Protein AF-A0AAD0LUG5-F1 (afdb_monomer)

Radius of gyration: 28.22 Å; Cα contacts (8 Å, |Δi|>4): 678; chains: 1; bounding box: 66×60×80 Å

Structure (mmCIF, N/CA/C/O backbone):
data_AF-A0AAD0LUG5-F1
#
_entry.id   AF-A0AAD0LUG5-F1
#
loop_
_atom_site.group_PDB
_atom_site.id
_atom_site.type_symbol
_atom_site.label_atom_id
_atom_site.label_alt_id
_atom_site.label_comp_id
_atom_site.label_asym_id
_atom_site.label_entity_id
_atom_site.label_seq_id
_atom_site.pdbx_PDB_ins_code
_atom_site.Cartn_x
_atom_site.Cartn_y
_atom_site.Cartn_z
_atom_site.occupancy
_atom_site.B_iso_or_equiv
_atom_site.auth_seq_id
_atom_site.auth_comp_id
_atom_site.auth_asym_id
_atom_site.auth_atom_id
_atom_site.pdbx_PDB_model_num
ATOM 1 N N . MET A 1 1 ? -5.200 24.318 -4.314 1.00 45.56 1 MET A N 1
ATOM 2 C CA . MET A 1 1 ? -6.207 23.246 -4.169 1.00 45.56 1 MET A CA 1
ATOM 3 C C . MET A 1 1 ? -6.590 23.170 -2.702 1.00 45.56 1 MET A C 1
ATOM 5 O O . MET A 1 1 ? -5.688 23.079 -1.881 1.00 45.56 1 MET A O 1
ATOM 9 N N . SER A 1 2 ? -7.872 23.327 -2.369 1.00 41.25 2 SER A N 1
ATOM 10 C CA . SER A 1 2 ? -8.366 23.174 -0.996 1.00 41.25 2 SER A CA 1
ATOM 11 C C . SER A 1 2 ? -8.398 21.690 -0.628 1.00 41.25 2 SER A C 1
ATOM 13 O O . SER A 1 2 ? -8.847 20.867 -1.426 1.00 41.25 2 SER A O 1
ATOM 15 N N . ASP A 1 3 ? -7.901 21.344 0.560 1.00 51.09 3 ASP A N 1
ATOM 16 C CA . ASP A 1 3 ? -7.975 19.987 1.106 1.00 51.09 3 ASP A CA 1
ATOM 17 C C . ASP A 1 3 ? -9.463 19.598 1.254 1.00 51.09 3 ASP A C 1
ATOM 19 O O . ASP A 1 3 ? -10.150 20.049 2.174 1.00 51.09 3 ASP A O 1
ATOM 23 N N . LYS A 1 4 ? -9.994 18.815 0.304 1.00 57.84 4 LYS A N 1
ATOM 24 C CA . LYS A 1 4 ? -11.397 18.378 0.312 1.00 57.84 4 LYS A CA 1
ATOM 25 C C . LYS A 1 4 ? -11.623 17.363 1.434 1.00 57.84 4 LYS A C 1
ATOM 27 O O . LYS A 1 4 ? -10.911 16.364 1.518 1.00 57.84 4 LYS A O 1
ATOM 32 N N . VAL A 1 5 ? -12.648 17.609 2.247 1.00 69.44 5 VAL A N 1
ATOM 33 C CA . VAL A 1 5 ? -13.162 16.660 3.246 1.00 69.44 5 VAL A CA 1
ATOM 34 C C . VAL A 1 5 ? -13.726 15.441 2.523 1.00 69.44 5 VAL A C 1
ATOM 36 O O . VAL A 1 5 ? -14.497 15.591 1.572 1.00 69.44 5 VAL A O 1
ATOM 39 N N . SER A 1 6 ? -13.346 14.239 2.952 1.00 76.00 6 SER A N 1
ATOM 40 C CA . SER A 1 6 ? -13.815 12.993 2.349 1.00 76.00 6 SER A CA 1
ATOM 41 C C . SER A 1 6 ? -14.788 12.263 3.277 1.00 76.00 6 SER A C 1
ATOM 43 O O . SER A 1 6 ? -14.545 12.159 4.473 1.00 76.00 6 SER A O 1
A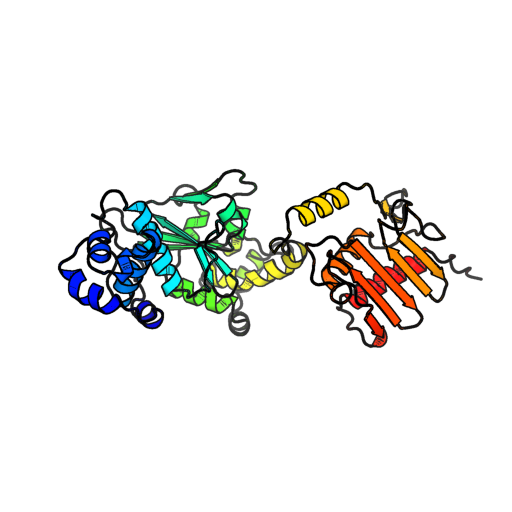TOM 45 N N . LYS A 1 7 ? -15.898 11.761 2.720 1.00 85.38 7 LYS A N 1
ATOM 46 C CA . LYS A 1 7 ? -16.889 10.963 3.457 1.00 85.38 7 LYS A CA 1
ATOM 47 C C . LYS A 1 7 ? -16.533 9.479 3.410 1.00 85.38 7 LYS A C 1
ATOM 49 O O . LYS A 1 7 ? -16.221 8.951 2.338 1.00 85.38 7 LYS A O 1
ATOM 54 N N . LEU A 1 8 ? -16.647 8.813 4.554 1.00 91.81 8 LEU A N 1
ATOM 55 C CA . LEU A 1 8 ? -16.416 7.379 4.673 1.00 91.81 8 LEU A CA 1
ATOM 56 C C . LEU A 1 8 ? -17.551 6.554 4.029 1.00 91.81 8 LEU A C 1
ATOM 58 O O . LEU A 1 8 ? -18.727 6.876 4.209 1.00 91.81 8 LEU A O 1
ATOM 62 N N . PRO A 1 9 ? -17.233 5.496 3.259 1.00 93.31 9 PRO A N 1
ATOM 63 C CA . PRO A 1 9 ? -18.224 4.633 2.625 1.00 93.31 9 PRO A CA 1
ATOM 64 C C . PRO A 1 9 ? -18.722 3.539 3.582 1.00 93.31 9 PRO A C 1
ATOM 66 O O . PRO A 1 9 ? -18.460 2.360 3.367 1.00 93.31 9 PRO A O 1
ATOM 69 N N . PHE A 1 10 ? -19.488 3.906 4.612 1.00 93.75 10 PHE A N 1
ATOM 70 C CA . PHE A 1 10 ? -19.972 2.953 5.628 1.00 93.75 10 PHE A CA 1
ATOM 71 C C . PHE A 1 10 ? -20.707 1.727 5.057 1.00 93.75 10 PHE A C 1
ATOM 73 O O . PHE A 1 10 ? -20.541 0.618 5.553 1.00 93.75 10 PHE A O 1
ATOM 80 N N . HIS A 1 11 ? -21.450 1.888 3.957 1.00 92.19 11 HIS A N 1
ATOM 81 C CA . HIS A 1 11 ? -22.111 0.771 3.271 1.00 92.19 11 HIS A CA 1
ATOM 82 C C . HIS A 1 11 ? -21.128 -0.297 2.752 1.00 92.19 11 HIS A C 1
ATOM 84 O O . HIS A 1 11 ? -21.468 -1.476 2.716 1.00 92.19 11 HIS A O 1
ATOM 90 N N . ILE A 1 12 ? -19.909 0.097 2.364 1.00 92.44 12 ILE A N 1
ATOM 91 C CA . ILE A 1 12 ? -18.851 -0.833 1.945 1.00 92.44 12 ILE A CA 1
ATOM 92 C C . ILE A 1 12 ? -18.266 -1.536 3.168 1.00 92.44 12 ILE A C 1
ATOM 94 O O . ILE A 1 12 ? -18.055 -2.742 3.130 1.00 92.44 12 ILE A O 1
ATOM 98 N N . PHE A 1 13 ? -18.065 -0.806 4.266 1.00 95.62 13 PHE A N 1
ATOM 99 C CA . PHE A 1 13 ? -17.555 -1.375 5.516 1.00 95.62 13 PHE A CA 1
ATOM 100 C C . PHE A 1 13 ? -18.476 -2.459 6.059 1.00 95.62 13 PHE A C 1
ATOM 102 O O . PHE A 1 13 ? -18.012 -3.547 6.379 1.00 95.62 13 PHE A O 1
ATOM 109 N N . LEU A 1 14 ? -19.783 -2.190 6.080 1.00 93.56 14 LEU A N 1
ATOM 110 C CA . LEU A 1 14 ? -20.785 -3.171 6.478 1.00 93.56 14 LEU A CA 1
ATOM 111 C C . LEU A 1 14 ? -20.740 -4.425 5.597 1.00 93.56 14 LEU A C 1
ATOM 113 O O . LEU A 1 14 ? -20.802 -5.535 6.111 1.00 93.56 14 LEU A O 1
ATOM 117 N N . LYS A 1 15 ? -20.604 -4.253 4.277 1.00 93.31 15 LYS A N 1
ATOM 118 C CA . LYS A 1 15 ? -20.522 -5.370 3.326 1.00 93.31 15 LYS A CA 1
ATOM 119 C C . LYS A 1 15 ? -19.259 -6.216 3.522 1.00 93.31 15 LYS A C 1
ATOM 121 O O . LYS A 1 15 ? -19.319 -7.433 3.379 1.00 93.31 15 LYS A O 1
ATOM 126 N N . ASN A 1 16 ? -18.126 -5.572 3.789 1.00 92.44 16 ASN A N 1
ATOM 127 C CA . ASN A 1 16 ? -16.818 -6.225 3.812 1.00 92.44 16 ASN A CA 1
ATOM 128 C C . ASN A 1 16 ? -16.427 -6.763 5.192 1.00 92.44 16 ASN A C 1
ATOM 130 O O . ASN A 1 16 ? -15.479 -7.540 5.281 1.00 92.44 16 ASN A O 1
ATOM 134 N N . LYS A 1 17 ? -17.124 -6.373 6.264 1.00 94.00 17 LYS A N 1
ATOM 135 C CA . LYS A 1 17 ? -16.855 -6.881 7.608 1.00 94.00 17 LYS A CA 1
ATOM 136 C C . LYS A 1 17 ? -17.496 -8.266 7.803 1.00 94.00 17 LYS A C 1
ATOM 138 O O . LYS A 1 17 ? -18.721 -8.369 7.771 1.00 94.00 17 LYS A O 1
ATOM 143 N N . PRO A 1 18 ? -16.718 -9.320 8.110 1.00 90.12 18 PRO A N 1
ATOM 144 C CA . PRO A 1 18 ? -17.285 -10.588 8.555 1.00 90.12 18 PRO A CA 1
ATOM 145 C C . PRO A 1 18 ? -17.950 -10.440 9.929 1.00 90.12 18 PRO A C 1
ATOM 147 O O . PRO A 1 18 ? -17.418 -9.751 10.807 1.00 90.12 18 PRO A O 1
ATOM 150 N N . THR A 1 19 ? -19.077 -11.123 10.136 1.00 91.25 19 THR A N 1
ATOM 151 C CA . THR A 1 19 ? -19.737 -11.193 11.447 1.00 91.25 19 THR A CA 1
ATOM 152 C C . THR A 1 19 ? -18.834 -11.885 12.465 1.00 91.25 19 THR A C 1
ATOM 15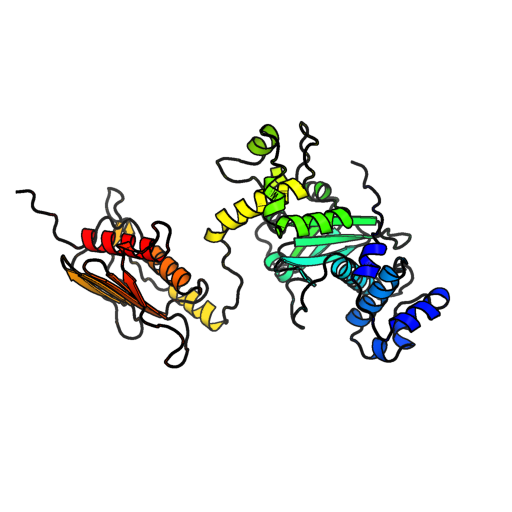4 O O . THR A 1 19 ? -18.216 -12.912 12.165 1.00 91.25 19 THR A O 1
ATOM 157 N N . LYS A 1 20 ? -18.747 -11.323 13.671 1.00 93.88 20 LYS A N 1
ATOM 158 C CA . LYS A 1 20 ? -17.925 -11.836 14.772 1.00 93.88 20 LYS A CA 1
ATOM 159 C C . LYS A 1 20 ? -18.716 -11.908 16.085 1.00 93.88 20 LYS A C 1
ATOM 161 O O . LYS A 1 20 ? -19.676 -11.160 16.251 1.00 93.88 20 LYS A O 1
ATOM 166 N N . PRO A 1 21 ? -18.297 -12.756 17.047 1.00 92.25 21 PRO A N 1
ATOM 167 C CA . PRO A 1 21 ? -19.018 -12.952 18.312 1.00 92.25 21 PRO A CA 1
ATOM 168 C C . PRO A 1 21 ? -19.158 -11.704 19.199 1.00 92.25 21 PRO A C 1
ATOM 170 O O . PRO A 1 21 ? -19.989 -11.686 20.099 1.00 92.25 21 PRO A O 1
ATOM 173 N N . TRP A 1 22 ? -18.336 -10.676 18.986 1.00 94.38 22 TRP A N 1
ATOM 174 C CA . TRP A 1 22 ? -18.351 -9.429 19.759 1.00 94.38 22 TRP A CA 1
ATOM 175 C C . TRP A 1 22 ? -19.166 -8.303 19.109 1.00 94.38 22 TRP A C 1
ATOM 177 O O . TRP A 1 22 ? -19.301 -7.236 19.706 1.00 94.38 22 TRP A O 1
ATOM 187 N N . ASP A 1 23 ? -19.702 -8.509 17.903 1.00 94.12 23 ASP A N 1
ATOM 188 C CA . ASP A 1 23 ? -20.358 -7.443 17.139 1.00 94.12 23 ASP A CA 1
ATOM 189 C C . ASP A 1 23 ? -21.612 -6.912 17.845 1.00 94.12 23 ASP A C 1
ATOM 191 O O . ASP A 1 23 ? -21.776 -5.697 17.982 1.00 94.12 23 ASP A O 1
ATOM 195 N N . ASP A 1 24 ? -22.460 -7.820 18.335 1.00 94.56 24 ASP A N 1
ATOM 196 C CA . ASP A 1 24 ? -23.695 -7.468 19.044 1.00 94.56 24 ASP A CA 1
ATOM 197 C C . ASP A 1 24 ? -23.391 -6.749 20.362 1.00 94.56 24 ASP A C 1
ATOM 199 O O . ASP A 1 24 ? -23.979 -5.708 20.650 1.00 94.56 24 ASP A O 1
ATOM 203 N N . TYR A 1 25 ? -22.381 -7.222 21.099 1.00 96.25 25 TYR A N 1
ATOM 204 C CA . TYR A 1 25 ? -21.930 -6.572 22.327 1.00 96.25 25 TYR A CA 1
ATOM 205 C C . TYR A 1 25 ? -21.506 -5.115 22.080 1.00 96.25 25 TYR A C 1
ATOM 207 O O . TYR A 1 25 ? -21.952 -4.212 22.788 1.00 96.25 25 TYR A O 1
ATOM 215 N N . ILE A 1 26 ? -20.674 -4.856 21.064 1.00 94.50 26 ILE A N 1
ATOM 216 C CA . ILE A 1 26 ? -20.242 -3.485 20.751 1.00 94.50 26 ILE A CA 1
ATOM 217 C C . ILE A 1 26 ? -21.449 -2.629 20.360 1.00 94.50 26 ILE A C 1
ATOM 219 O O . ILE A 1 26 ? -21.572 -1.499 20.827 1.00 94.50 26 ILE A O 1
ATOM 223 N N . LYS A 1 27 ? -22.354 -3.158 19.529 1.00 93.75 27 LYS A N 1
ATOM 224 C CA . LYS A 1 27 ? -23.557 -2.444 19.084 1.00 93.75 27 LYS A CA 1
ATOM 225 C C . LYS A 1 27 ? -24.445 -2.010 20.254 1.00 93.75 27 LYS A C 1
ATOM 227 O O . LYS A 1 27 ? -24.986 -0.908 20.215 1.00 93.75 27 LYS A O 1
ATOM 232 N N . GLU A 1 28 ? -24.592 -2.857 21.266 1.00 94.38 28 GLU A N 1
ATOM 233 C CA . GLU A 1 28 ? -25.414 -2.583 22.449 1.00 94.38 28 GLU A CA 1
ATOM 234 C C . GLU A 1 28 ? -24.766 -1.568 23.398 1.00 94.38 28 GLU A C 1
ATOM 236 O O . GLU A 1 28 ? -25.466 -0.745 23.982 1.00 94.38 28 GLU A O 1
ATOM 241 N N . ASN A 1 29 ? -23.436 -1.580 23.518 1.00 94.00 29 ASN A N 1
ATOM 242 C CA . ASN A 1 29 ? -22.728 -0.831 24.561 1.00 94.00 29 ASN A CA 1
ATOM 243 C C . ASN A 1 29 ? -22.074 0.475 24.072 1.00 94.00 29 ASN A C 1
ATOM 245 O O . ASN A 1 29 ? -21.673 1.301 24.890 1.00 94.00 29 ASN A O 1
ATOM 249 N N . ILE A 1 30 ? -21.977 0.714 22.759 1.00 90.38 30 ILE A N 1
ATOM 250 C CA . ILE A 1 30 ? -21.241 1.865 22.197 1.00 90.38 30 ILE A CA 1
ATOM 251 C C . ILE A 1 30 ? -21.805 3.244 22.576 1.00 90.38 30 ILE A C 1
ATOM 253 O O . ILE A 1 30 ? -21.091 4.243 22.529 1.00 90.38 30 ILE A O 1
ATOM 257 N N . VAL A 1 31 ? -23.090 3.336 22.923 1.00 85.75 31 VAL A N 1
ATOM 258 C CA . VAL A 1 31 ? -23.697 4.620 23.320 1.00 85.75 31 VAL A CA 1
ATOM 259 C C . VAL A 1 31 ? -23.248 5.029 24.725 1.00 85.75 31 VAL A C 1
ATOM 261 O O . VAL A 1 31 ? -23.064 6.217 24.997 1.00 85.75 31 VAL A O 1
ATOM 264 N N . GLU A 1 32 ? -23.065 4.049 25.607 1.00 85.94 32 GLU A N 1
ATOM 265 C CA . GLU A 1 32 ? -22.725 4.260 27.013 1.00 85.94 32 GLU A CA 1
ATOM 266 C C . GLU A 1 32 ? -21.208 4.271 27.227 1.00 85.94 32 GLU A C 1
ATOM 268 O O . GLU A 1 32 ? -20.682 5.144 27.924 1.00 85.94 32 GLU A O 1
ATOM 273 N N . ILE A 1 33 ? -20.502 3.345 26.573 1.00 82.75 33 ILE A N 1
ATOM 274 C CA . ILE A 1 33 ? -19.058 3.167 26.686 1.00 82.75 33 ILE A CA 1
ATOM 275 C C . ILE A 1 33 ? -18.331 4.071 25.689 1.00 82.75 33 ILE A C 1
ATOM 277 O O . ILE A 1 33 ? -18.539 3.994 24.479 1.00 82.75 33 ILE A O 1
ATOM 281 N N . LYS A 1 34 ? -17.441 4.929 26.199 1.00 79.81 34 LYS A N 1
ATOM 282 C CA . LYS A 1 34 ? -16.795 5.984 25.397 1.00 79.81 34 LYS A CA 1
ATOM 283 C C . LYS A 1 34 ? -15.378 5.639 24.955 1.00 79.81 34 LYS A C 1
ATOM 285 O O . LYS A 1 34 ? -14.847 6.302 24.058 1.00 79.81 34 LYS A O 1
ATOM 290 N N . THR A 1 35 ? -14.752 4.637 25.567 1.00 89.06 35 THR A N 1
ATOM 291 C CA . THR A 1 35 ? -13.369 4.258 25.264 1.00 89.06 35 THR A CA 1
ATOM 292 C C . THR A 1 35 ? -13.264 2.862 24.664 1.00 89.06 35 THR A C 1
ATOM 294 O O . THR A 1 35 ? -14.101 1.989 24.885 1.00 89.06 35 THR A O 1
ATOM 297 N N . PHE A 1 36 ? -12.212 2.657 23.874 1.00 92.94 36 PHE A N 1
ATOM 298 C CA . PHE A 1 36 ? -11.907 1.362 23.274 1.00 92.94 36 PHE A CA 1
ATOM 299 C C . PHE A 1 36 ? -11.579 0.313 24.337 1.00 92.94 36 PHE A C 1
ATOM 301 O O . PHE A 1 36 ? -12.035 -0.820 24.231 1.00 92.94 36 PHE A O 1
ATOM 308 N N . ASP A 1 37 ? -10.810 0.692 25.357 1.00 92.38 37 ASP A N 1
ATOM 309 C CA . ASP A 1 37 ? -10.368 -0.235 26.398 1.00 92.38 37 ASP A CA 1
ATOM 310 C C . ASP A 1 37 ? -11.551 -0.737 27.243 1.00 92.38 37 ASP A C 1
ATOM 312 O O . ASP A 1 37 ? -11.647 -1.935 27.483 1.00 92.38 37 ASP A O 1
ATOM 316 N N . GLU A 1 38 ? -12.521 0.120 27.580 1.00 92.75 38 GLU A N 1
ATOM 317 C CA . GLU A 1 38 ? -13.747 -0.305 28.278 1.00 92.75 38 GLU A CA 1
ATOM 318 C C . GLU A 1 38 ? -14.590 -1.287 27.434 1.00 92.75 38 GLU A C 1
ATOM 320 O O . GLU A 1 38 ? -15.120 -2.267 27.963 1.00 92.75 38 GLU A O 1
ATOM 325 N N . LEU A 1 39 ? -14.692 -1.074 26.111 1.00 92.69 39 LEU A N 1
ATOM 326 C CA . LEU A 1 39 ? -15.373 -2.021 25.212 1.00 92.69 39 LEU A CA 1
ATOM 327 C C . LEU A 1 39 ? -14.652 -3.373 25.173 1.00 92.69 39 LEU A C 1
ATOM 329 O O . LEU A 1 39 ? -15.301 -4.417 25.120 1.00 92.69 39 LEU A O 1
ATOM 333 N N . ILE A 1 40 ? -13.319 -3.360 25.194 1.00 94.56 40 ILE A N 1
ATOM 334 C CA . ILE A 1 40 ? -12.497 -4.572 25.168 1.00 94.56 40 ILE A CA 1
ATOM 335 C C . ILE A 1 40 ? -12.618 -5.336 26.487 1.00 94.56 40 ILE A C 1
ATOM 337 O O . ILE A 1 40 ? -12.823 -6.547 26.471 1.00 94.56 40 ILE A O 1
ATOM 341 N N . GLU A 1 41 ? -12.524 -4.652 27.626 1.00 94.50 41 GLU A N 1
ATOM 342 C CA . GLU A 1 41 ? -12.578 -5.277 28.952 1.00 94.50 41 GLU A CA 1
ATOM 343 C C . GLU A 1 41 ? -13.932 -5.933 29.243 1.00 94.50 41 GLU A C 1
ATOM 345 O O . GLU A 1 41 ? -13.980 -6.991 29.880 1.00 94.50 41 GLU A O 1
ATOM 350 N N . GLY A 1 42 ? -15.023 -5.341 28.749 1.00 92.81 42 GLY A N 1
ATOM 351 C CA . GLY A 1 42 ? -16.373 -5.861 28.953 1.00 92.81 42 GLY A CA 1
ATOM 352 C C . GLY A 1 42 ? -16.762 -7.048 28.059 1.00 92.81 42 GLY A C 1
ATOM 353 O O . GLY A 1 42 ? -17.828 -7.628 28.259 1.00 92.81 42 GLY A O 1
ATOM 354 N N . ASN A 1 43 ? -15.906 -7.476 27.120 1.00 96.19 43 ASN A N 1
ATOM 355 C CA . ASN A 1 43 ? -16.141 -8.660 26.289 1.00 96.19 43 ASN A CA 1
ATOM 356 C C . ASN A 1 43 ? -14.986 -9.668 26.378 1.00 96.19 43 ASN A C 1
ATOM 358 O O . ASN A 1 43 ? -13.845 -9.363 26.039 1.00 96.19 43 ASN A O 1
ATOM 362 N N . ILE A 1 44 ? -15.291 -10.913 26.761 1.00 94.94 44 ILE A N 1
ATOM 363 C CA . ILE A 1 44 ? -14.267 -11.949 26.975 1.00 94.94 44 ILE A CA 1
ATOM 364 C C . ILE A 1 44 ? -13.426 -12.237 25.724 1.00 94.94 44 ILE A C 1
ATOM 366 O O . ILE A 1 44 ? -12.212 -12.366 25.832 1.00 94.94 44 ILE A O 1
ATOM 370 N N . PHE A 1 45 ? -14.039 -12.265 24.536 1.00 95.00 45 PHE A N 1
ATOM 371 C CA . PHE A 1 45 ? -13.323 -12.569 23.298 1.00 95.00 45 PHE A CA 1
ATOM 372 C C . PHE A 1 45 ? -12.371 -11.445 22.897 1.00 95.00 45 PHE A C 1
ATOM 374 O O . PHE A 1 45 ? -11.259 -11.724 22.463 1.00 95.00 45 PHE A O 1
ATOM 381 N N . LEU A 1 46 ? -12.787 -10.183 23.050 1.00 94.50 46 LEU A N 1
ATOM 382 C CA . LEU A 1 46 ? -11.927 -9.034 22.749 1.00 94.50 46 LEU A CA 1
ATOM 383 C C . LEU A 1 46 ? -10.753 -8.941 23.723 1.00 94.50 46 LEU A C 1
ATOM 385 O O . LEU A 1 46 ? -9.639 -8.637 23.303 1.00 94.50 46 LEU A O 1
ATOM 389 N N . ARG A 1 47 ? -10.987 -9.231 25.006 1.00 95.06 47 ARG A N 1
ATOM 390 C CA . ARG A 1 47 ? -9.956 -9.213 26.049 1.00 95.06 47 ARG A CA 1
ATOM 391 C C . ARG A 1 47 ? -8.847 -10.241 25.819 1.00 95.06 47 ARG A C 1
ATOM 393 O O . ARG A 1 47 ? -7.702 -9.983 26.180 1.00 95.06 47 ARG A O 1
ATOM 400 N N . ASP A 1 48 ? -9.179 -11.382 25.222 1.00 94.44 48 ASP A N 1
ATOM 401 C CA . ASP A 1 48 ? -8.219 -12.455 24.946 1.00 94.44 48 ASP A CA 1
ATOM 402 C C . ASP A 1 48 ? -7.353 -12.175 23.697 1.00 94.44 48 ASP A C 1
ATOM 404 O O . ASP A 1 48 ? -6.344 -12.850 23.468 1.00 94.44 48 ASP A O 1
ATOM 408 N N . LEU A 1 49 ? -7.706 -11.166 22.890 1.00 92.81 49 LEU A N 1
ATOM 409 C CA . LEU A 1 49 ? -6.889 -10.706 21.766 1.00 92.81 49 LEU A CA 1
ATOM 410 C C . LEU A 1 49 ? -5.715 -9.843 22.245 1.00 92.81 49 LEU A C 1
ATOM 412 O O . LEU A 1 49 ? -5.743 -9.200 23.295 1.00 92.81 49 LEU A O 1
ATOM 416 N N . LYS A 1 50 ? -4.669 -9.748 21.418 1.00 92.25 50 LYS A N 1
ATOM 417 C CA . LYS A 1 50 ? -3.637 -8.727 21.634 1.00 92.25 50 LYS A CA 1
ATOM 418 C C . LYS A 1 50 ? -4.270 -7.346 21.485 1.00 92.25 50 LYS A C 1
ATOM 420 O O . LYS A 1 50 ? -5.057 -7.123 20.570 1.00 92.25 50 LYS A O 1
ATOM 425 N N . LYS A 1 51 ? -3.859 -6.398 22.331 1.00 92.25 51 LYS A N 1
ATOM 426 C CA . LYS A 1 51 ? -4.448 -5.048 22.393 1.00 92.25 51 LYS A CA 1
ATOM 427 C C . LYS A 1 51 ? -4.614 -4.365 21.014 1.00 92.25 51 LYS A C 1
ATOM 429 O O . LYS A 1 51 ? -5.718 -3.905 20.735 1.00 92.25 51 LYS A O 1
ATOM 434 N N . PRO A 1 52 ? -3.608 -4.360 20.108 1.00 92.00 52 PRO A N 1
ATOM 435 C CA . PRO A 1 52 ? -3.766 -3.767 18.773 1.00 92.00 52 PRO A CA 1
ATOM 436 C C . PRO A 1 52 ? -4.814 -4.457 17.893 1.00 92.00 52 PRO A C 1
ATOM 438 O O . PRO A 1 52 ? -5.528 -3.781 17.151 1.00 92.00 52 PRO A O 1
ATOM 441 N N . ASP A 1 53 ? -4.926 -5.781 18.000 1.00 92.50 53 ASP A N 1
ATOM 442 C CA . ASP A 1 53 ? -5.906 -6.573 17.256 1.00 92.50 53 ASP A CA 1
ATOM 443 C C . ASP A 1 53 ? -7.315 -6.323 17.810 1.00 92.50 53 ASP A C 1
ATOM 445 O O . ASP A 1 53 ? -8.250 -6.095 17.048 1.00 92.50 53 ASP A O 1
ATOM 449 N N . ALA A 1 54 ? -7.455 -6.257 19.138 1.00 94.88 54 ALA A N 1
ATOM 450 C CA . ALA A 1 54 ? -8.709 -5.908 19.799 1.00 94.88 54 ALA A CA 1
ATOM 451 C C . ALA A 1 54 ? -9.194 -4.505 19.394 1.00 94.88 54 ALA A C 1
ATOM 453 O O . ALA A 1 54 ? -10.347 -4.338 18.992 1.00 94.88 54 ALA A O 1
ATOM 454 N N . TRP A 1 55 ? -8.308 -3.498 19.415 1.00 96.06 55 TRP A N 1
ATOM 455 C CA . TRP A 1 55 ? -8.634 -2.147 18.947 1.00 96.06 55 TRP A CA 1
ATOM 456 C C . TRP A 1 55 ? -9.078 -2.143 17.484 1.00 96.06 55 TRP A C 1
ATOM 458 O O . TRP A 1 55 ? -10.047 -1.473 17.130 1.00 96.06 55 TRP A O 1
ATOM 468 N N . LYS A 1 56 ? -8.392 -2.904 16.630 1.00 94.88 56 LYS A N 1
ATOM 469 C CA . LYS A 1 56 ? -8.741 -3.037 15.216 1.00 94.88 56 LYS A CA 1
ATOM 470 C C . LYS A 1 56 ? -10.131 -3.652 15.029 1.00 94.88 56 LYS A C 1
ATOM 472 O O . LYS A 1 56 ? -10.924 -3.115 14.258 1.00 94.88 56 LYS A O 1
ATOM 477 N N . GLU A 1 57 ? -10.474 -4.705 15.765 1.00 96.12 57 GLU A N 1
ATOM 478 C CA . GLU A 1 57 ? -11.798 -5.336 15.690 1.00 96.12 57 GLU A CA 1
ATOM 479 C C . GLU A 1 57 ? -12.925 -4.446 16.236 1.00 96.12 57 GLU A C 1
ATOM 481 O O . GLU A 1 57 ? -14.005 -4.377 15.635 1.00 96.12 57 GLU A O 1
ATOM 486 N N . VAL A 1 58 ? -12.666 -3.678 17.302 1.00 96.25 58 VAL A N 1
ATOM 487 C CA . VAL A 1 58 ? -13.593 -2.634 17.765 1.00 96.25 58 VAL A CA 1
ATOM 488 C C . VAL A 1 58 ? -13.810 -1.598 16.663 1.00 96.25 58 VAL A C 1
ATOM 490 O O . VAL A 1 58 ? -14.948 -1.355 16.262 1.00 96.25 58 VAL A O 1
ATOM 493 N N . ALA A 1 59 ? -12.733 -1.047 16.094 1.00 96.56 59 ALA A N 1
ATOM 494 C CA . ALA A 1 59 ? -12.814 -0.054 15.026 1.00 96.56 59 ALA A CA 1
ATOM 495 C C . ALA A 1 59 ? -13.582 -0.566 13.800 1.00 96.56 59 ALA A C 1
ATOM 497 O O . ALA A 1 59 ? -14.439 0.149 13.280 1.00 96.56 59 ALA A O 1
ATOM 498 N N . LYS A 1 60 ? -13.331 -1.808 13.361 1.00 97.00 60 LYS A N 1
ATOM 499 C CA . LYS A 1 60 ? -14.069 -2.424 12.248 1.00 97.00 60 LYS A CA 1
ATOM 500 C C . LYS A 1 60 ? -15.566 -2.468 12.519 1.00 97.00 60 LYS A C 1
ATOM 502 O O . LYS A 1 60 ? -16.358 -2.163 11.631 1.00 97.00 60 LYS A O 1
ATOM 507 N N . THR A 1 61 ? -15.947 -2.840 13.737 1.00 96.69 61 THR A N 1
ATOM 508 C CA . THR A 1 61 ? -17.353 -2.941 14.138 1.00 96.69 61 THR A CA 1
ATOM 509 C C . THR A 1 61 ? -18.030 -1.577 14.132 1.00 96.69 61 THR A C 1
ATOM 511 O O . THR A 1 61 ? -19.085 -1.433 13.521 1.00 96.69 61 THR A O 1
ATOM 514 N N . LEU A 1 62 ? -17.390 -0.551 14.700 1.00 95.31 62 LEU A N 1
ATOM 515 C CA . LEU A 1 62 ? -17.903 0.823 14.658 1.00 95.31 62 LEU A CA 1
ATOM 516 C C . LEU A 1 62 ? -18.099 1.317 13.225 1.00 95.31 62 LEU A C 1
ATOM 518 O O . LEU A 1 62 ? -19.178 1.789 12.868 1.00 95.31 62 LEU A O 1
ATOM 522 N N . LEU A 1 63 ? -17.084 1.129 12.382 1.00 96.06 63 LEU A N 1
ATOM 523 C CA . LEU A 1 63 ? -17.127 1.526 10.980 1.00 96.06 63 LEU A CA 1
ATOM 524 C C . LEU A 1 63 ? -18.236 0.786 10.213 1.00 96.06 63 LEU A C 1
ATOM 526 O O . LEU A 1 63 ? -18.955 1.408 9.434 1.00 96.06 63 LEU A O 1
ATOM 530 N N . ALA A 1 64 ? -18.436 -0.511 10.452 1.00 95.69 64 ALA A N 1
ATOM 531 C CA . ALA A 1 64 ? -19.530 -1.271 9.843 1.00 95.69 64 ALA A CA 1
ATOM 532 C C . ALA A 1 64 ? -20.921 -0.810 10.317 1.00 95.69 64 ALA A C 1
ATOM 534 O O . ALA A 1 64 ? -21.869 -0.826 9.534 1.00 95.69 64 ALA A O 1
ATOM 535 N N . LEU A 1 65 ? -21.042 -0.339 11.561 1.00 94.19 65 LEU A N 1
ATOM 536 C CA . LEU A 1 65 ? -22.274 0.240 12.112 1.00 94.19 65 LEU A CA 1
ATOM 537 C C . LEU A 1 65 ? -22.538 1.684 11.650 1.00 94.19 65 LEU A C 1
ATOM 539 O O . LEU A 1 65 ? -23.557 2.267 12.013 1.00 94.19 65 LEU A O 1
ATOM 543 N N . GLY A 1 66 ? -21.649 2.274 10.845 1.00 93.56 66 GLY A N 1
ATOM 544 C CA . GLY A 1 66 ? -21.791 3.655 10.381 1.00 93.56 66 GLY A CA 1
ATOM 545 C C . GLY A 1 66 ? -21.290 4.710 11.367 1.00 93.56 66 GLY A C 1
ATOM 546 O O . GLY A 1 66 ? -21.659 5.878 11.250 1.00 93.56 66 GLY A O 1
ATOM 547 N N . ILE A 1 67 ? -20.470 4.307 12.338 1.00 92.06 67 ILE A N 1
ATOM 548 C CA . ILE A 1 67 ? -19.962 5.157 13.416 1.00 92.06 67 ILE A CA 1
ATOM 549 C C . ILE A 1 67 ? -18.470 5.421 13.180 1.00 92.06 67 ILE A C 1
ATOM 551 O O . ILE A 1 67 ? -17.681 4.494 12.997 1.00 92.06 67 ILE A O 1
ATOM 555 N N . GLU A 1 68 ? -18.060 6.693 13.197 1.00 91.31 68 GLU A N 1
ATOM 556 C CA . GLU A 1 68 ? -16.633 7.039 13.196 1.00 91.31 68 GLU A CA 1
ATOM 557 C C . GLU A 1 68 ? -16.022 6.760 14.577 1.00 91.31 68 GLU A C 1
ATOM 559 O O . GLU A 1 68 ? -16.549 7.252 15.578 1.00 91.31 68 GLU A O 1
ATOM 564 N N . PRO A 1 69 ? -14.903 6.017 14.661 1.00 89.94 69 PRO A N 1
ATOM 565 C CA . PRO A 1 69 ? -14.196 5.818 15.918 1.00 89.94 69 PRO A CA 1
ATOM 566 C C . PRO A 1 69 ? -13.807 7.138 16.593 1.00 89.94 69 PRO A C 1
ATOM 568 O O . PRO A 1 69 ? -13.128 7.980 16.003 1.00 89.94 69 PRO A O 1
ATOM 571 N N . ALA A 1 70 ? -14.192 7.304 17.858 1.00 83.94 70 ALA A N 1
ATOM 572 C CA . ALA A 1 70 ? -13.832 8.475 18.647 1.00 83.94 70 ALA A CA 1
ATOM 573 C C . ALA A 1 70 ? -12.346 8.425 19.038 1.00 83.94 70 ALA A C 1
ATOM 575 O O . ALA A 1 70 ? -11.986 7.832 20.048 1.00 83.94 70 ALA A O 1
ATOM 576 N N . LEU A 1 71 ? -11.464 9.044 18.251 1.00 87.25 71 LEU A N 1
ATOM 577 C CA . LEU A 1 71 ? -10.022 9.033 18.544 1.00 87.25 71 LEU A CA 1
ATOM 578 C C . LEU A 1 71 ? -9.635 9.974 19.695 1.00 87.25 71 LEU A C 1
ATOM 580 O O . LEU A 1 71 ? -8.696 9.698 20.437 1.00 87.25 71 LEU A O 1
ATOM 584 N N . ILE A 1 72 ? -10.339 11.097 19.856 1.00 83.50 72 ILE A N 1
ATOM 585 C CA . ILE A 1 72 ? -10.059 12.054 20.934 1.00 83.50 72 ILE A CA 1
ATOM 586 C C . ILE A 1 72 ? -10.662 11.539 22.240 1.00 83.50 72 ILE A C 1
ATOM 588 O O . ILE A 1 72 ? -11.822 11.144 22.274 1.00 83.50 72 ILE A O 1
ATOM 592 N N . GLY A 1 73 ? -9.880 11.582 23.319 1.00 78.00 73 GLY A N 1
ATOM 593 C CA . GLY A 1 73 ? -10.308 11.109 24.640 1.00 78.00 73 GLY A CA 1
ATOM 594 C C . GLY A 1 73 ? -9.891 9.674 24.970 1.00 78.00 73 GLY A C 1
ATOM 595 O O . GLY A 1 73 ? -10.096 9.253 26.098 1.00 78.00 73 GLY A O 1
ATOM 596 N N . GLN A 1 74 ? -9.218 8.964 24.055 1.00 83.06 74 GLN A N 1
ATOM 597 C CA . GLN A 1 74 ? -8.711 7.595 24.269 1.00 83.06 74 GLN A CA 1
ATOM 598 C C . GLN A 1 74 ? -7.450 7.507 25.167 1.00 83.06 74 GLN A C 1
ATOM 600 O O . GLN A 1 74 ? -6.751 6.499 25.182 1.00 83.06 74 GLN A O 1
ATOM 605 N N . GLY A 1 75 ? -7.112 8.571 25.903 1.00 79.19 75 GLY A N 1
ATOM 606 C CA . GLY A 1 75 ? -5.987 8.577 26.845 1.00 79.19 75 GLY A CA 1
ATOM 607 C C . GLY A 1 75 ? -4.593 8.476 26.202 1.00 79.19 75 GLY A C 1
ATOM 608 O O . GLY A 1 75 ? -4.339 9.025 25.127 1.00 79.19 75 GLY A O 1
ATOM 609 N N . PHE A 1 76 ? -3.663 7.819 26.905 1.00 77.94 76 PHE A N 1
ATOM 610 C CA . PHE A 1 76 ? -2.238 7.752 26.542 1.00 77.94 76 PHE A CA 1
ATOM 611 C C . PHE A 1 76 ? -1.958 6.927 25.272 1.00 77.94 76 PHE A C 1
ATOM 613 O O . PHE A 1 76 ? -0.970 7.187 24.585 1.00 77.94 76 PHE A O 1
ATOM 620 N N . ASP A 1 77 ? -2.851 6.000 24.919 1.00 84.81 77 ASP A N 1
ATOM 621 C CA . ASP A 1 77 ? -2.682 5.065 23.798 1.00 84.81 77 ASP A CA 1
ATOM 622 C C . ASP A 1 77 ? -3.227 5.592 22.459 1.00 84.81 77 ASP A C 1
ATOM 624 O O . ASP A 1 77 ? -3.226 4.877 21.455 1.00 84.81 77 ASP A O 1
ATOM 628 N N . ILE A 1 78 ? -3.645 6.863 22.397 1.00 87.69 78 ILE A N 1
ATOM 629 C CA . ILE A 1 78 ? -4.299 7.465 21.223 1.00 87.69 78 ILE A CA 1
ATOM 630 C C . ILE A 1 78 ? -3.550 7.240 19.901 1.00 87.69 78 ILE A C 1
ATOM 632 O O . ILE A 1 78 ? -4.178 6.999 18.874 1.00 87.69 78 ILE A O 1
ATOM 636 N N . ASN A 1 79 ? -2.214 7.294 19.901 1.00 90.62 79 ASN A N 1
ATOM 637 C CA . ASN A 1 79 ? -1.429 7.102 18.678 1.00 90.62 79 ASN A CA 1
ATOM 638 C C . ASN A 1 79 ? -1.501 5.657 18.173 1.00 90.62 79 ASN A C 1
ATOM 640 O O . ASN A 1 79 ? -1.592 5.439 16.966 1.00 90.62 79 ASN A O 1
ATOM 644 N N . SER A 1 80 ? -1.474 4.691 19.090 1.00 92.69 80 SER A N 1
ATOM 645 C CA . SER A 1 80 ? -1.561 3.268 18.771 1.00 92.69 80 SER A CA 1
ATOM 646 C C . SER A 1 80 ? -2.974 2.904 18.318 1.00 92.69 80 SER A C 1
ATOM 648 O O . SER A 1 80 ? -3.128 2.289 17.268 1.00 92.69 80 SER A O 1
ATOM 650 N N . ILE A 1 81 ? -4.001 3.393 19.025 1.00 94.06 81 ILE A N 1
ATOM 651 C CA . ILE A 1 81 ? -5.413 3.221 18.646 1.00 94.06 81 ILE A CA 1
ATOM 652 C C . ILE A 1 81 ? -5.680 3.834 17.268 1.00 94.06 81 ILE A C 1
ATOM 654 O O . ILE A 1 81 ? -6.290 3.202 16.412 1.00 94.06 81 ILE A O 1
ATOM 658 N N . MET A 1 82 ? -5.176 5.043 17.008 1.00 94.94 82 MET A N 1
ATOM 659 C CA . MET A 1 82 ? -5.299 5.694 15.702 1.00 94.94 82 MET A CA 1
ATOM 660 C C . MET A 1 82 ? -4.600 4.892 14.587 1.00 94.94 82 MET A C 1
ATOM 662 O O . MET A 1 82 ? -5.098 4.858 13.457 1.00 94.94 82 MET A O 1
ATOM 666 N N . GLY A 1 83 ? -3.468 4.246 14.886 1.00 94.81 83 GLY A N 1
ATOM 667 C CA . GLY A 1 83 ? -2.824 3.278 13.994 1.00 94.81 83 GLY A CA 1
ATOM 668 C C . GLY A 1 83 ? -3.766 2.123 13.651 1.00 94.81 83 GLY A C 1
ATOM 669 O O . GLY A 1 83 ? -4.136 1.974 12.486 1.00 94.81 83 GLY A O 1
ATOM 670 N N . SER A 1 84 ? -4.260 1.415 14.672 1.00 95.81 84 SER A N 1
ATOM 671 C CA . SER A 1 84 ? -5.201 0.294 14.526 1.00 95.81 84 SER A CA 1
ATOM 672 C C . SER A 1 84 ? -6.489 0.675 13.789 1.00 95.81 84 SER A C 1
ATOM 674 O O . SER A 1 84 ? -6.996 -0.104 12.989 1.00 95.81 84 SER A O 1
ATOM 676 N N . VAL A 1 85 ? -7.012 1.885 14.007 1.00 96.44 85 VAL A N 1
ATOM 677 C CA . VAL A 1 85 ? -8.199 2.403 13.306 1.00 96.44 85 VAL A CA 1
ATOM 678 C C . VAL A 1 85 ? -7.913 2.650 11.821 1.00 96.44 85 VAL A C 1
ATOM 680 O O . VAL A 1 85 ? -8.776 2.399 10.984 1.00 96.44 85 VAL A O 1
ATOM 683 N N . GLY A 1 86 ? -6.709 3.113 11.469 1.00 96.88 86 GLY A N 1
ATOM 684 C CA . GLY A 1 86 ? -6.302 3.261 10.068 1.00 96.88 86 GLY A CA 1
ATOM 685 C C . GLY A 1 86 ? -6.172 1.930 9.341 1.00 96.88 86 GLY A C 1
ATOM 686 O O . GLY A 1 86 ? -6.660 1.799 8.219 1.00 96.88 86 GLY A O 1
ATOM 687 N N . GLU A 1 87 ? -5.549 0.947 9.992 1.00 96.00 87 GLU A N 1
ATOM 688 C CA . GLU A 1 87 ? -5.469 -0.424 9.478 1.00 96.00 87 GLU A CA 1
ATOM 689 C C . GLU A 1 87 ? -6.868 -1.019 9.303 1.00 96.00 87 GLU A C 1
ATOM 691 O O . GLU A 1 87 ? -7.202 -1.454 8.207 1.00 96.00 87 GLU A O 1
ATOM 696 N N . ALA A 1 88 ? -7.724 -0.943 10.331 1.00 96.56 88 ALA A N 1
ATOM 697 C CA . ALA A 1 88 ? -9.116 -1.394 10.275 1.00 96.56 88 ALA A CA 1
ATOM 698 C C . ALA A 1 88 ? -9.871 -0.789 9.084 1.00 96.56 88 ALA A C 1
ATOM 700 O O . ALA A 1 88 ? -10.556 -1.492 8.342 1.00 96.56 88 ALA A O 1
ATOM 701 N N . LEU A 1 89 ? -9.732 0.524 8.895 1.00 97.06 89 LEU A N 1
ATOM 702 C CA . LEU A 1 89 ? -10.358 1.246 7.798 1.00 97.06 89 LEU A CA 1
ATOM 703 C C . LEU A 1 89 ? -9.845 0.759 6.441 1.00 97.06 89 LEU A C 1
ATOM 705 O O . LEU A 1 89 ? -10.649 0.566 5.531 1.00 97.06 89 LEU A O 1
ATOM 709 N N . THR A 1 90 ? -8.539 0.531 6.294 1.00 97.25 90 THR A N 1
ATOM 710 C CA . THR A 1 90 ? -7.984 0.030 5.031 1.00 97.25 90 THR A CA 1
ATOM 711 C C . THR A 1 90 ? -8.370 -1.424 4.780 1.00 97.25 90 THR A C 1
ATOM 713 O O . THR A 1 90 ? -8.763 -1.731 3.662 1.00 97.25 90 THR A O 1
ATOM 716 N N . GLU A 1 91 ? -8.352 -2.298 5.790 1.00 95.88 91 GLU A N 1
ATOM 717 C CA . GLU A 1 91 ? -8.780 -3.700 5.669 1.00 95.88 91 GLU A CA 1
ATOM 718 C C . GLU A 1 91 ? -10.256 -3.808 5.244 1.00 95.88 91 GLU A C 1
ATOM 720 O O . GLU A 1 91 ? -10.621 -4.687 4.468 1.00 95.88 91 GLU A O 1
ATOM 725 N N . LEU A 1 92 ? -11.113 -2.884 5.692 1.00 96.31 92 LEU A N 1
ATOM 726 C CA . LEU A 1 92 ? -12.512 -2.824 5.259 1.00 96.31 92 LEU A CA 1
ATOM 727 C C . LEU A 1 92 ? -12.691 -2.260 3.843 1.00 96.31 92 LEU A C 1
ATOM 729 O O . LEU A 1 92 ? -13.647 -2.630 3.162 1.00 96.31 92 LEU A O 1
ATOM 733 N N . LEU A 1 93 ? -11.817 -1.357 3.387 1.00 96.31 93 LEU A N 1
ATOM 734 C CA . LEU A 1 93 ? -11.834 -0.860 2.003 1.00 96.31 93 LEU A CA 1
ATOM 735 C C . LEU A 1 93 ? -11.272 -1.895 1.028 1.00 96.31 93 LEU A C 1
ATOM 737 O O . LEU A 1 93 ? -11.830 -2.089 -0.048 1.00 96.31 93 LEU A O 1
ATOM 741 N N . LEU A 1 94 ? -10.175 -2.538 1.414 1.00 94.38 94 LEU A N 1
ATOM 742 C CA . LEU A 1 94 ? -9.350 -3.421 0.602 1.00 94.38 94 LEU A CA 1
ATOM 743 C C . LEU A 1 94 ? -9.131 -4.742 1.358 1.00 94.38 94 LEU A C 1
ATOM 745 O O . LEU A 1 94 ? -8.036 -4.965 1.878 1.00 94.38 94 LEU A O 1
ATOM 749 N N . PRO A 1 95 ? -10.148 -5.625 1.437 1.00 88.94 95 PRO A N 1
ATOM 750 C CA . PRO A 1 95 ? -10.020 -6.900 2.139 1.00 88.94 95 PRO A CA 1
ATOM 751 C C . PRO A 1 95 ? -8.830 -7.690 1.597 1.00 88.94 95 PRO A C 1
ATOM 753 O O . PRO A 1 95 ? -8.744 -7.929 0.389 1.00 88.94 95 PRO A O 1
ATOM 756 N N . GLY A 1 96 ? -7.885 -8.012 2.473 1.00 82.81 96 GLY A N 1
ATOM 757 C CA . GLY A 1 96 ? -6.622 -8.653 2.125 1.00 82.81 96 GLY A CA 1
ATOM 758 C C . GLY A 1 96 ? -6.493 -10.061 2.691 1.00 82.81 96 GLY A C 1
ATOM 759 O O . GLY A 1 96 ? -7.341 -10.513 3.459 1.00 82.81 96 GLY A O 1
ATOM 760 N N . ASP A 1 97 ? -5.412 -10.731 2.306 1.00 80.69 97 ASP A N 1
ATOM 761 C CA . ASP A 1 97 ? -5.011 -12.012 2.884 1.00 80.69 97 ASP A CA 1
ATOM 762 C C . ASP A 1 97 ? -4.410 -11.810 4.285 1.00 80.69 97 ASP A C 1
ATOM 764 O O . ASP A 1 97 ? -3.878 -10.739 4.600 1.00 80.69 97 ASP A O 1
ATOM 768 N N . ASP A 1 98 ? -4.437 -12.861 5.108 1.00 76.62 98 ASP A N 1
ATOM 769 C CA . ASP A 1 98 ? -3.807 -12.851 6.429 1.00 76.62 98 ASP A CA 1
ATOM 770 C C . ASP A 1 98 ? -2.296 -12.594 6.331 1.00 76.62 98 ASP A C 1
ATOM 772 O O . ASP A 1 98 ? -1.579 -13.180 5.513 1.00 76.62 98 ASP A O 1
ATOM 776 N N . ILE A 1 99 ? -1.792 -11.737 7.219 1.00 77.88 99 ILE A N 1
ATOM 777 C CA . ILE A 1 99 ? -0.380 -11.354 7.246 1.00 77.88 99 ILE A CA 1
ATOM 778 C C . ILE A 1 99 ? 0.370 -12.155 8.312 1.00 77.88 99 ILE A C 1
ATOM 780 O O . ILE A 1 99 ? -0.121 -12.313 9.432 1.00 77.88 99 ILE A O 1
ATOM 784 N N . PRO A 1 100 ? 1.597 -12.631 8.023 1.00 75.00 100 PRO A N 1
ATOM 785 C CA . PRO A 1 100 ? 2.411 -13.323 9.014 1.00 75.00 100 PRO A CA 1
ATOM 786 C C . PRO A 1 100 ? 2.680 -12.476 10.269 1.00 75.00 100 PRO A C 1
ATOM 788 O O . PRO A 1 100 ? 3.049 -11.307 10.174 1.00 75.00 100 PRO A O 1
ATOM 791 N N . ILE A 1 101 ? 2.634 -13.113 11.445 1.00 61.22 101 ILE A N 1
ATOM 792 C CA . ILE A 1 101 ? 2.751 -12.501 12.792 1.00 61.22 101 ILE A CA 1
ATOM 793 C C . ILE A 1 101 ? 4.030 -11.652 13.003 1.00 61.22 101 ILE A C 1
ATOM 795 O O . ILE A 1 101 ? 4.090 -10.842 13.923 1.00 61.22 101 ILE A O 1
ATOM 799 N N . ASN A 1 102 ? 5.050 -11.796 12.151 1.00 70.62 102 ASN A N 1
ATOM 800 C CA . ASN A 1 102 ? 6.321 -11.066 12.236 1.00 70.62 102 ASN A CA 1
ATOM 801 C C . ASN A 1 102 ? 6.623 -10.206 10.999 1.00 70.62 102 ASN A C 1
ATOM 803 O O . ASN A 1 102 ? 7.788 -9.885 10.740 1.00 70.62 102 ASN A O 1
ATOM 807 N N . ASN A 1 103 ? 5.605 -9.843 10.218 1.00 81.19 103 ASN A N 1
ATOM 808 C CA . ASN A 1 103 ? 5.799 -8.946 9.091 1.00 81.19 103 ASN A CA 1
ATOM 809 C C . ASN A 1 103 ? 6.146 -7.531 9.578 1.00 81.19 103 ASN A C 1
ATOM 811 O O . ASN A 1 103 ? 5.418 -6.933 10.363 1.00 81.19 103 ASN A O 1
ATOM 815 N N . LYS A 1 104 ? 7.276 -6.994 9.112 1.00 83.88 104 LYS A N 1
ATOM 816 C CA . LYS A 1 104 ? 7.723 -5.622 9.421 1.00 83.88 104 LYS A CA 1
ATOM 817 C C . LYS A 1 104 ? 7.647 -4.691 8.210 1.00 83.88 104 LYS A C 1
ATOM 819 O O . LYS A 1 104 ? 8.058 -3.536 8.322 1.00 83.88 104 LYS A O 1
ATOM 824 N N . GLY A 1 105 ? 7.233 -5.215 7.057 1.00 87.56 105 GLY A N 1
ATOM 825 C CA . GLY A 1 105 ? 7.317 -4.532 5.770 1.00 87.56 105 GLY A CA 1
ATOM 826 C C . GLY A 1 105 ? 6.038 -3.850 5.307 1.00 87.56 105 GLY A C 1
ATOM 827 O O . GLY A 1 105 ? 6.123 -2.934 4.501 1.00 87.56 105 GLY A O 1
ATOM 828 N N . TYR A 1 106 ? 4.874 -4.301 5.761 1.00 92.06 106 TYR A N 1
ATOM 829 C CA . TYR A 1 106 ? 3.581 -3.767 5.339 1.00 92.06 106 TYR A CA 1
ATOM 830 C C . TYR A 1 106 ? 2.487 -4.219 6.311 1.00 92.06 106 TYR A C 1
ATOM 832 O O . TYR A 1 106 ? 2.671 -5.194 7.042 1.00 92.06 106 TYR A O 1
ATOM 840 N N . ASP A 1 107 ? 1.340 -3.550 6.277 1.00 92.62 107 ASP A N 1
ATOM 841 C CA . ASP A 1 107 ? 0.225 -3.818 7.187 1.00 92.62 107 ASP A CA 1
ATOM 842 C C . ASP A 1 107 ? -0.926 -4.562 6.507 1.00 92.62 107 ASP A C 1
ATOM 844 O O . ASP A 1 107 ? -1.743 -5.149 7.205 1.00 92.62 107 ASP A O 1
ATOM 848 N N . ILE A 1 108 ? -1.013 -4.543 5.165 1.00 92.44 108 ILE A N 1
ATOM 849 C CA . ILE A 1 108 ? -2.073 -5.204 4.375 1.00 92.44 108 ILE A CA 1
ATOM 850 C C . ILE A 1 108 ? -1.494 -5.839 3.101 1.00 92.44 108 ILE A C 1
ATOM 852 O O . ILE A 1 108 ? -0.697 -5.215 2.404 1.00 92.44 108 ILE A O 1
ATOM 856 N N . ASN A 1 109 ? -1.914 -7.066 2.771 1.00 90.75 109 ASN A N 1
ATOM 857 C CA . ASN A 1 109 ? -1.689 -7.693 1.463 1.00 90.75 109 ASN A CA 1
ATOM 858 C C . ASN A 1 109 ? -3.025 -7.802 0.716 1.00 90.75 109 ASN A C 1
ATOM 860 O O . ASN A 1 109 ? -3.826 -8.688 1.004 1.00 90.75 109 ASN A O 1
ATOM 864 N N . HIS A 1 110 ? -3.268 -6.913 -0.247 1.00 89.31 110 HIS A N 1
ATOM 865 C CA . HIS A 1 110 ? -4.487 -6.939 -1.053 1.00 89.31 110 HIS A CA 1
ATOM 866 C C . HIS A 1 110 ? -4.188 -7.466 -2.457 1.00 89.31 110 HIS A C 1
ATOM 868 O O . HIS A 1 110 ? -3.664 -6.739 -3.308 1.00 89.31 110 HIS A O 1
ATOM 874 N N . LYS A 1 111 ? -4.541 -8.736 -2.707 1.00 84.69 111 LYS A N 1
ATOM 875 C CA . LYS A 1 111 ? -4.381 -9.403 -4.013 1.00 84.69 111 LYS A CA 1
ATOM 876 C C . LYS A 1 111 ? -2.953 -9.259 -4.572 1.00 84.69 111 LYS A C 1
ATOM 878 O O . LYS A 1 111 ? -2.764 -8.910 -5.736 1.00 84.69 111 LYS A O 1
ATOM 883 N N . GLY A 1 112 ? -1.950 -9.486 -3.722 1.00 82.38 112 GLY A N 1
ATOM 884 C CA . GLY A 1 112 ? -0.533 -9.414 -4.087 1.00 82.38 112 GLY A CA 1
ATOM 885 C C . GLY A 1 112 ? 0.078 -8.011 -4.075 1.00 82.38 112 GLY A C 1
ATOM 886 O O . GLY A 1 112 ? 1.246 -7.882 -4.421 1.00 82.38 112 GLY A O 1
ATOM 887 N N . ASN A 1 113 ? -0.677 -6.981 -3.679 1.00 86.19 113 ASN A N 1
ATOM 888 C CA . ASN A 1 113 ? -0.151 -5.636 -3.453 1.00 86.19 113 ASN A CA 1
ATOM 889 C C . ASN A 1 113 ? 0.117 -5.427 -1.961 1.00 86.19 113 ASN A C 1
ATOM 891 O O . ASN A 1 113 ? -0.807 -5.520 -1.145 1.00 86.19 113 ASN A O 1
ATOM 895 N N . TYR A 1 114 ? 1.359 -5.099 -1.614 1.00 93.25 114 TYR A N 1
ATOM 896 C CA . TYR A 1 114 ? 1.775 -4.858 -0.237 1.00 93.25 114 TYR A CA 1
ATOM 897 C C . TYR A 1 114 ? 1.554 -3.394 0.148 1.00 93.25 114 TYR A C 1
ATOM 899 O O . TYR A 1 114 ? 2.087 -2.473 -0.473 1.00 93.25 114 TYR A O 1
ATOM 907 N N . ILE A 1 115 ? 0.762 -3.159 1.187 1.00 95.88 115 ILE A N 1
ATOM 908 C CA . ILE A 1 115 ? 0.295 -1.829 1.571 1.00 95.88 115 ILE A CA 1
ATOM 909 C C . ILE A 1 115 ? 0.717 -1.540 3.007 1.00 95.88 115 ILE A C 1
ATOM 911 O O . ILE A 1 115 ? 0.338 -2.238 3.943 1.00 95.88 115 ILE A O 1
ATOM 915 N N . GLU A 1 116 ? 1.477 -0.470 3.178 1.00 97.44 116 GLU A N 1
ATOM 916 C CA . GLU A 1 116 ? 1.780 0.125 4.473 1.00 97.44 116 GLU A CA 1
ATOM 917 C C . GLU A 1 116 ? 0.724 1.181 4.819 1.00 97.44 116 GLU A C 1
ATOM 919 O O . GLU A 1 116 ? 0.386 2.022 3.982 1.00 97.44 116 GLU A O 1
ATOM 924 N N . VAL A 1 117 ? 0.238 1.193 6.058 1.00 97.69 117 VAL A N 1
ATOM 925 C CA . VAL A 1 117 ? -0.799 2.110 6.529 1.00 97.69 117 VAL A CA 1
ATOM 926 C C . VAL A 1 117 ? -0.244 3.009 7.630 1.00 97.69 117 VAL A C 1
ATOM 928 O O . VAL A 1 117 ? 0.312 2.574 8.633 1.00 97.69 117 VAL A O 1
ATOM 931 N N . LYS A 1 118 ? -0.416 4.324 7.476 1.00 97.56 118 LYS A N 1
ATOM 932 C CA . LYS A 1 118 ? -0.068 5.306 8.510 1.00 97.56 118 LYS A CA 1
ATOM 933 C C . LYS A 1 118 ? -1.232 6.237 8.793 1.00 97.56 118 LYS A C 1
ATOM 935 O O . LYS A 1 118 ? -1.724 6.924 7.905 1.00 97.56 118 LYS A O 1
ATOM 940 N N . SER A 1 119 ? -1.600 6.350 10.061 1.00 96.38 119 SER A N 1
ATOM 941 C CA . SER A 1 119 ? -2.603 7.310 10.521 1.00 96.38 119 SER A CA 1
ATOM 942 C C . SER A 1 119 ? -1.960 8.501 11.220 1.00 96.38 119 SER A C 1
ATOM 944 O O . SER A 1 119 ? -0.986 8.350 11.959 1.00 96.38 119 SER A O 1
ATOM 946 N N . THR A 1 120 ? -2.488 9.706 11.006 1.00 95.25 120 THR A N 1
ATOM 947 C CA . THR A 1 120 ? -1.952 10.919 11.638 1.00 95.25 120 THR A CA 1
ATOM 948 C C . THR A 1 120 ? -3.002 12.019 11.788 1.00 95.25 120 THR A C 1
ATOM 950 O O . THR A 1 120 ? -3.857 12.212 10.930 1.00 95.25 120 THR A O 1
ATOM 953 N N . VAL A 1 121 ? -2.900 12.818 12.850 1.00 93.00 121 VAL A N 1
ATOM 954 C CA . VAL A 1 121 ? -3.615 14.109 12.968 1.00 93.00 121 VAL A CA 1
ATOM 955 C C . VAL A 1 121 ? -2.800 15.282 12.415 1.00 93.00 121 VAL A C 1
ATOM 957 O O . VAL A 1 121 ? -3.272 16.419 12.349 1.00 93.00 121 VAL A O 1
ATOM 960 N N . THR A 1 122 ? -1.540 15.028 12.055 1.00 92.44 122 THR A N 1
ATOM 961 C CA . THR A 1 122 ? -0.620 16.037 11.528 1.00 92.44 122 THR A CA 1
ATOM 962 C C . THR A 1 122 ? -0.541 15.940 10.001 1.00 92.44 122 THR A C 1
ATOM 964 O O . THR A 1 122 ? -1.397 15.351 9.337 1.00 92.44 122 THR A O 1
ATOM 967 N N . LYS A 1 123 ? 0.470 16.577 9.415 1.00 92.94 123 LYS A N 1
ATOM 968 C CA . LYS A 1 123 ? 0.781 16.505 7.984 1.00 92.94 123 LYS A CA 1
ATOM 969 C C . LYS A 1 123 ? 1.969 15.590 7.688 1.00 92.94 123 LYS A C 1
ATOM 971 O O . LYS A 1 123 ? 2.424 15.554 6.552 1.00 92.94 123 LYS A O 1
ATOM 976 N N . LYS A 1 124 ? 2.471 14.868 8.694 1.00 95.69 124 LYS A N 1
ATOM 977 C CA . LYS A 1 124 ? 3.681 14.059 8.588 1.00 95.69 124 LYS A CA 1
ATOM 978 C C . LYS A 1 124 ? 3.443 12.634 9.063 1.00 95.69 124 LYS A C 1
ATOM 980 O O . LYS A 1 124 ? 2.812 12.412 10.098 1.00 95.69 124 LYS A O 1
ATOM 985 N N . VAL A 1 125 ? 4.018 11.691 8.326 1.00 96.38 125 VAL A N 1
ATOM 986 C CA . VAL A 1 125 ? 4.143 10.281 8.709 1.00 96.38 125 VAL A CA 1
ATOM 987 C C . VAL A 1 125 ? 5.574 9.809 8.495 1.00 96.38 125 VAL A C 1
ATOM 989 O O . VAL A 1 125 ? 6.318 10.364 7.682 1.00 96.38 125 VAL A O 1
ATOM 992 N N . LYS A 1 126 ? 5.978 8.791 9.252 1.00 95.69 126 LYS A N 1
ATOM 993 C CA . LYS A 1 126 ? 7.308 8.187 9.188 1.00 95.69 126 LYS A CA 1
ATOM 994 C C . LYS A 1 126 ? 7.160 6.679 9.051 1.00 95.69 126 LYS A C 1
ATOM 996 O O . LYS A 1 126 ? 6.344 6.090 9.747 1.00 95.69 126 LYS A O 1
ATOM 1001 N N . MET A 1 127 ? 7.973 6.085 8.192 1.00 93.94 127 MET A N 1
ATOM 1002 C CA . MET A 1 127 ? 8.073 4.648 7.968 1.00 93.94 127 MET A CA 1
ATOM 1003 C C . MET A 1 127 ? 9.470 4.155 8.337 1.00 93.94 127 MET A C 1
ATOM 1005 O O . MET A 1 127 ? 10.464 4.888 8.216 1.00 93.94 127 MET A O 1
ATOM 1009 N N . SER A 1 128 ? 9.541 2.903 8.781 1.00 91.38 128 SER A N 1
ATOM 1010 C CA . SER A 1 128 ? 10.809 2.197 8.948 1.00 91.38 128 SER A CA 1
ATOM 1011 C C . SER A 1 128 ? 11.452 1.907 7.585 1.00 91.38 128 SER A C 1
ATOM 1013 O O . SER A 1 128 ? 10.811 2.004 6.537 1.00 91.38 128 SER A O 1
ATOM 1015 N N . ASN A 1 129 ? 12.736 1.545 7.584 1.00 89.00 129 ASN A N 1
ATOM 1016 C CA . ASN A 1 129 ? 13.408 1.128 6.355 1.00 89.00 129 ASN A CA 1
ATOM 1017 C C . ASN A 1 129 ? 12.750 -0.113 5.724 1.00 89.00 129 ASN A C 1
ATOM 1019 O O . ASN A 1 129 ? 12.566 -0.151 4.511 1.00 89.00 129 ASN A O 1
ATOM 1023 N N . ALA A 1 130 ? 12.370 -1.093 6.553 1.00 88.94 130 ALA A N 1
ATOM 1024 C CA . ALA A 1 130 ? 11.715 -2.312 6.087 1.00 88.94 130 ALA A CA 1
ATOM 1025 C C . ALA A 1 130 ? 10.418 -1.980 5.343 1.00 88.94 130 ALA A C 1
ATOM 1027 O O . ALA A 1 130 ? 10.245 -2.418 4.210 1.00 88.94 130 ALA A O 1
ATOM 1028 N N . GLN A 1 131 ? 9.589 -1.113 5.930 1.00 92.56 131 GLN A N 1
ATOM 1029 C CA . GLN A 1 131 ? 8.335 -0.659 5.327 1.00 92.56 131 GLN A CA 1
ATOM 1030 C C . GLN A 1 131 ? 8.564 0.041 3.987 1.00 92.56 131 GLN A C 1
ATOM 1032 O O . GLN A 1 131 ? 7.963 -0.288 2.972 1.00 92.56 131 GLN A O 1
ATOM 1037 N N . TYR A 1 132 ? 9.534 0.953 3.960 1.00 91.75 132 TYR A N 1
ATOM 1038 C CA . TYR A 1 132 ? 9.887 1.710 2.764 1.00 91.75 132 TYR A CA 1
ATOM 1039 C C . TYR A 1 132 ? 10.406 0.856 1.590 1.00 91.75 132 TYR A C 1
ATOM 1041 O O . TYR A 1 132 ? 10.316 1.271 0.431 1.00 91.75 132 TYR A O 1
ATOM 1049 N N . ARG A 1 133 ? 11.002 -0.304 1.883 1.00 86.56 133 ARG A N 1
ATOM 1050 C CA . ARG A 1 133 ? 11.569 -1.203 0.869 1.00 86.56 133 ARG A CA 1
ATOM 1051 C C . ARG A 1 133 ? 10.618 -2.309 0.428 1.00 86.56 133 ARG A C 1
ATOM 1053 O O . ARG A 1 133 ? 10.787 -2.794 -0.682 1.00 86.56 133 ARG A O 1
ATOM 1060 N N . GLN A 1 134 ? 9.719 -2.751 1.304 1.00 88.81 134 GLN A N 1
ATOM 1061 C CA . GLN A 1 134 ? 8.920 -3.961 1.090 1.00 88.81 134 GLN A CA 1
ATOM 1062 C C . GLN A 1 134 ? 7.476 -3.672 0.686 1.00 88.81 134 GLN A C 1
ATOM 1064 O O . GLN A 1 134 ? 6.874 -4.516 0.034 1.00 88.81 134 GLN A O 1
ATOM 1069 N N . ALA A 1 135 ? 6.922 -2.514 1.052 1.00 92.00 135 ALA A N 1
ATOM 1070 C CA . ALA A 1 135 ? 5.600 -2.124 0.586 1.00 92.00 135 ALA A CA 1
ATOM 1071 C C . ALA A 1 135 ? 5.640 -1.678 -0.887 1.00 92.00 135 ALA A C 1
ATOM 1073 O O . ALA A 1 135 ? 6.618 -1.086 -1.350 1.00 92.00 135 ALA A O 1
ATOM 1074 N N . ASP A 1 136 ? 4.541 -1.893 -1.602 1.00 92.38 136 ASP A N 1
ATOM 1075 C CA . ASP A 1 136 ? 4.282 -1.322 -2.925 1.00 92.38 136 ASP A CA 1
ATOM 1076 C C . ASP A 1 136 ? 3.622 0.059 -2.801 1.00 92.38 136 ASP A C 1
ATOM 1078 O O . ASP A 1 136 ? 3.896 0.969 -3.591 1.00 92.38 136 ASP A O 1
ATOM 1082 N N . TYR A 1 137 ? 2.802 0.254 -1.762 1.00 96.31 137 TYR A N 1
ATOM 1083 C CA . TYR A 1 137 ? 2.062 1.491 -1.514 1.00 96.31 137 TYR A CA 1
ATOM 1084 C C . TYR A 1 137 ? 2.104 1.905 -0.043 1.00 96.31 137 TYR A C 1
ATOM 1086 O O . TYR A 1 137 ? 2.145 1.075 0.858 1.00 96.31 137 TYR A O 1
ATOM 1094 N N . LEU A 1 138 ? 2.023 3.213 0.192 1.00 97.88 138 LEU A N 1
ATOM 1095 C CA . LEU A 1 138 ? 1.721 3.812 1.488 1.00 97.88 138 LEU A CA 1
ATOM 1096 C C . LEU A 1 138 ? 0.346 4.452 1.396 1.00 97.88 138 LEU A C 1
ATOM 1098 O O . LEU A 1 138 ? 0.121 5.336 0.565 1.00 97.88 138 LEU A O 1
ATOM 1102 N N . ILE A 1 139 ? -0.538 4.068 2.302 1.00 98.31 139 ILE A N 1
ATOM 1103 C CA . ILE A 1 139 ? -1.788 4.765 2.548 1.00 98.31 139 ILE A CA 1
ATOM 1104 C C . ILE A 1 139 ? -1.626 5.591 3.815 1.00 98.31 139 ILE A C 1
ATOM 1106 O O . ILE A 1 139 ? -1.335 5.078 4.893 1.00 98.31 139 ILE A O 1
ATOM 1110 N N . MET A 1 140 ? -1.811 6.900 3.681 1.00 97.69 140 MET A N 1
ATOM 1111 C CA . MET A 1 140 ? -1.782 7.824 4.806 1.00 97.69 140 MET A CA 1
ATOM 1112 C C . MET A 1 140 ? -3.190 8.340 5.097 1.00 97.69 140 MET A C 1
ATOM 1114 O O . MET A 1 140 ? -3.707 9.160 4.337 1.00 97.69 140 MET A O 1
ATOM 1118 N N . HIS A 1 141 ? -3.781 7.915 6.213 1.00 97.50 141 HIS A N 1
ATOM 1119 C CA . HIS A 1 141 ? -5.054 8.431 6.713 1.00 97.50 141 HIS A CA 1
ATOM 1120 C C . HIS A 1 141 ? -4.838 9.640 7.611 1.00 97.50 141 HIS A C 1
ATOM 1122 O O . HIS A 1 141 ? -4.026 9.615 8.541 1.00 97.50 141 HIS A O 1
ATOM 1128 N N . ARG A 1 142 ? -5.588 10.711 7.354 1.00 95.31 142 ARG A N 1
ATOM 1129 C CA . ARG A 1 142 ? -5.573 11.910 8.185 1.00 95.31 142 ARG A CA 1
ATOM 1130 C C . ARG A 1 142 ? -6.867 12.060 8.955 1.00 95.31 142 ARG A C 1
ATOM 1132 O O . ARG A 1 142 ? -7.949 11.860 8.409 1.00 95.31 142 ARG A O 1
ATOM 1139 N N . TYR A 1 143 ? -6.723 12.521 10.188 1.00 94.12 143 TYR A N 1
ATOM 1140 C CA . TYR A 1 143 ? -7.820 12.827 11.096 1.00 94.12 143 TYR A CA 1
ATOM 1141 C C . TYR A 1 143 ? -7.731 14.279 11.566 1.00 94.12 143 TYR A C 1
ATOM 1143 O O . TYR A 1 143 ? -6.653 14.880 11.623 1.00 94.12 143 TYR A O 1
ATOM 1151 N N . TYR A 1 144 ? -8.867 14.874 11.912 1.00 91.44 144 TYR A N 1
ATOM 1152 C CA . TYR A 1 144 ? -8.895 16.217 12.475 1.00 91.44 144 TYR A CA 1
ATOM 1153 C C . TYR A 1 144 ? -8.322 16.223 13.891 1.00 91.44 144 TYR A C 1
ATOM 1155 O O . TYR A 1 144 ? -8.856 15.577 14.783 1.00 91.44 144 TYR A O 1
ATOM 1163 N N . LYS A 1 145 ? -7.297 17.045 14.146 1.00 89.12 145 LYS A N 1
ATOM 1164 C CA . LYS A 1 145 ? -6.668 17.153 15.477 1.00 89.12 145 LYS A CA 1
ATOM 1165 C C . LYS A 1 145 ? -7.652 17.478 16.613 1.00 89.12 145 LYS A C 1
ATOM 1167 O O . LYS A 1 145 ? -7.411 17.080 17.743 1.00 89.12 145 LYS A O 1
ATOM 1172 N N . LYS A 1 146 ? -8.715 18.243 16.330 1.00 87.06 146 LYS A N 1
ATOM 1173 C CA . LYS A 1 146 ? -9.675 18.697 17.352 1.00 87.06 146 LYS A CA 1
ATOM 1174 C C . LYS A 1 146 ? -10.783 17.685 17.644 1.00 87.06 146 LYS A C 1
ATOM 1176 O O . LYS A 1 146 ? -11.161 17.560 18.799 1.00 87.06 146 LYS A O 1
ATOM 1181 N N . SER A 1 147 ? -11.318 17.020 16.621 1.00 86.94 147 SER A N 1
ATOM 1182 C CA . SER A 1 147 ? -12.467 16.115 16.765 1.00 86.94 147 SER A CA 1
ATOM 1183 C C . SER A 1 147 ? -12.101 14.636 16.679 1.00 86.94 147 SER A C 1
ATOM 1185 O O . SER A 1 147 ? -12.855 13.807 17.161 1.00 86.94 147 SER A O 1
ATOM 1187 N N . GLY A 1 148 ? -10.962 14.286 16.080 1.00 87.94 148 GLY A N 1
ATOM 1188 C CA . GLY A 1 148 ? -10.589 12.897 15.803 1.00 87.94 148 GLY A CA 1
ATOM 1189 C C . GLY A 1 148 ? -11.301 12.298 14.594 1.00 87.94 148 GLY A C 1
ATOM 1190 O O . GLY A 1 148 ? -10.927 11.213 14.173 1.00 87.94 148 GLY A O 1
ATOM 1191 N N . ASN A 1 149 ? -12.265 13.010 14.006 1.00 90.50 149 ASN A N 1
ATOM 1192 C CA . ASN A 1 149 ? -13.000 12.548 12.831 1.00 90.50 149 ASN A CA 1
ATOM 1193 C C . ASN A 1 149 ? -12.075 12.397 11.626 1.00 90.50 149 ASN A C 1
ATOM 1195 O O . ASN A 1 149 ? -11.080 13.124 11.484 1.00 90.50 149 ASN A O 1
ATOM 1199 N N . TYR A 1 150 ? -12.443 11.492 10.730 1.00 93.56 150 TYR A N 1
ATOM 1200 C CA . TYR A 1 150 ? -11.718 11.266 9.492 1.00 93.56 150 TYR A CA 1
ATOM 1201 C C . TYR A 1 150 ? -11.712 12.528 8.617 1.00 93.56 150 TYR A C 1
ATOM 1203 O O . TYR A 1 150 ? -12.704 13.249 8.503 1.00 93.56 150 TYR A O 1
ATOM 1211 N N . TYR A 1 151 ? -10.564 12.816 8.001 1.00 93.12 151 TYR A N 1
ATOM 1212 C CA . TYR A 1 151 ? -10.378 13.995 7.161 1.00 93.12 151 TYR A CA 1
ATOM 1213 C C . TYR A 1 151 ? -10.219 13.627 5.686 1.00 93.12 151 TYR A C 1
ATOM 1215 O O . TYR A 1 151 ? -11.057 13.988 4.855 1.00 93.12 151 TYR A O 1
ATOM 1223 N N . ASN A 1 152 ? -9.133 12.930 5.348 1.00 94.56 152 ASN A N 1
ATOM 1224 C CA . ASN A 1 152 ? -8.825 12.481 3.993 1.00 94.56 152 ASN A CA 1
ATOM 1225 C C . ASN A 1 152 ? -7.738 11.395 3.998 1.00 94.56 152 ASN A C 1
ATOM 1227 O O . ASN A 1 152 ? -7.191 11.051 5.046 1.00 94.56 152 ASN A O 1
ATOM 1231 N N . SER A 1 153 ? -7.432 10.867 2.812 1.00 96.62 153 SER A N 1
ATOM 1232 C CA . SER A 1 153 ? -6.355 9.902 2.602 1.00 96.62 153 SER A CA 1
ATOM 1233 C C . SER A 1 153 ? -5.412 10.344 1.497 1.00 96.62 153 SER A C 1
ATOM 1235 O O . SER A 1 153 ? -5.793 11.094 0.596 1.00 96.62 153 SER A O 1
ATOM 1237 N N . TYR A 1 154 ? -4.193 9.823 1.542 1.00 96.81 154 TYR A N 1
ATOM 1238 C CA . TYR A 1 154 ? -3.232 9.885 0.448 1.00 96.81 154 TYR A CA 1
ATOM 1239 C C . TYR A 1 154 ? -2.837 8.463 0.079 1.00 96.81 154 TYR A C 1
ATOM 1241 O O . TYR A 1 154 ? -2.554 7.665 0.970 1.00 96.81 154 TYR A O 1
ATOM 1249 N N . LEU A 1 155 ? -2.810 8.166 -1.217 1.00 96.62 155 LEU A N 1
ATOM 1250 C CA . LEU A 1 155 ? -2.247 6.928 -1.747 1.00 96.62 155 LEU A CA 1
ATOM 1251 C C . LEU A 1 155 ? -0.915 7.276 -2.393 1.00 96.62 155 LEU A C 1
ATOM 1253 O O . LEU A 1 155 ? -0.866 8.040 -3.350 1.00 96.62 155 LEU A O 1
ATOM 1257 N N . ILE A 1 156 ? 0.169 6.730 -1.863 1.00 96.25 156 ILE A N 1
ATOM 1258 C CA . ILE A 1 156 ? 1.519 7.058 -2.298 1.00 96.25 156 ILE A CA 1
ATOM 1259 C C . ILE A 1 156 ? 2.181 5.776 -2.792 1.00 96.25 156 ILE A C 1
ATOM 1261 O O . ILE A 1 156 ? 2.613 4.970 -1.968 1.00 96.25 156 ILE A O 1
ATOM 1265 N N . PRO A 1 157 ? 2.305 5.578 -4.115 1.00 94.25 157 PRO A N 1
ATOM 1266 C CA . PRO A 1 157 ? 3.085 4.467 -4.642 1.00 94.25 157 PRO A CA 1
ATOM 1267 C C . PRO A 1 157 ? 4.544 4.571 -4.187 1.00 94.25 157 PRO A C 1
ATOM 1269 O O . PRO A 1 157 ? 5.169 5.632 -4.320 1.00 94.25 157 PRO A O 1
ATOM 1272 N N . MET A 1 158 ? 5.114 3.480 -3.672 1.00 92.00 158 MET A N 1
ATOM 1273 C CA . MET A 1 158 ? 6.487 3.473 -3.158 1.00 92.00 158 MET A CA 1
ATOM 1274 C C . MET A 1 158 ? 7.499 3.827 -4.236 1.00 92.00 158 MET A C 1
ATOM 1276 O O . MET A 1 158 ? 8.434 4.565 -3.945 1.00 92.00 158 MET A O 1
ATOM 1280 N N . ARG A 1 159 ? 7.269 3.445 -5.497 1.00 88.44 159 ARG A N 1
ATOM 1281 C CA . ARG A 1 159 ? 8.118 3.867 -6.627 1.00 88.44 159 ARG A CA 1
ATOM 1282 C C . ARG A 1 159 ? 8.196 5.388 -6.772 1.00 88.44 159 ARG A C 1
ATOM 1284 O O . ARG A 1 159 ? 9.272 5.936 -7.000 1.00 88.44 159 ARG A O 1
ATOM 1291 N N . VAL A 1 160 ? 7.073 6.089 -6.599 1.00 90.62 160 VAL A N 1
ATOM 1292 C CA . VAL A 1 160 ? 7.049 7.560 -6.636 1.00 90.62 160 VAL A CA 1
ATOM 1293 C C . VAL A 1 160 ? 7.835 8.115 -5.453 1.00 90.62 160 VAL A C 1
ATOM 1295 O O . VAL A 1 160 ? 8.705 8.967 -5.639 1.00 90.62 160 VAL A O 1
ATOM 1298 N N . LEU A 1 161 ? 7.581 7.609 -4.243 1.00 92.06 161 LEU A N 1
ATOM 1299 C CA . LEU A 1 161 ? 8.312 8.046 -3.054 1.00 92.06 161 LEU A CA 1
ATOM 1300 C C . LEU A 1 161 ? 9.824 7.804 -3.196 1.00 92.06 161 LEU A C 1
ATOM 1302 O O . LEU A 1 161 ? 10.611 8.686 -2.857 1.00 92.06 161 LEU A O 1
ATOM 1306 N N . GLN A 1 162 ? 10.225 6.656 -3.740 1.00 90.56 162 GLN A N 1
ATOM 1307 C CA . GLN A 1 162 ? 11.616 6.265 -3.964 1.00 90.56 162 GLN A CA 1
ATOM 1308 C C . GLN A 1 162 ? 12.325 7.135 -4.994 1.00 90.56 162 GLN A C 1
ATOM 1310 O O . GLN A 1 162 ? 13.491 7.479 -4.799 1.00 90.56 162 GLN A O 1
ATOM 1315 N N . ASN A 1 163 ? 11.606 7.587 -6.020 1.00 88.81 163 ASN A N 1
ATOM 1316 C CA . ASN A 1 163 ? 12.117 8.563 -6.974 1.00 88.81 163 ASN A CA 1
ATOM 1317 C C . ASN A 1 163 ? 12.389 9.934 -6.324 1.00 88.81 163 ASN A C 1
ATOM 1319 O O . ASN A 1 163 ? 13.397 10.573 -6.617 1.00 88.81 163 ASN A O 1
ATOM 1323 N N . TYR A 1 164 ? 11.521 10.392 -5.415 1.00 88.75 164 TYR A N 1
ATOM 1324 C CA . TYR A 1 164 ? 11.711 11.676 -4.724 1.00 88.75 164 TYR A CA 1
ATOM 1325 C C . TYR A 1 164 ? 12.656 11.599 -3.516 1.00 88.75 164 TYR A C 1
ATOM 1327 O O . TYR A 1 164 ? 13.249 12.612 -3.139 1.00 88.75 164 TYR A O 1
ATOM 1335 N N . LYS A 1 165 ? 12.796 10.431 -2.879 1.00 90.12 165 LYS A N 1
ATOM 1336 C CA . LYS A 1 165 ? 13.602 10.234 -1.661 1.00 90.12 165 LYS A CA 1
ATOM 1337 C C . LYS A 1 165 ? 14.530 9.009 -1.754 1.00 90.12 165 LYS A C 1
ATOM 1339 O O . LYS A 1 165 ? 14.454 8.136 -0.886 1.00 90.12 165 LYS A O 1
ATOM 1344 N N . PRO A 1 166 ? 15.448 8.944 -2.734 1.00 86.62 166 PRO A N 1
ATOM 1345 C CA . PRO A 1 166 ? 16.297 7.771 -2.947 1.00 86.62 166 PRO A CA 1
ATOM 1346 C C . PRO A 1 166 ? 17.250 7.494 -1.769 1.00 86.62 166 PRO A C 1
ATOM 1348 O O . PRO A 1 166 ? 17.586 8.394 -0.998 1.00 86.62 166 PRO A O 1
ATOM 1351 N N . ASN A 1 167 ? 17.711 6.240 -1.660 1.00 73.69 167 ASN A N 1
ATOM 1352 C CA . ASN A 1 167 ? 18.834 5.807 -0.809 1.00 73.69 167 ASN A CA 1
ATOM 1353 C C . ASN A 1 167 ? 18.730 6.189 0.679 1.00 73.69 167 ASN A C 1
ATOM 1355 O O . ASN A 1 167 ? 19.652 6.746 1.270 1.00 73.69 167 ASN A O 1
ATOM 1359 N N . ARG A 1 168 ? 17.594 5.887 1.313 1.00 75.12 168 ARG A N 1
ATOM 1360 C CA . ARG A 1 168 ? 17.401 6.129 2.749 1.00 75.12 168 ARG A CA 1
ATOM 1361 C C . ARG A 1 168 ? 17.794 4.896 3.559 1.00 75.12 168 ARG A C 1
ATOM 1363 O O . ARG A 1 168 ? 17.239 3.822 3.350 1.00 75.12 168 ARG A O 1
ATOM 1370 N N . GLU A 1 169 ? 18.738 5.061 4.485 1.00 69.88 169 GLU A N 1
ATOM 1371 C CA . GLU A 1 169 ? 19.284 3.960 5.297 1.00 69.88 169 GLU A CA 1
ATOM 1372 C C . GLU A 1 169 ? 18.468 3.674 6.561 1.00 69.88 169 GLU A C 1
ATOM 1374 O O . GLU A 1 169 ? 18.224 2.517 6.879 1.00 69.88 169 GLU A O 1
ATOM 1379 N N . ASN A 1 170 ? 17.952 4.700 7.242 1.00 76.69 170 ASN A N 1
ATOM 1380 C CA . ASN A 1 170 ? 17.332 4.507 8.561 1.00 76.69 170 ASN A CA 1
ATOM 1381 C C . ASN A 1 170 ? 15.801 4.560 8.532 1.00 76.69 170 ASN A C 1
ATOM 1383 O O . ASN A 1 170 ? 15.116 3.654 8.997 1.00 76.69 170 ASN A O 1
ATOM 1387 N N . SER A 1 171 ? 15.239 5.648 8.011 1.00 86.75 171 SER A N 1
ATOM 1388 C CA . SER A 1 171 ? 13.789 5.848 7.959 1.00 86.75 171 SER A CA 1
ATOM 1389 C C . SER A 1 171 ? 13.424 6.880 6.908 1.00 86.75 171 SER A C 1
ATOM 1391 O O . SER A 1 171 ? 14.246 7.729 6.544 1.00 86.75 171 SER A O 1
ATOM 1393 N N . VAL A 1 172 ? 12.180 6.820 6.445 1.00 92.75 172 VAL A N 1
ATOM 1394 C CA . VAL A 1 172 ? 11.640 7.753 5.457 1.00 92.75 172 VAL A CA 1
ATOM 1395 C C . VAL A 1 172 ? 10.426 8.431 6.049 1.00 92.75 172 VAL A C 1
ATOM 1397 O O . VAL A 1 172 ? 9.632 7.806 6.742 1.00 92.75 172 VAL A O 1
ATOM 1400 N N . SER A 1 173 ? 10.296 9.732 5.815 1.00 95.00 173 SER A N 1
ATOM 1401 C CA . SER A 1 173 ? 9.087 10.462 6.180 1.00 95.00 173 SER A CA 1
ATOM 1402 C C . SER A 1 173 ? 8.492 11.129 4.960 1.00 95.00 173 SER A C 1
ATOM 1404 O O . SER A 1 173 ? 9.230 11.582 4.079 1.00 95.00 173 SER A O 1
ATOM 1406 N N . VAL A 1 174 ? 7.168 11.181 4.942 1.00 96.06 174 VAL A N 1
ATOM 1407 C CA . VAL A 1 174 ? 6.389 12.012 4.032 1.00 96.06 174 VAL A CA 1
ATOM 1408 C C . VAL A 1 174 ? 5.825 13.140 4.873 1.00 96.06 174 VAL A C 1
ATOM 1410 O O . VAL A 1 174 ? 5.130 12.893 5.857 1.00 96.06 174 VAL A O 1
ATOM 1413 N N . ASP A 1 175 ? 6.177 14.366 4.518 1.00 95.94 175 ASP A N 1
ATOM 1414 C CA . ASP A 1 175 ? 5.752 15.580 5.198 1.00 95.94 175 ASP A CA 1
ATOM 1415 C C . ASP A 1 175 ? 5.036 16.469 4.189 1.00 95.94 175 ASP A C 1
ATOM 1417 O O . ASP A 1 175 ? 5.676 17.092 3.350 1.00 95.94 175 ASP A O 1
ATOM 1421 N N . LEU A 1 176 ? 3.708 16.543 4.252 1.00 93.19 176 LEU A N 1
ATOM 1422 C CA . LEU A 1 176 ? 2.918 17.300 3.284 1.00 93.19 176 LEU A CA 1
ATOM 1423 C C . LEU A 1 176 ? 3.230 18.804 3.310 1.00 93.19 176 LEU A C 1
ATOM 1425 O O . LEU A 1 176 ? 2.857 19.504 2.373 1.00 93.19 176 LEU A O 1
ATOM 1429 N N . GLU A 1 177 ? 3.903 19.349 4.328 1.00 91.62 177 GLU A N 1
ATOM 1430 C CA . GLU A 1 177 ? 4.343 20.750 4.303 1.00 91.62 177 GLU A CA 1
ATOM 1431 C C . GLU A 1 177 ? 5.579 20.941 3.424 1.00 91.62 177 GLU A C 1
ATOM 1433 O O . GLU A 1 177 ? 5.635 21.905 2.656 1.00 91.62 177 GLU A O 1
ATOM 1438 N N . VAL A 1 178 ? 6.510 19.992 3.454 1.00 92.12 178 VAL A N 1
ATOM 1439 C CA . VAL A 1 178 ? 7.782 20.064 2.721 1.00 92.12 178 VAL A CA 1
ATOM 1440 C C . VAL A 1 178 ? 7.691 19.375 1.352 1.00 92.12 178 VAL A C 1
ATOM 1442 O O . VAL A 1 178 ? 8.104 19.925 0.331 1.00 92.12 178 VAL A O 1
ATOM 1445 N N . ASP A 1 179 ? 7.082 18.195 1.304 1.00 91.44 179 ASP A N 1
ATOM 1446 C CA . ASP A 1 179 ? 6.922 17.337 0.133 1.00 91.44 179 ASP A CA 1
ATOM 1447 C C . ASP A 1 179 ? 5.722 17.777 -0.713 1.00 91.44 179 ASP A C 1
ATOM 1449 O O . ASP A 1 179 ? 4.666 17.144 -0.734 1.00 91.44 179 ASP A O 1
ATOM 1453 N N . LYS A 1 180 ? 5.876 18.888 -1.442 1.00 88.06 180 LYS A N 1
ATOM 1454 C CA . LYS A 1 180 ? 4.801 19.455 -2.280 1.00 88.06 180 LYS A CA 1
ATOM 1455 C C . LYS A 1 180 ? 4.201 18.447 -3.270 1.00 88.06 180 LYS A C 1
ATOM 1457 O O . LYS A 1 180 ? 2.999 18.494 -3.505 1.00 88.06 180 LYS A O 1
ATOM 1462 N N . TRP A 1 181 ? 5.013 17.532 -3.803 1.00 88.00 181 TRP A N 1
ATOM 1463 C CA . TRP A 1 181 ? 4.579 16.477 -4.727 1.00 88.00 181 TRP A CA 1
ATOM 1464 C C . TRP A 1 181 ? 3.547 15.531 -4.090 1.00 88.00 181 TRP A C 1
ATOM 1466 O O . TRP A 1 181 ? 2.579 15.148 -4.742 1.00 88.00 181 TRP A O 1
ATOM 1476 N N . ALA A 1 182 ? 3.691 15.218 -2.798 1.00 91.38 182 ALA A N 1
ATOM 1477 C CA . ALA A 1 182 ? 2.805 14.296 -2.092 1.00 91.38 182 ALA A CA 1
ATOM 1478 C C . ALA A 1 182 ? 1.396 14.878 -1.897 1.00 91.38 182 ALA A C 1
ATOM 1480 O O . ALA A 1 182 ? 0.432 14.134 -1.751 1.00 91.38 182 ALA A O 1
ATOM 1481 N N . ARG A 1 183 ? 1.238 16.208 -1.960 1.00 88.75 183 ARG A N 1
ATOM 1482 C CA . ARG A 1 183 ? -0.075 16.868 -1.856 1.00 88.75 183 ARG A CA 1
ATOM 1483 C C . ARG A 1 183 ? -1.011 16.508 -3.007 1.00 88.75 183 ARG A C 1
ATOM 1485 O O . ARG A 1 183 ? -2.223 16.494 -2.813 1.00 88.75 183 ARG A O 1
ATOM 1492 N N . ASN A 1 184 ? -0.456 16.216 -4.181 1.00 86.81 184 ASN A N 1
ATOM 1493 C CA . ASN A 1 184 ? -1.240 15.849 -5.359 1.00 86.81 184 ASN A CA 1
ATOM 1494 C C . ASN A 1 184 ? -1.826 14.436 -5.245 1.00 86.81 184 ASN A C 1
ATOM 1496 O O . ASN A 1 184 ? -2.782 14.122 -5.942 1.00 86.81 184 ASN A O 1
ATOM 1500 N N . LEU A 1 185 ? -1.296 13.620 -4.329 1.00 91.94 185 LEU A N 1
ATOM 1501 C CA . LEU A 1 185 ? -1.642 12.211 -4.142 1.00 91.94 185 LEU A CA 1
ATOM 1502 C C . LEU A 1 185 ? -2.848 11.982 -3.222 1.00 91.94 185 LEU A C 1
ATOM 1504 O O . LEU A 1 185 ? -3.069 10.881 -2.716 1.00 91.94 185 LEU A O 1
ATOM 1508 N N . ILE A 1 186 ? -3.634 13.032 -2.980 1.00 92.56 186 ILE A N 1
ATOM 1509 C CA . ILE A 1 186 ? -4.870 12.935 -2.211 1.00 92.56 186 ILE A CA 1
ATOM 1510 C C . ILE A 1 186 ? -5.873 12.026 -2.936 1.00 92.56 186 ILE A C 1
ATOM 1512 O O . ILE A 1 186 ? -6.089 12.133 -4.150 1.00 92.56 186 ILE A O 1
ATOM 1516 N N . ILE A 1 187 ? -6.514 11.143 -2.176 1.00 92.81 187 ILE A N 1
ATOM 1517 C CA . ILE A 1 187 ? -7.464 10.153 -2.677 1.00 92.81 187 ILE A CA 1
ATOM 1518 C C . ILE A 1 187 ? -8.647 10.014 -1.712 1.00 92.81 187 ILE A C 1
ATOM 1520 O O . ILE A 1 187 ? -8.510 10.166 -0.497 1.00 92.81 187 ILE A O 1
ATOM 1524 N N . THR A 1 188 ? -9.839 9.756 -2.252 1.00 93.56 188 THR A N 1
ATOM 1525 C CA . THR A 1 188 ? -11.006 9.402 -1.428 1.00 93.56 188 THR A CA 1
ATOM 1526 C 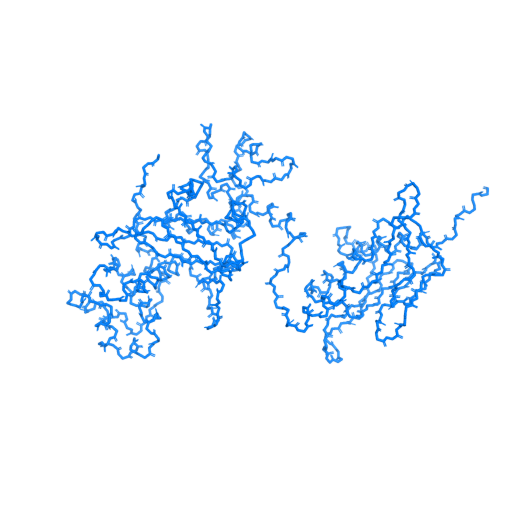C . THR A 1 188 ? -11.054 7.886 -1.221 1.00 93.56 188 THR A C 1
ATOM 1528 O O . THR A 1 188 ? -10.561 7.159 -2.082 1.00 93.56 188 THR A O 1
ATOM 1531 N N . PRO A 1 189 ? -11.692 7.374 -0.154 1.00 94.06 189 PRO A N 1
ATOM 1532 C CA . PRO A 1 189 ? -11.837 5.934 0.057 1.00 94.06 189 PRO A CA 1
ATOM 1533 C C . PRO A 1 189 ? -12.445 5.184 -1.140 1.00 94.06 189 PRO A C 1
ATOM 1535 O O . PRO A 1 189 ? -11.981 4.113 -1.501 1.00 94.06 189 PRO A O 1
ATOM 1538 N N . GLN A 1 190 ? -13.437 5.764 -1.821 1.00 91.44 190 GLN A N 1
ATOM 1539 C CA . GLN A 1 190 ? -14.050 5.144 -3.004 1.00 91.44 190 GLN A CA 1
ATOM 1540 C C . GLN A 1 190 ? -13.083 5.102 -4.197 1.00 91.44 190 GLN A C 1
ATOM 1542 O O . GLN A 1 190 ? -13.050 4.123 -4.935 1.00 91.44 190 GLN A O 1
ATOM 1547 N N . ARG A 1 191 ? -12.275 6.157 -4.380 1.00 91.81 191 ARG A N 1
ATOM 1548 C CA . ARG A 1 191 ? -11.242 6.199 -5.427 1.00 91.81 191 ARG A CA 1
ATOM 1549 C C . ARG A 1 191 ? -10.093 5.243 -5.122 1.00 91.81 191 ARG A C 1
ATOM 1551 O O . ARG A 1 191 ? -9.510 4.715 -6.056 1.00 91.81 191 ARG A O 1
ATOM 1558 N N . LEU A 1 192 ? -9.798 5.002 -3.843 1.00 94.50 192 LEU A N 1
ATOM 1559 C CA . LEU A 1 192 ? -8.822 4.007 -3.409 1.00 94.50 192 LEU A CA 1
ATOM 1560 C C . LEU A 1 192 ? -9.248 2.597 -3.841 1.00 94.50 192 LEU A C 1
ATOM 1562 O O . LEU A 1 192 ? -8.463 1.908 -4.478 1.00 94.50 192 LEU A O 1
ATOM 1566 N N . ILE A 1 193 ? -10.501 2.211 -3.576 1.00 92.56 193 ILE A N 1
ATOM 1567 C CA . ILE A 1 193 ? -11.060 0.925 -4.031 1.00 92.56 193 ILE A CA 1
ATOM 1568 C C . ILE A 1 193 ? -10.961 0.813 -5.556 1.00 92.56 193 ILE A C 1
ATOM 1570 O O . ILE A 1 193 ? -10.363 -0.123 -6.076 1.00 92.56 193 ILE A O 1
ATOM 1574 N N . ALA A 1 194 ? -11.463 1.826 -6.271 1.00 89.44 194 ALA A N 1
ATOM 1575 C CA . ALA A 1 194 ? -11.451 1.839 -7.731 1.00 89.44 194 ALA A CA 1
ATOM 1576 C C . ALA A 1 194 ? -10.033 1.797 -8.332 1.00 89.44 194 ALA A C 1
ATOM 1578 O O . ALA A 1 194 ? -9.848 1.266 -9.425 1.00 89.44 194 ALA A O 1
ATOM 1579 N N . PHE A 1 195 ? -9.039 2.372 -7.647 1.00 91.06 195 PHE A N 1
ATOM 1580 C CA . PHE A 1 195 ? -7.639 2.281 -8.051 1.00 91.06 195 PHE A CA 1
ATOM 1581 C C . PHE A 1 195 ? -7.149 0.834 -7.991 1.00 91.06 195 PHE A C 1
ATOM 1583 O O . PHE A 1 195 ? -6.668 0.329 -9.003 1.00 91.06 195 PHE A O 1
ATOM 1590 N N . PHE A 1 196 ? -7.318 0.162 -6.846 1.00 90.00 196 PHE A N 1
ATOM 1591 C CA . PHE A 1 196 ? -6.862 -1.219 -6.685 1.00 90.00 196 PHE A CA 1
ATOM 1592 C C . PHE A 1 196 ? -7.600 -2.169 -7.637 1.00 90.00 196 PHE A C 1
ATOM 1594 O O . PHE A 1 196 ? -6.960 -2.948 -8.338 1.00 90.00 196 PHE A O 1
ATOM 1601 N N . ASP A 1 197 ? -8.919 -2.033 -7.784 1.00 85.94 197 ASP A N 1
ATOM 1602 C CA . ASP A 1 197 ? -9.680 -2.836 -8.749 1.00 85.94 197 ASP A CA 1
ATOM 1603 C C . ASP A 1 197 ? -9.156 -2.677 -10.187 1.00 85.94 197 ASP A C 1
ATOM 1605 O O . ASP A 1 197 ? -9.028 -3.663 -10.912 1.00 85.94 197 ASP A O 1
ATOM 1609 N N . ARG A 1 198 ? -8.776 -1.456 -10.588 1.00 84.12 198 ARG A N 1
ATOM 1610 C CA . ARG A 1 198 ? -8.268 -1.166 -11.936 1.00 84.12 198 ARG A CA 1
ATOM 1611 C C . ARG A 1 198 ? -6.892 -1.770 -12.210 1.00 84.12 198 ARG A C 1
ATOM 1613 O O . ARG A 1 198 ? -6.642 -2.232 -13.319 1.00 84.12 198 ARG A O 1
ATOM 1620 N N . ILE A 1 199 ? -5.977 -1.738 -11.244 1.00 81.31 199 ILE A N 1
ATOM 1621 C CA . ILE A 1 199 ? -4.622 -2.277 -11.456 1.00 81.31 199 ILE A CA 1
ATOM 1622 C C . ILE A 1 199 ? -4.638 -3.813 -11.524 1.00 81.31 199 ILE A C 1
ATOM 1624 O O . ILE A 1 199 ? -3.809 -4.413 -12.215 1.00 81.31 199 ILE A O 1
ATOM 1628 N N . ILE A 1 200 ? -5.640 -4.433 -10.890 1.00 76.62 200 ILE A N 1
ATOM 1629 C CA . ILE A 1 200 ? -5.885 -5.878 -10.898 1.00 76.62 200 ILE A CA 1
ATOM 1630 C C . ILE A 1 200 ? -6.612 -6.324 -12.178 1.00 76.62 200 ILE A C 1
ATOM 1632 O O . ILE A 1 200 ? -6.175 -7.279 -12.819 1.00 76.62 200 ILE A O 1
ATOM 1636 N N . ASP A 1 201 ? -7.694 -5.650 -12.581 1.00 69.06 201 ASP A N 1
ATOM 1637 C CA . ASP A 1 201 ? -8.488 -6.036 -13.755 1.00 69.06 201 ASP A CA 1
ATOM 1638 C C . ASP A 1 201 ? -7.939 -5.427 -15.057 1.00 69.06 201 ASP A C 1
ATOM 1640 O O . ASP A 1 201 ? -8.188 -4.268 -15.406 1.00 69.06 201 ASP A O 1
ATOM 1644 N N . LEU A 1 202 ? -7.205 -6.254 -15.813 1.00 56.56 202 LEU A N 1
ATOM 1645 C CA . LEU A 1 202 ? -6.581 -5.909 -17.095 1.00 56.56 202 LEU A CA 1
ATOM 1646 C C . LEU A 1 202 ? -7.553 -5.354 -18.139 1.00 56.56 202 LEU A C 1
ATOM 1648 O O . LEU A 1 202 ? -7.132 -4.500 -18.918 1.00 56.56 202 LEU A O 1
ATOM 1652 N N . SER A 1 203 ? -8.817 -5.779 -18.128 1.00 53.06 203 SER A N 1
ATOM 1653 C CA . SER A 1 203 ? -9.801 -5.389 -19.143 1.00 53.06 203 SER A CA 1
ATOM 1654 C C . SER A 1 203 ? -10.243 -3.925 -19.020 1.00 53.06 203 SER A C 1
ATOM 1656 O O . SER A 1 203 ? -10.593 -3.284 -20.010 1.00 53.06 203 SER A O 1
ATOM 1658 N N . THR A 1 204 ? -10.164 -3.354 -17.815 1.00 52.38 204 THR A N 1
ATOM 1659 C CA . THR A 1 204 ? -10.633 -1.986 -17.525 1.00 52.38 204 THR A CA 1
ATOM 1660 C C . THR A 1 204 ? -9.639 -0.883 -17.905 1.00 52.38 204 THR A C 1
ATOM 1662 O O . THR A 1 204 ? -10.007 0.291 -17.979 1.00 52.38 204 THR A O 1
ATOM 1665 N N . LEU A 1 205 ? -8.376 -1.237 -18.154 1.00 55.09 205 LEU A N 1
ATOM 1666 C CA . LEU A 1 205 ? -7.302 -0.291 -18.481 1.00 55.09 205 LEU A CA 1
ATOM 1667 C C . LEU A 1 205 ? -7.257 0.078 -19.969 1.00 55.09 205 LEU A C 1
ATOM 1669 O O . LEU A 1 205 ? -6.767 1.146 -20.335 1.00 55.09 205 LEU A O 1
ATOM 1673 N N . GLU A 1 206 ? -7.795 -0.771 -20.840 1.00 54.03 206 GLU A N 1
ATOM 1674 C CA . GLU A 1 206 ? -7.802 -0.533 -22.288 1.00 54.03 206 GLU A CA 1
ATOM 1675 C C . GLU A 1 206 ? -8.917 0.432 -22.721 1.00 54.03 206 GLU A C 1
ATOM 1677 O O . GLU A 1 206 ? -8.854 1.010 -23.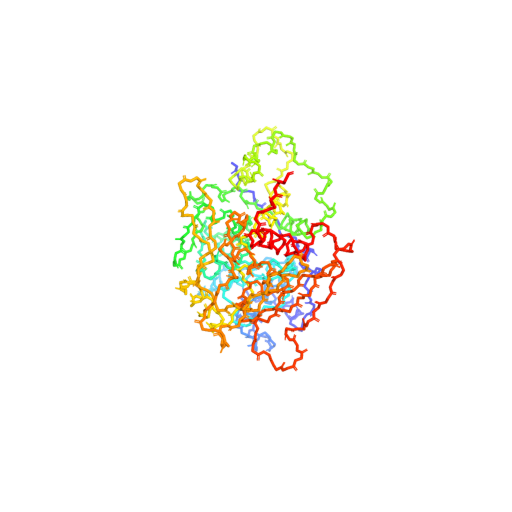804 1.00 54.03 206 GLU A O 1
ATOM 1682 N N . SER A 1 207 ? -9.915 0.674 -21.864 1.00 52.81 207 SER A N 1
ATOM 1683 C CA . SER A 1 207 ? -11.122 1.409 -22.247 1.00 52.81 207 SER A CA 1
ATOM 1684 C C . SER A 1 207 ? -11.012 2.937 -22.142 1.00 52.81 207 SER A C 1
ATOM 1686 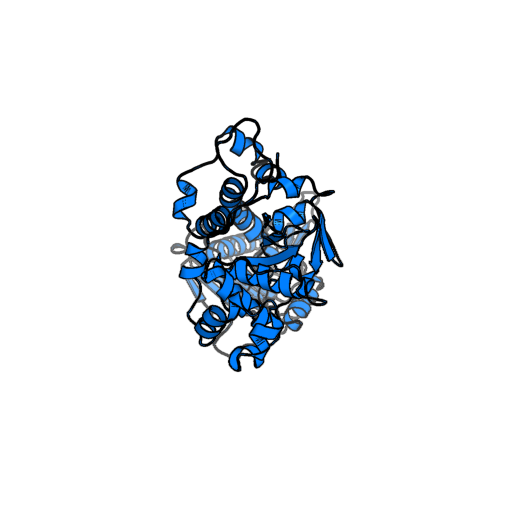O O . SER A 1 207 ? -11.906 3.625 -22.621 1.00 52.81 207 SER A O 1
ATOM 1688 N N . ASN A 1 208 ? -9.970 3.490 -21.504 1.00 60.06 208 ASN A N 1
ATOM 1689 C CA . ASN A 1 208 ? -9.820 4.940 -21.290 1.00 60.06 208 ASN A CA 1
ATOM 1690 C C . ASN A 1 208 ? -8.349 5.400 -21.371 1.00 60.06 208 ASN A C 1
ATOM 1692 O O . ASN A 1 208 ? -7.742 5.712 -20.340 1.00 60.06 208 ASN A O 1
ATOM 1696 N N . PRO A 1 209 ? -7.752 5.456 -22.574 1.00 63.44 209 PRO A N 1
ATOM 1697 C CA . PRO A 1 209 ? -6.370 5.888 -22.727 1.00 63.44 209 PRO A CA 1
ATOM 1698 C C . PRO A 1 209 ? -6.193 7.373 -22.350 1.00 63.44 209 PRO A C 1
ATOM 1700 O O . PRO A 1 209 ? -7.087 8.193 -22.581 1.00 63.44 209 PRO A O 1
ATOM 1703 N N . PRO A 1 210 ? -5.030 7.763 -21.794 1.00 65.81 210 PRO A N 1
ATOM 1704 C CA . PRO A 1 210 ? -4.707 9.168 -21.572 1.00 65.81 210 PRO A CA 1
ATOM 1705 C C . PRO A 1 210 ? -4.683 9.917 -22.907 1.00 65.81 210 PRO A C 1
ATOM 1707 O O . PRO A 1 210 ? -4.255 9.371 -23.924 1.00 65.81 210 PRO A O 1
ATOM 1710 N N . CYS A 1 211 ? -5.100 11.187 -22.912 1.00 69.69 211 CYS A N 1
ATOM 1711 C CA . CYS A 1 211 ? -5.028 11.980 -24.137 1.00 69.69 211 CYS A CA 1
ATOM 1712 C C . CYS A 1 211 ? -3.572 12.119 -24.613 1.00 69.69 211 CYS A C 1
ATOM 1714 O O . CYS A 1 211 ? -2.638 12.083 -23.805 1.00 69.69 211 CYS A O 1
ATOM 1716 N N . LEU A 1 212 ? -3.377 12.322 -25.918 1.00 70.88 212 LEU A N 1
ATOM 1717 C CA . LEU A 1 212 ? -2.052 12.318 -26.545 1.00 70.88 212 LEU A CA 1
ATOM 1718 C C . LEU A 1 212 ? -1.071 13.302 -25.886 1.00 70.88 212 LEU A C 1
ATOM 1720 O O . LEU A 1 212 ? 0.064 12.937 -25.610 1.00 70.88 212 LEU A O 1
ATOM 1724 N N . ALA A 1 213 ? -1.511 14.519 -25.554 1.00 70.38 213 ALA A N 1
ATOM 1725 C CA . ALA A 1 213 ? -0.665 15.503 -24.874 1.00 70.38 213 ALA A CA 1
ATOM 1726 C C . ALA A 1 213 ? -0.203 15.019 -23.487 1.00 70.38 213 ALA A C 1
ATOM 1728 O O . ALA A 1 213 ? 0.951 15.206 -23.100 1.00 70.38 213 ALA A O 1
ATOM 1729 N N . CYS A 1 214 ? -1.102 14.369 -22.749 1.00 69.31 214 CYS A N 1
ATOM 1730 C CA . CYS A 1 214 ? -0.841 13.839 -21.417 1.00 69.31 214 CYS A CA 1
ATOM 1731 C C . CYS A 1 214 ? 0.042 12.572 -21.501 1.00 69.31 214 CYS A C 1
ATOM 1733 O O . CYS A 1 214 ? 0.937 12.406 -20.675 1.00 69.31 214 CYS A O 1
ATOM 1735 N N . HIS A 1 215 ? -0.106 11.754 -22.549 1.00 76.19 215 HIS A N 1
ATOM 1736 C CA . HIS A 1 215 ? 0.795 10.642 -22.866 1.00 76.19 215 HIS A CA 1
ATOM 1737 C C . HIS A 1 215 ? 2.213 11.111 -23.219 1.00 76.19 215 HIS A C 1
ATOM 1739 O O . HIS A 1 215 ? 3.164 10.679 -22.578 1.00 76.19 215 HIS A O 1
ATOM 1745 N N . THR A 1 216 ? 2.367 12.049 -24.158 1.00 73.44 216 THR A N 1
ATOM 1746 C CA . THR A 1 216 ? 3.679 12.579 -24.570 1.00 73.44 216 THR A CA 1
ATOM 1747 C C . THR A 1 216 ? 4.418 13.262 -23.421 1.00 73.44 216 THR A C 1
ATOM 1749 O O . THR A 1 216 ? 5.637 13.173 -23.332 1.00 73.44 216 THR A O 1
ATOM 1752 N N . LYS A 1 217 ? 3.695 13.931 -22.512 1.00 72.38 217 LYS A N 1
ATOM 1753 C CA . LYS A 1 217 ? 4.298 14.547 -21.322 1.00 72.38 217 LYS A CA 1
ATOM 1754 C C . LYS A 1 217 ? 4.809 13.503 -20.323 1.00 72.38 217 LYS A C 1
ATOM 1756 O O . LYS A 1 217 ? 5.828 13.727 -19.680 1.00 72.38 217 LYS A O 1
ATOM 1761 N N . VAL A 1 218 ? 4.084 12.396 -20.167 1.00 75.88 218 VAL A N 1
ATOM 1762 C CA . VAL A 1 218 ? 4.461 11.303 -19.263 1.00 75.88 218 VAL A CA 1
ATOM 1763 C C . VAL A 1 218 ? 5.589 10.465 -19.855 1.00 75.88 218 VAL A C 1
ATOM 1765 O O . VAL A 1 218 ? 6.498 10.090 -19.128 1.00 75.88 218 VAL A O 1
ATOM 1768 N N . MET A 1 219 ? 5.557 10.176 -21.152 1.00 75.06 219 MET A N 1
ATOM 1769 C CA . MET A 1 219 ? 6.536 9.318 -21.813 1.00 75.06 219 MET A CA 1
ATOM 1770 C C . MET A 1 219 ? 7.757 10.125 -22.257 1.00 75.06 219 MET A C 1
ATOM 1772 O O . MET A 1 219 ? 7.758 10.770 -23.304 1.00 75.06 219 MET A O 1
ATOM 1776 N N . LEU A 1 220 ? 8.835 10.050 -21.482 1.00 68.00 220 LEU A N 1
ATOM 1777 C CA . LEU A 1 220 ? 10.114 10.683 -21.786 1.00 68.00 220 LEU A CA 1
ATOM 1778 C C . LEU A 1 220 ? 11.104 9.618 -22.265 1.00 68.00 220 LEU A C 1
ATOM 1780 O O . LEU A 1 220 ? 11.494 8.728 -21.518 1.00 68.00 220 LEU A O 1
ATOM 1784 N N . ARG A 1 221 ? 11.536 9.719 -23.532 1.00 65.19 221 ARG A N 1
ATOM 1785 C CA . ARG A 1 221 ? 12.473 8.766 -24.172 1.00 65.19 221 ARG A CA 1
ATOM 1786 C C . ARG A 1 221 ? 11.986 7.306 -24.154 1.00 65.19 221 ARG A C 1
ATOM 1788 O O . ARG A 1 221 ? 12.794 6.390 -24.061 1.00 65.19 221 ARG A O 1
ATOM 1795 N N . GLY A 1 222 ? 10.674 7.099 -24.255 1.00 64.56 222 GLY A N 1
ATOM 1796 C CA . GLY A 1 222 ? 10.068 5.763 -24.268 1.00 64.56 222 GLY A CA 1
ATOM 1797 C C . GLY A 1 222 ? 9.822 5.152 -22.886 1.00 64.56 222 GLY A C 1
ATOM 1798 O O . GLY A 1 222 ? 9.240 4.077 -22.818 1.00 64.56 222 GLY A O 1
ATOM 1799 N N . GLU A 1 223 ? 10.176 5.844 -21.800 1.00 68.75 223 GLU A N 1
ATOM 1800 C CA . GLU A 1 223 ? 9.910 5.416 -20.422 1.00 68.75 223 GLU A CA 1
ATOM 1801 C C . GLU A 1 223 ? 8.973 6.415 -19.717 1.00 68.75 223 GLU A C 1
ATOM 1803 O O . GLU A 1 223 ? 9.048 7.620 -19.990 1.00 68.75 223 GLU A O 1
ATOM 1808 N N . PRO A 1 224 ? 8.085 5.973 -18.807 1.00 74.44 224 PRO A N 1
ATOM 1809 C CA . PRO A 1 224 ? 7.219 6.900 -18.092 1.00 74.44 224 PRO A CA 1
ATOM 1810 C C . PRO A 1 224 ? 7.987 7.678 -17.003 1.00 74.44 224 PRO A C 1
ATOM 1812 O O . PRO A 1 224 ? 8.648 7.099 -16.142 1.00 74.44 224 PRO A O 1
ATOM 1815 N N . ASP A 1 225 ? 7.858 9.004 -16.984 1.00 81.31 225 ASP A N 1
ATOM 1816 C CA . ASP A 1 225 ? 8.375 9.870 -15.923 1.00 81.31 225 ASP A CA 1
ATOM 1817 C C . ASP A 1 225 ? 7.422 9.864 -14.719 1.00 81.31 225 ASP A C 1
ATOM 1819 O O . ASP A 1 225 ? 6.315 10.415 -14.749 1.00 81.31 225 ASP A O 1
ATOM 1823 N N . LEU A 1 226 ? 7.890 9.261 -13.621 1.00 81.38 226 LEU A N 1
ATOM 1824 C CA . LEU A 1 226 ? 7.169 9.157 -12.351 1.00 81.38 226 LEU A CA 1
ATOM 1825 C C . LEU A 1 226 ? 6.711 10.513 -11.798 1.00 81.38 226 LEU A C 1
ATOM 1827 O O . LEU A 1 226 ? 5.677 10.567 -11.131 1.00 81.38 226 LEU A O 1
ATOM 1831 N N . LYS A 1 227 ? 7.439 11.606 -12.067 1.00 79.50 227 LYS A N 1
ATOM 1832 C CA . LYS A 1 227 ? 7.039 12.952 -11.626 1.00 79.50 227 LYS A CA 1
ATOM 1833 C C . LYS A 1 227 ? 5.787 13.413 -12.366 1.00 79.50 227 LYS A C 1
ATOM 1835 O O . LYS A 1 227 ? 4.845 13.907 -11.753 1.00 79.50 227 LYS A O 1
ATOM 1840 N N . MET A 1 228 ? 5.746 13.180 -13.674 1.00 78.00 228 MET A N 1
ATOM 1841 C CA . MET A 1 228 ? 4.656 13.634 -14.540 1.00 78.00 228 MET A CA 1
ATOM 1842 C C . MET A 1 228 ? 3.362 12.840 -14.331 1.00 78.00 228 MET A C 1
ATOM 1844 O O . MET A 1 228 ? 2.277 13.359 -14.587 1.00 78.00 228 MET A O 1
ATOM 1848 N N . LEU A 1 229 ? 3.446 11.611 -13.812 1.00 78.00 229 LEU A N 1
ATOM 1849 C CA . LEU A 1 229 ? 2.266 10.805 -13.482 1.00 78.00 229 LEU A CA 1
ATOM 1850 C C . LEU A 1 229 ? 1.429 11.401 -12.347 1.00 78.00 229 LEU A C 1
ATOM 1852 O O . LEU A 1 229 ? 0.193 11.370 -12.397 1.00 78.00 229 LEU A O 1
ATOM 1856 N N . VAL A 1 230 ? 2.104 11.973 -11.352 1.00 78.88 230 VAL A N 1
ATOM 1857 C CA . VAL A 1 230 ? 1.493 12.448 -10.104 1.00 78.88 230 VAL A CA 1
ATOM 1858 C C . VAL A 1 230 ? 1.198 13.948 -10.105 1.00 78.88 230 VAL A C 1
ATOM 1860 O O . VAL A 1 230 ? 0.577 14.464 -9.179 1.00 78.88 230 VAL A O 1
ATOM 1863 N N . GLU A 1 231 ? 1.605 14.665 -11.151 1.00 75.00 231 GLU A N 1
ATOM 1864 C CA . GLU A 1 231 ? 1.261 16.071 -11.359 1.00 75.00 231 GLU A CA 1
ATOM 1865 C C . GLU A 1 231 ? -0.073 16.223 -12.091 1.00 75.00 231 GLU A C 1
ATOM 1867 O O . GLU A 1 231 ? -0.326 15.577 -13.105 1.00 75.00 231 GLU A O 1
ATOM 1872 N N . SER A 1 232 ? -0.944 17.112 -11.618 1.00 64.00 232 SER A N 1
ATOM 1873 C CA . SER A 1 232 ? -2.169 17.495 -12.330 1.00 64.00 232 SER A CA 1
ATOM 1874 C C . SER A 1 232 ? -1.827 17.969 -13.749 1.00 64.00 232 SER A C 1
ATOM 1876 O O . SER A 1 232 ? -0.925 18.792 -13.923 1.00 64.00 232 SER A O 1
ATOM 1878 N N . CYS A 1 233 ? -2.533 17.486 -14.775 1.00 61.75 233 CYS A N 1
ATOM 1879 C CA . CYS A 1 233 ? -2.364 18.074 -16.098 1.00 61.75 233 CYS A CA 1
ATOM 1880 C C . CYS A 1 233 ? -3.090 19.420 -16.152 1.00 61.75 233 CYS A C 1
ATOM 1882 O O . CYS A 1 233 ? -4.251 19.517 -15.777 1.00 61.75 233 CYS A O 1
ATOM 1884 N N . VAL A 1 234 ? -2.403 20.451 -16.641 1.00 57.84 234 VAL A N 1
ATOM 1885 C CA . VAL A 1 234 ? -2.952 21.809 -16.782 1.00 57.84 234 VAL A CA 1
ATOM 1886 C C . VAL A 1 234 ? -3.858 21.935 -18.017 1.00 57.84 234 VAL A C 1
ATOM 1888 O O . VAL A 1 2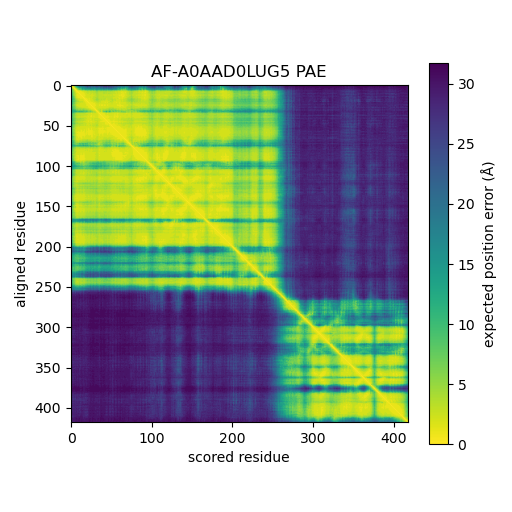34 ? -4.699 22.822 -18.078 1.00 57.84 234 VAL A O 1
ATOM 1891 N N . PHE A 1 235 ? -3.700 21.040 -18.998 1.00 54.72 235 PHE A N 1
ATOM 1892 C CA . PHE A 1 235 ? -4.378 21.107 -20.300 1.00 54.72 235 PHE A CA 1
ATOM 1893 C C . PHE A 1 235 ? -5.548 20.130 -20.440 1.00 54.72 235 PHE A C 1
ATOM 1895 O O . PHE A 1 235 ? -6.377 20.289 -21.330 1.00 54.72 235 PHE A O 1
ATOM 1902 N N . CYS A 1 236 ? -5.585 19.088 -19.607 1.00 59.50 236 CYS A N 1
ATOM 1903 C CA . CYS A 1 236 ? -6.549 18.004 -19.709 1.00 59.50 236 CYS A CA 1
ATOM 1904 C C . CYS A 1 236 ? -7.038 17.635 -18.296 1.00 59.50 236 CYS A C 1
ATOM 1906 O O . CYS A 1 236 ? -6.273 17.100 -17.500 1.00 59.50 236 CYS A O 1
ATOM 1908 N N . ASP A 1 237 ? -8.319 17.858 -17.991 1.00 57.53 237 ASP A N 1
ATOM 1909 C CA . ASP A 1 237 ? -8.981 17.277 -16.803 1.00 57.53 237 ASP A CA 1
ATOM 1910 C C . ASP A 1 237 ? -9.286 15.776 -17.007 1.00 57.53 237 ASP A C 1
ATOM 1912 O O . ASP A 1 237 ? -10.008 15.149 -16.237 1.00 57.53 237 ASP A O 1
ATOM 1916 N N . CYS A 1 238 ? -8.763 15.179 -18.085 1.00 57.94 238 CYS A N 1
ATOM 1917 C CA . CYS A 1 238 ? -9.304 13.947 -18.638 1.00 57.94 238 CYS A CA 1
ATOM 1918 C C . CYS A 1 238 ? -9.022 12.701 -17.793 1.00 57.94 238 CYS A C 1
ATOM 1920 O O . CYS A 1 238 ? -9.719 11.715 -17.992 1.00 57.94 238 CYS A O 1
ATOM 1922 N N . LEU A 1 239 ? -8.054 12.725 -16.863 1.00 64.19 239 LEU A N 1
ATOM 1923 C CA . LEU A 1 239 ? -7.811 11.631 -15.911 1.00 64.19 239 LEU A CA 1
ATOM 1924 C C . LEU A 1 239 ? -7.201 12.142 -14.597 1.00 64.19 239 LEU A C 1
ATOM 1926 O O . LEU A 1 239 ? -6.223 12.900 -14.596 1.00 64.19 239 LEU A O 1
ATOM 1930 N N . LEU A 1 240 ? -7.739 11.649 -13.480 1.00 79.25 240 LEU A N 1
ATOM 1931 C CA .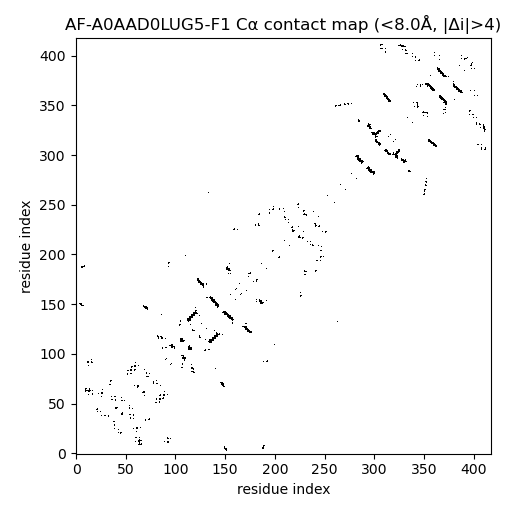 LEU A 1 240 ? -7.169 11.818 -12.139 1.00 79.25 240 LEU A CA 1
ATOM 1932 C C . LEU A 1 240 ? -5.781 11.150 -12.055 1.00 79.25 240 LEU A C 1
ATOM 1934 O O . LEU A 1 240 ? -5.472 10.247 -12.836 1.00 79.25 240 LEU A O 1
ATOM 1938 N N . TRP A 1 241 ? -4.923 11.587 -11.126 1.00 84.19 241 TRP A N 1
ATOM 1939 C CA . TRP A 1 241 ? -3.532 11.114 -11.067 1.00 84.19 241 TRP A CA 1
ATOM 1940 C C . TRP A 1 241 ? -3.437 9.593 -10.890 1.00 84.19 241 TRP A C 1
ATOM 1942 O O . TRP A 1 241 ? -2.621 8.958 -11.549 1.00 84.19 241 TRP A O 1
ATOM 1952 N N . GLU A 1 242 ? -4.300 8.999 -10.064 1.00 86.44 242 GLU A N 1
ATOM 1953 C CA . GLU A 1 242 ? -4.288 7.570 -9.750 1.00 86.44 242 GLU A CA 1
ATOM 1954 C C . GLU A 1 242 ? -4.726 6.727 -10.948 1.00 86.44 242 GLU A C 1
ATOM 1956 O O . GLU A 1 242 ? -4.204 5.641 -11.175 1.00 86.44 242 GLU A O 1
ATOM 1961 N N . GLN A 1 243 ? -5.619 7.267 -11.780 1.00 82.56 243 GLN A N 1
ATOM 1962 C CA . GLN A 1 243 ? -6.044 6.626 -13.020 1.00 82.56 243 GLN A CA 1
ATOM 1963 C C . GLN A 1 243 ? -4.906 6.600 -14.037 1.00 82.56 243 GLN A C 1
ATOM 1965 O O . GLN A 1 243 ? -4.687 5.583 -14.689 1.00 82.56 243 GLN A O 1
ATOM 1970 N N . ARG A 1 244 ? -4.162 7.709 -14.149 1.00 80.56 244 ARG A N 1
ATOM 1971 C CA . ARG A 1 244 ? -2.961 7.754 -14.988 1.00 80.56 244 ARG A CA 1
ATOM 1972 C C . ARG A 1 244 ? -1.889 6.825 -14.442 1.00 80.56 244 ARG A C 1
ATOM 1974 O O . ARG A 1 244 ? -1.309 6.084 -15.220 1.00 80.56 244 ARG A O 1
ATOM 1981 N N . TYR A 1 245 ? -1.636 6.838 -13.135 1.00 85.19 245 TYR A N 1
ATOM 1982 C CA . TYR A 1 245 ? -0.636 5.965 -12.525 1.00 85.19 245 TYR A CA 1
ATOM 1983 C C . TYR A 1 245 ? -0.935 4.490 -12.819 1.00 85.19 245 TYR A C 1
ATOM 1985 O O . TYR A 1 245 ? -0.070 3.807 -13.358 1.00 85.19 245 TYR A O 1
ATOM 1993 N N . ALA A 1 246 ? -2.177 4.050 -12.590 1.00 83.38 246 ALA A N 1
ATOM 1994 C CA . ALA A 1 246 ? -2.632 2.693 -12.898 1.00 83.38 246 ALA A CA 1
ATOM 1995 C C . ALA A 1 246 ? -2.391 2.298 -14.370 1.00 83.38 246 ALA A C 1
ATOM 1997 O O . ALA A 1 246 ? -1.995 1.169 -14.649 1.00 83.38 246 ALA A O 1
ATOM 1998 N N . GLN A 1 247 ? -2.559 3.235 -15.316 1.00 79.25 247 GLN A N 1
ATOM 1999 C CA . GLN A 1 247 ? -2.304 2.997 -16.744 1.00 79.25 247 GLN A CA 1
ATOM 2000 C C . GLN A 1 247 ? -0.847 2.626 -17.046 1.00 79.25 247 GLN A C 1
ATOM 2002 O O . GLN A 1 247 ? -0.588 1.735 -17.852 1.00 79.25 247 GLN A O 1
ATOM 2007 N N . TYR A 1 248 ? 0.106 3.324 -16.425 1.00 79.00 248 TYR A N 1
ATOM 2008 C CA . TYR A 1 248 ? 1.538 3.154 -16.702 1.00 79.00 248 TYR A CA 1
ATOM 2009 C C . TYR A 1 248 ? 2.235 2.213 -15.724 1.00 79.00 248 TYR A C 1
ATOM 2011 O O . TYR A 1 248 ? 3.389 1.846 -15.942 1.00 79.00 248 TYR A O 1
ATOM 2019 N N . GLU A 1 249 ? 1.541 1.786 -14.672 1.00 78.50 249 GLU A N 1
ATOM 2020 C CA . GLU A 1 249 ? 2.060 0.856 -13.680 1.00 78.50 249 GLU A CA 1
ATOM 2021 C C . GLU A 1 249 ? 2.618 -0.419 -14.314 1.00 78.50 249 GLU A C 1
ATOM 2023 O O . GLU A 1 249 ? 3.721 -0.856 -13.978 1.00 78.50 249 GLU A O 1
ATOM 2028 N N . ARG A 1 250 ? 1.924 -0.955 -15.322 1.00 66.81 250 ARG A N 1
ATOM 2029 C CA . ARG A 1 250 ? 2.402 -2.112 -16.088 1.00 66.81 250 ARG A CA 1
ATOM 2030 C C . ARG A 1 250 ? 3.646 -1.829 -16.898 1.00 66.81 250 ARG A C 1
ATOM 2032 O O . ARG A 1 250 ? 4.519 -2.684 -16.925 1.00 66.81 250 ARG A O 1
ATOM 2039 N N . SER A 1 251 ? 3.763 -0.659 -17.521 1.00 63.94 251 SER A N 1
ATOM 2040 C CA . SER A 1 251 ? 4.988 -0.281 -18.230 1.00 63.94 251 SER A CA 1
ATOM 2041 C C . SER A 1 251 ? 6.177 -0.269 -17.276 1.00 63.94 251 SER A C 1
ATOM 2043 O O . SER A 1 251 ? 7.246 -0.740 -17.647 1.00 63.94 251 SER A O 1
ATOM 2045 N N . PHE A 1 252 ? 5.973 0.147 -16.019 1.00 63.62 252 PHE A N 1
ATOM 2046 C CA . PHE A 1 252 ? 6.998 0.014 -14.987 1.00 63.62 252 PHE A CA 1
ATOM 2047 C C . PHE A 1 252 ? 7.275 -1.435 -14.615 1.00 63.62 252 PHE A C 1
ATOM 2049 O O . PHE A 1 252 ? 8.436 -1.789 -14.508 1.00 63.62 252 PHE A O 1
ATOM 2056 N N . TYR A 1 253 ? 6.267 -2.293 -14.430 1.00 56.69 253 TYR A N 1
ATOM 2057 C CA . TYR A 1 253 ? 6.513 -3.718 -14.167 1.00 56.69 253 TYR A CA 1
ATOM 2058 C C . TYR A 1 253 ? 7.130 -4.449 -15.364 1.00 56.69 253 TYR A C 1
ATOM 2060 O O . TYR A 1 253 ? 7.900 -5.374 -15.161 1.00 56.69 253 TYR A O 1
ATOM 2068 N N . ALA A 1 254 ? 6.873 -4.025 -16.598 1.00 50.31 254 ALA A N 1
ATOM 2069 C CA . ALA A 1 254 ? 7.505 -4.567 -17.793 1.00 50.31 254 ALA A CA 1
ATOM 2070 C C . ALA A 1 254 ? 8.961 -4.087 -17.911 1.00 50.31 254 ALA A C 1
ATOM 2072 O O . ALA A 1 254 ? 9.852 -4.911 -18.113 1.00 50.31 254 ALA A O 1
ATOM 2073 N N . SER A 1 255 ? 9.241 -2.798 -17.681 1.00 44.31 255 SER A N 1
ATOM 2074 C CA . SER A 1 255 ? 10.615 -2.271 -17.660 1.00 44.31 255 SER A CA 1
ATOM 2075 C C . SER A 1 255 ? 11.412 -2.749 -16.438 1.00 44.31 255 SER A C 1
ATOM 2077 O O . SER A 1 255 ? 12.616 -2.973 -16.535 1.00 44.31 255 SER A O 1
ATOM 2079 N N . HIS A 1 256 ? 10.736 -3.027 -15.319 1.00 39.75 256 HIS A N 1
ATOM 2080 C CA . HIS A 1 256 ? 11.305 -3.570 -14.084 1.00 39.75 256 HIS A CA 1
ATOM 2081 C C . HIS A 1 256 ? 11.156 -5.086 -13.933 1.00 39.75 256 HIS A C 1
ATOM 2083 O O . HIS A 1 256 ? 11.722 -5.644 -13.007 1.00 39.75 256 HIS A O 1
ATOM 2089 N N . SER A 1 257 ? 10.529 -5.819 -14.848 1.00 34.78 257 SER A N 1
ATOM 2090 C CA . SER A 1 257 ? 10.741 -7.275 -14.941 1.00 34.78 257 SER A CA 1
ATOM 2091 C C . SER A 1 257 ? 12.201 -7.583 -15.317 1.00 34.78 257 SER A C 1
ATOM 2093 O O . SER A 1 257 ? 12.692 -8.683 -15.097 1.00 34.78 257 SER A O 1
ATOM 2095 N N . LYS A 1 258 ? 12.947 -6.557 -15.760 1.00 35.00 258 LYS A N 1
ATOM 2096 C CA . LYS A 1 258 ? 14.414 -6.533 -15.851 1.00 35.00 258 LYS A CA 1
ATOM 2097 C C . LYS A 1 258 ? 15.137 -6.073 -14.563 1.00 35.00 258 LYS A C 1
ATOM 2099 O O . LYS A 1 258 ? 16.364 -6.127 -14.534 1.00 35.00 258 LYS A O 1
ATOM 2104 N N . ALA A 1 259 ? 14.431 -5.618 -13.517 1.00 33.94 259 ALA A N 1
ATOM 2105 C CA . ALA A 1 259 ? 15.008 -4.983 -12.316 1.00 33.94 259 ALA A CA 1
ATOM 2106 C C . ALA A 1 259 ? 14.396 -5.375 -10.941 1.00 33.94 259 ALA A C 1
ATOM 2108 O O . ALA A 1 259 ? 14.966 -5.019 -9.912 1.00 33.94 259 ALA A O 1
ATOM 2109 N N . SER A 1 260 ? 13.264 -6.084 -10.871 1.00 28.53 260 SER A N 1
ATOM 2110 C CA . SER A 1 260 ? 12.440 -6.232 -9.655 1.00 28.53 260 SER A CA 1
ATOM 2111 C C . SER A 1 260 ? 11.930 -7.650 -9.383 1.00 28.53 260 SER A C 1
ATOM 2113 O O . SER A 1 260 ? 11.027 -7.819 -8.573 1.00 28.53 260 SER A O 1
ATOM 2115 N N . SER A 1 261 ? 12.561 -8.691 -9.927 1.00 31.12 261 SER A N 1
ATOM 2116 C CA . SER A 1 261 ? 12.408 -10.059 -9.398 1.00 31.12 261 SER A CA 1
ATOM 2117 C C . SER A 1 261 ? 13.046 -10.250 -8.005 1.00 31.12 261 SER A C 1
ATOM 2119 O O . SER A 1 261 ? 13.029 -11.340 -7.437 1.00 31.12 261 SER A O 1
ATOM 2121 N N . HIS A 1 262 ? 13.571 -9.181 -7.398 1.00 38.22 262 HIS A N 1
ATOM 2122 C CA . HIS A 1 262 ? 14.239 -9.150 -6.099 1.00 38.22 262 HIS A CA 1
ATOM 2123 C C . HIS A 1 262 ? 13.298 -8.849 -4.921 1.00 38.22 262 HIS A C 1
ATOM 2125 O O . HIS A 1 262 ? 13.396 -7.772 -4.348 1.00 38.22 262 HIS A O 1
ATOM 2131 N N . ALA A 1 263 ? 12.432 -9.784 -4.519 1.00 37.19 263 ALA A N 1
ATOM 2132 C CA . ALA A 1 263 ? 11.942 -9.882 -3.129 1.00 37.19 263 ALA A CA 1
ATOM 2133 C C . ALA A 1 263 ? 11.042 -11.113 -2.921 1.00 37.19 263 ALA A C 1
ATOM 2135 O O . ALA A 1 263 ? 9.900 -10.998 -2.493 1.00 37.19 263 ALA A O 1
ATOM 2136 N N . ALA A 1 264 ? 11.543 -12.317 -3.195 1.00 34.28 264 ALA A N 1
ATOM 2137 C CA . ALA A 1 264 ? 10.892 -13.526 -2.695 1.00 34.28 264 ALA A CA 1
ATOM 2138 C C . ALA A 1 264 ? 11.940 -14.565 -2.284 1.00 34.28 264 ALA A C 1
ATOM 2140 O O . ALA A 1 264 ? 12.721 -15.049 -3.104 1.00 34.28 264 ALA A O 1
ATOM 2141 N N . THR A 1 265 ? 11.951 -14.834 -0.974 1.00 40.28 265 THR A N 1
ATOM 2142 C CA . THR A 1 265 ? 12.471 -16.034 -0.299 1.00 40.28 265 THR A CA 1
ATOM 2143 C C . THR A 1 265 ? 13.871 -16.502 -0.704 1.00 40.28 265 THR A C 1
ATOM 2145 O O . THR A 1 265 ? 14.043 -17.571 -1.282 1.00 40.28 265 THR A O 1
ATOM 2148 N N . SER A 1 266 ? 14.898 -15.744 -0.333 1.00 41.22 266 SER A N 1
ATOM 2149 C CA . SER A 1 266 ? 16.271 -16.259 -0.274 1.00 41.22 266 SER A CA 1
ATOM 2150 C C . SER A 1 266 ? 16.653 -16.465 1.188 1.00 41.22 266 SER A C 1
ATOM 2152 O O . SER A 1 266 ? 16.589 -15.511 1.966 1.00 41.22 266 SER A O 1
ATOM 2154 N N . THR A 1 267 ? 17.065 -17.672 1.575 1.00 50.28 267 THR A N 1
ATOM 2155 C CA . THR A 1 267 ? 17.659 -17.872 2.905 1.00 50.28 267 THR A CA 1
ATOM 2156 C C . THR A 1 267 ? 18.968 -17.069 3.001 1.00 50.28 267 THR A C 1
ATOM 2158 O O . THR A 1 267 ? 19.613 -16.824 1.979 1.00 50.28 267 THR A O 1
ATOM 2161 N N . GLU A 1 268 ? 19.407 -16.654 4.198 1.00 45.75 268 GLU A N 1
ATOM 2162 C CA . GLU A 1 268 ? 20.704 -15.957 4.382 1.00 45.75 268 GLU A CA 1
ATOM 2163 C C . GLU A 1 268 ? 21.875 -16.712 3.724 1.00 45.75 268 GLU A C 1
ATOM 2165 O O . GLU A 1 268 ? 22.823 -16.111 3.217 1.00 45.75 268 GLU A O 1
ATOM 2170 N N . ARG A 1 269 ? 21.783 -18.047 3.670 1.00 44.94 269 ARG A N 1
ATOM 2171 C CA . ARG A 1 269 ? 22.751 -18.921 3.003 1.00 44.94 269 ARG A CA 1
ATOM 2172 C C . ARG A 1 269 ? 22.756 -18.740 1.484 1.00 44.94 269 ARG A C 1
ATOM 2174 O O . ARG A 1 269 ? 23.833 -18.684 0.897 1.00 44.94 269 ARG A O 1
ATOM 2181 N N . ASP A 1 270 ? 21.587 -18.612 0.859 1.00 48.00 270 ASP A N 1
ATOM 2182 C CA . ASP A 1 270 ? 21.461 -18.386 -0.587 1.00 48.00 270 ASP A CA 1
ATOM 2183 C C . ASP A 1 270 ? 21.950 -16.987 -0.977 1.00 48.00 270 ASP A C 1
ATOM 2185 O O . ASP A 1 270 ? 22.636 -16.837 -1.988 1.00 48.00 270 ASP A O 1
ATOM 2189 N N . GLN A 1 271 ? 21.692 -15.976 -0.139 1.00 52.44 271 GLN A N 1
ATOM 2190 C CA . GLN A 1 271 ? 22.238 -14.627 -0.333 1.00 52.44 271 GLN A CA 1
ATOM 2191 C C . GLN A 1 271 ? 23.761 -14.600 -0.190 1.00 52.44 271 GLN A C 1
ATOM 2193 O O . GLN A 1 271 ? 24.440 -13.938 -0.979 1.00 52.44 271 GLN A O 1
ATOM 2198 N N . LYS A 1 272 ? 24.313 -15.344 0.775 1.00 53.34 272 LYS A N 1
ATOM 2199 C CA . LYS A 1 272 ? 25.760 -15.486 0.951 1.00 53.34 272 LYS A CA 1
ATOM 2200 C C . LYS A 1 272 ? 26.404 -16.178 -0.249 1.00 53.34 272 LYS A C 1
ATOM 2202 O O . LYS A 1 272 ? 27.346 -15.626 -0.802 1.00 53.34 272 LYS A O 1
ATOM 2207 N N . THR A 1 273 ? 25.860 -17.302 -0.722 1.00 53.78 273 THR A N 1
ATOM 2208 C CA . THR A 1 273 ? 26.366 -17.993 -1.922 1.00 53.78 273 THR A CA 1
ATOM 2209 C C . THR A 1 273 ? 26.231 -17.128 -3.180 1.00 53.78 273 THR A C 1
ATOM 2211 O O . THR A 1 273 ? 27.155 -17.076 -3.984 1.00 53.78 273 THR A O 1
ATOM 2214 N N . LEU A 1 274 ? 25.135 -16.382 -3.345 1.00 53.53 274 LEU A N 1
ATOM 2215 C CA . LEU A 1 274 ? 24.980 -15.439 -4.457 1.00 53.53 274 LEU A CA 1
ATOM 2216 C C . LEU A 1 274 ? 26.003 -14.294 -4.382 1.00 53.53 274 LEU A C 1
ATOM 2218 O O . LEU A 1 274 ? 26.543 -13.877 -5.405 1.00 53.53 274 LEU A O 1
ATOM 2222 N N . THR A 1 275 ? 26.291 -13.793 -3.181 1.00 54.72 275 THR A N 1
ATOM 2223 C CA . THR A 1 275 ? 27.311 -12.760 -2.949 1.00 54.72 275 THR A CA 1
ATOM 2224 C C . THR A 1 275 ? 28.714 -13.310 -3.201 1.00 54.72 275 THR A C 1
ATOM 2226 O O . THR A 1 275 ? 29.501 -12.665 -3.882 1.00 54.72 275 THR A O 1
ATOM 2229 N N . GLU A 1 276 ? 29.013 -14.529 -2.754 1.00 56.62 276 GLU A N 1
ATOM 2230 C CA . GLU A 1 276 ? 30.263 -15.240 -3.044 1.00 56.62 276 GLU A CA 1
ATOM 2231 C C . GLU A 1 276 ? 30.434 -15.490 -4.549 1.00 56.62 276 GLU A C 1
ATOM 2233 O O . GLU A 1 276 ? 31.518 -15.260 -5.070 1.00 56.62 276 GLU A O 1
ATOM 2238 N N . HIS A 1 277 ? 29.373 -15.854 -5.278 1.00 55.19 277 HIS A N 1
ATOM 2239 C CA . HIS A 1 277 ? 29.394 -15.969 -6.741 1.00 55.19 277 HIS A CA 1
ATOM 2240 C C . HIS A 1 277 ? 29.628 -14.612 -7.423 1.00 55.19 277 HIS A C 1
ATOM 2242 O O . HIS A 1 277 ? 30.435 -14.525 -8.345 1.00 55.19 277 HIS A O 1
ATOM 2248 N N . LYS A 1 278 ? 28.982 -13.535 -6.955 1.00 53.41 278 LYS A N 1
ATOM 2249 C CA . LYS A 1 278 ? 29.214 -12.167 -7.462 1.00 53.41 278 LYS A CA 1
ATOM 2250 C C . LYS A 1 278 ? 30.640 -11.670 -7.194 1.00 53.41 278 LYS A C 1
ATOM 2252 O O . LYS A 1 278 ? 31.162 -10.883 -7.975 1.00 53.41 278 LYS A O 1
ATOM 2257 N N . LEU A 1 279 ? 31.251 -12.108 -6.092 1.00 49.19 279 LEU A N 1
ATOM 2258 C CA . LEU A 1 279 ? 32.627 -11.780 -5.706 1.00 49.19 279 LEU A CA 1
ATOM 2259 C C . LEU A 1 279 ? 33.664 -12.728 -6.330 1.00 49.19 279 LEU A C 1
ATOM 2261 O O . LEU A 1 279 ? 34.842 -12.375 -6.424 1.00 49.19 279 LEU A O 1
ATOM 2265 N N . SER A 1 280 ? 33.252 -13.926 -6.754 1.00 51.47 280 SER A N 1
ATOM 2266 C CA . SER A 1 280 ? 34.119 -14.880 -7.436 1.00 51.47 280 SER A CA 1
ATOM 2267 C C . SER A 1 280 ? 34.553 -14.288 -8.777 1.00 51.47 280 SER A C 1
ATOM 2269 O O . SER A 1 280 ? 33.740 -13.810 -9.563 1.00 51.47 280 SER A O 1
ATOM 2271 N N . LYS A 1 281 ? 35.864 -14.277 -9.046 1.00 51.97 281 LYS A N 1
ATOM 2272 C CA . LYS A 1 281 ? 36.468 -13.700 -10.264 1.00 51.97 281 LYS A CA 1
ATOM 2273 C C . LYS A 1 281 ? 36.200 -14.548 -11.524 1.00 51.97 281 LYS A C 1
ATOM 2275 O O . LYS A 1 281 ? 37.058 -14.637 -12.402 1.00 51.97 281 LYS A O 1
ATOM 2280 N N . TRP A 1 282 ? 35.048 -15.208 -11.599 1.00 54.09 282 TRP A N 1
ATOM 2281 C CA . TRP A 1 282 ? 34.626 -16.006 -12.741 1.00 54.09 282 TRP A CA 1
ATOM 2282 C C . TRP A 1 282 ? 34.226 -15.066 -13.872 1.00 54.09 282 TRP A C 1
ATOM 2284 O O . TRP A 1 282 ? 33.174 -14.432 -13.839 1.00 54.09 282 TRP A O 1
ATOM 2294 N N . GLN A 1 283 ? 35.111 -14.915 -14.853 1.00 50.94 283 GLN A N 1
ATOM 2295 C CA . GLN A 1 283 ? 34.932 -13.974 -15.950 1.00 50.94 283 GLN A CA 1
ATOM 2296 C C . GLN A 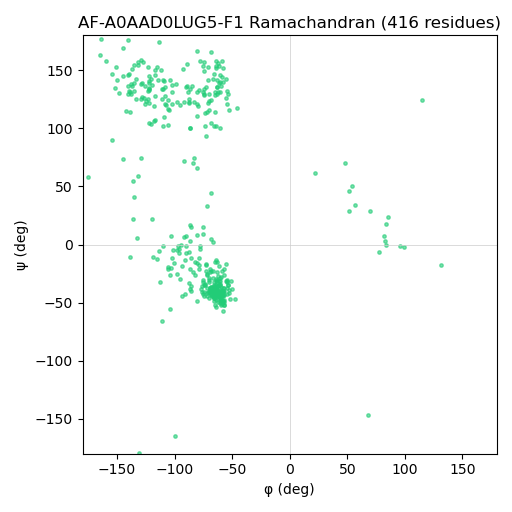1 283 ? 34.856 -14.748 -17.247 1.00 50.94 283 GLN A C 1
ATOM 2298 O O . GLN A 1 283 ? 35.859 -15.239 -17.755 1.00 50.94 283 GLN A O 1
ATOM 2303 N N . PHE A 1 284 ? 33.649 -14.817 -17.796 1.00 50.75 284 PHE A N 1
ATOM 2304 C CA . PHE A 1 284 ? 33.482 -15.391 -19.112 1.00 50.75 284 PHE A CA 1
ATOM 2305 C C . PHE A 1 284 ? 33.921 -14.453 -20.201 1.00 50.75 284 PHE A C 1
ATOM 2307 O O . PHE A 1 284 ? 34.479 -14.967 -21.132 1.00 50.75 284 PHE A O 1
ATOM 2314 N N . SER A 1 285 ? 33.753 -13.136 -20.119 1.00 51.34 285 SER A N 1
ATOM 2315 C CA . SER A 1 285 ? 34.158 -12.243 -21.210 1.00 51.34 285 SER A CA 1
ATOM 2316 C C . SER A 1 285 ? 34.897 -11.016 -20.705 1.00 51.34 285 SER A C 1
ATOM 2318 O O . SER A 1 285 ? 34.460 -10.395 -19.735 1.00 51.34 285 SER A O 1
ATOM 2320 N N . ARG A 1 286 ? 35.954 -10.605 -21.408 1.00 48.34 286 ARG A N 1
ATOM 2321 C CA . ARG A 1 286 ? 36.539 -9.264 -21.272 1.00 48.34 286 ARG A CA 1
ATOM 2322 C C . ARG A 1 286 ? 36.484 -8.566 -22.624 1.00 48.34 286 ARG A C 1
ATOM 2324 O O . ARG A 1 286 ? 36.713 -9.193 -23.655 1.00 48.34 286 ARG A O 1
ATOM 2331 N N . THR A 1 287 ? 36.224 -7.265 -22.614 1.00 50.97 287 THR A N 1
ATOM 2332 C CA . THR A 1 287 ? 36.556 -6.387 -23.739 1.00 50.97 287 THR A CA 1
ATOM 2333 C C . THR A 1 287 ? 38.079 -6.314 -23.796 1.00 50.97 287 THR A C 1
ATOM 2335 O O . THR A 1 287 ? 38.698 -5.736 -22.900 1.00 50.97 287 THR A O 1
ATOM 2338 N N . SER A 1 288 ? 38.710 -6.996 -24.750 1.00 51.69 288 SER A N 1
ATOM 2339 C CA . SER A 1 288 ? 40.180 -7.072 -24.781 1.00 51.69 288 SER A CA 1
ATOM 2340 C C . SER A 1 288 ? 40.809 -6.796 -26.137 1.00 51.69 288 SER A C 1
ATOM 2342 O O . SER A 1 288 ? 42.022 -6.929 -26.259 1.00 51.69 288 SER A O 1
ATOM 2344 N N . THR A 1 289 ? 40.030 -6.397 -27.139 1.00 53.41 289 THR A N 1
ATOM 2345 C CA . THR A 1 289 ? 40.579 -5.958 -28.429 1.00 53.41 289 THR A CA 1
ATOM 2346 C C . THR A 1 289 ? 40.332 -4.467 -28.616 1.00 53.41 289 THR A C 1
ATOM 2348 O O . THR A 1 289 ? 39.354 -3.929 -28.092 1.00 53.41 289 THR A O 1
ATOM 2351 N N . ALA A 1 290 ? 41.230 -3.801 -29.345 1.00 50.88 290 ALA A N 1
ATOM 2352 C CA . ALA A 1 290 ? 41.108 -2.382 -29.682 1.00 50.88 290 ALA A CA 1
ATOM 2353 C C . ALA A 1 290 ? 39.793 -2.060 -30.423 1.00 50.88 290 ALA A C 1
ATOM 2355 O O . ALA A 1 290 ? 39.311 -0.935 -30.346 1.00 50.88 290 ALA A O 1
ATOM 2356 N N . ASP A 1 291 ? 39.180 -3.073 -31.040 1.00 54.69 291 ASP A N 1
ATOM 2357 C CA . ASP A 1 291 ? 37.966 -2.964 -31.852 1.00 54.69 291 ASP A CA 1
ATOM 2358 C C . ASP A 1 291 ? 36.668 -3.190 -31.050 1.00 54.69 291 ASP A C 1
ATOM 2360 O O . ASP A 1 291 ? 35.585 -3.262 -31.621 1.00 54.69 291 ASP A O 1
ATOM 2364 N N . GLY A 1 292 ? 36.750 -3.323 -29.719 1.00 55.28 292 GLY A N 1
ATOM 2365 C CA . GLY A 1 292 ? 35.572 -3.465 -28.853 1.00 55.28 292 GLY A CA 1
ATOM 2366 C C . GLY A 1 292 ? 34.989 -4.880 -28.771 1.00 55.28 292 GLY A C 1
ATOM 2367 O O . GLY A 1 292 ? 33.961 -5.076 -28.125 1.00 55.28 292 GLY A O 1
ATOM 2368 N N . ASN A 1 293 ? 35.653 -5.881 -29.353 1.00 51.94 293 ASN A N 1
ATOM 2369 C CA . ASN A 1 293 ? 35.174 -7.262 -29.331 1.00 51.94 293 ASN A CA 1
ATOM 2370 C C . ASN A 1 293 ? 35.284 -7.901 -27.936 1.00 51.94 293 ASN A C 1
ATOM 2372 O O . ASN A 1 293 ? 36.279 -7.724 -27.216 1.00 51.94 293 ASN A O 1
ATOM 2376 N N . HIS A 1 294 ? 34.276 -8.705 -27.590 1.00 54.00 294 HIS A N 1
ATOM 2377 C CA . HIS A 1 294 ? 34.236 -9.517 -26.376 1.00 54.00 294 HIS A CA 1
ATOM 2378 C C . HIS A 1 294 ? 34.906 -10.875 -26.626 1.00 54.00 294 HIS A C 1
ATOM 2380 O O . HIS A 1 294 ? 34.528 -11.597 -27.549 1.00 54.00 294 HIS A O 1
ATOM 2386 N N . ILE A 1 295 ? 35.902 -11.224 -25.805 1.00 54.31 295 ILE A N 1
ATOM 2387 C CA . ILE A 1 295 ? 36.601 -12.519 -25.870 1.00 54.31 295 ILE A CA 1
ATOM 2388 C C . ILE A 1 295 ? 36.252 -13.344 -24.645 1.00 54.31 295 ILE A C 1
ATOM 2390 O O . ILE A 1 295 ? 36.328 -12.825 -23.526 1.00 54.31 295 ILE A O 1
ATOM 2394 N N . LEU A 1 296 ? 35.935 -14.626 -24.854 1.00 57.72 296 LEU A N 1
ATOM 2395 C CA . LEU A 1 296 ? 35.652 -15.534 -23.757 1.00 57.72 296 LEU A CA 1
ATOM 2396 C C . LEU A 1 296 ? 36.944 -15.897 -22.980 1.00 57.72 296 LEU A C 1
ATOM 2398 O O . LEU A 1 296 ? 37.828 -16.542 -23.543 1.00 57.72 296 LEU A O 1
ATOM 2402 N N . ILE A 1 297 ? 37.097 -15.501 -21.708 1.00 51.75 297 ILE A N 1
ATOM 2403 C CA . ILE A 1 297 ? 38.293 -15.763 -20.881 1.00 51.75 297 ILE A CA 1
ATOM 2404 C C . ILE A 1 297 ? 38.169 -17.060 -20.050 1.00 51.75 297 ILE A C 1
ATOM 2406 O O . ILE A 1 297 ? 37.096 -17.510 -19.660 1.00 51.75 297 ILE A O 1
ATOM 2410 N N . LYS A 1 298 ? 39.337 -17.664 -19.785 1.00 50.47 298 LYS A N 1
ATOM 2411 C CA . LYS A 1 298 ? 39.628 -18.958 -19.141 1.00 50.47 298 LYS A CA 1
ATOM 2412 C C . LYS A 1 298 ? 39.304 -19.092 -17.632 1.00 50.47 298 LYS A C 1
ATOM 2414 O O . LYS A 1 298 ? 40.159 -19.594 -16.904 1.00 50.47 298 LYS A O 1
ATOM 2419 N N . SER A 1 299 ? 38.165 -18.650 -17.099 1.00 57.31 299 SER A N 1
ATOM 2420 C CA . SER A 1 299 ? 38.005 -18.641 -15.625 1.00 57.31 299 SER A CA 1
ATOM 2421 C C . SER A 1 299 ? 36.688 -19.157 -15.062 1.00 57.31 299 SER A C 1
ATOM 2423 O O . SER A 1 299 ? 36.208 -18.608 -14.075 1.00 57.31 299 SER A O 1
ATOM 2425 N N . VAL A 1 300 ? 36.138 -20.248 -15.608 1.00 66.75 300 VAL A N 1
ATOM 2426 C CA . VAL A 1 300 ? 34.894 -20.852 -15.092 1.00 66.75 300 VAL A CA 1
ATOM 2427 C C . VAL A 1 300 ? 34.926 -22.368 -14.912 1.00 66.75 300 VAL A C 1
ATOM 2429 O O . VAL A 1 300 ? 35.508 -23.074 -15.735 1.00 66.75 300 VAL A O 1
ATOM 2432 N N . PRO A 1 301 ? 34.298 -22.902 -13.848 1.00 73.44 301 PRO A N 1
ATOM 2433 C CA . PRO A 1 301 ? 34.287 -24.332 -13.559 1.00 73.44 301 PRO A CA 1
ATOM 2434 C C . PRO A 1 301 ? 33.229 -25.071 -14.398 1.00 73.44 301 PRO A C 1
ATOM 2436 O O . PRO A 1 301 ? 32.230 -25.578 -13.881 1.00 73.44 301 PRO A O 1
ATOM 2439 N N . ALA A 1 302 ? 33.438 -25.100 -15.716 1.00 80.38 302 ALA A N 1
ATOM 2440 C CA . ALA A 1 302 ? 32.540 -25.753 -16.662 1.00 80.38 302 ALA A CA 1
ATOM 2441 C C . ALA A 1 302 ? 33.286 -26.553 -17.729 1.00 80.38 302 ALA A C 1
ATOM 2443 O O . ALA A 1 302 ? 34.249 -26.061 -18.316 1.00 80.38 302 ALA A O 1
ATOM 2444 N N . HIS A 1 303 ? 32.816 -27.759 -18.025 1.00 84.12 303 HIS A N 1
ATOM 2445 C CA . HIS A 1 303 ? 33.292 -28.558 -19.148 1.00 84.12 303 HIS A CA 1
ATOM 2446 C C . HIS A 1 303 ? 32.552 -28.177 -20.437 1.00 84.12 303 HIS A C 1
ATOM 2448 O O . HIS A 1 303 ? 31.331 -28.020 -20.426 1.00 84.12 303 HIS A O 1
ATOM 2454 N N . PHE A 1 304 ? 33.289 -28.052 -21.542 1.00 85.00 304 PHE A N 1
ATOM 2455 C CA . PHE A 1 304 ? 32.756 -27.675 -22.850 1.00 85.00 304 PHE A CA 1
ATOM 2456 C C . PHE A 1 304 ? 33.027 -28.780 -23.864 1.00 85.00 304 PHE A C 1
ATOM 2458 O O . PHE A 1 304 ? 34.143 -29.289 -23.950 1.00 85.00 304 PHE A O 1
ATOM 2465 N N . THR A 1 305 ? 32.035 -29.082 -24.692 1.00 87.31 305 THR A N 1
ATOM 2466 C CA . THR A 1 305 ? 32.200 -29.904 -25.894 1.00 87.31 305 THR A CA 1
ATOM 2467 C C . THR A 1 305 ? 31.654 -29.105 -27.060 1.00 87.31 305 THR A C 1
ATOM 2469 O O . THR A 1 305 ? 30.493 -28.713 -27.030 1.00 87.31 305 THR A O 1
ATOM 2472 N N . VAL A 1 306 ? 32.482 -28.820 -28.064 1.00 85.50 306 VAL A N 1
ATOM 2473 C CA . VAL A 1 306 ? 32.063 -28.064 -29.249 1.00 85.50 306 VAL A CA 1
ATOM 2474 C C . VAL A 1 306 ? 32.561 -28.769 -30.501 1.00 85.50 306 VAL A C 1
ATOM 2476 O O . VAL A 1 306 ? 33.751 -29.043 -30.636 1.00 85.50 306 VAL A O 1
ATOM 2479 N N . THR A 1 307 ? 31.633 -29.063 -31.400 1.00 85.25 307 THR A N 1
ATOM 2480 C CA . THR A 1 307 ? 31.841 -29.650 -32.728 1.00 85.25 307 THR A CA 1
ATOM 2481 C C . THR A 1 307 ? 30.886 -28.970 -33.712 1.00 85.25 307 THR A C 1
ATOM 2483 O O . THR A 1 307 ? 30.029 -28.189 -33.296 1.00 85.25 307 THR A O 1
ATOM 2486 N N . ASP A 1 308 ? 30.971 -29.296 -35.000 1.00 82.75 308 ASP A N 1
ATOM 2487 C CA . ASP A 1 308 ? 30.082 -28.723 -36.024 1.00 82.75 308 ASP A CA 1
ATOM 2488 C C . ASP A 1 308 ? 28.595 -29.032 -35.770 1.00 82.75 308 ASP A C 1
ATOM 2490 O O . ASP A 1 308 ? 27.721 -28.246 -36.117 1.00 82.75 308 ASP A O 1
ATOM 2494 N N . ASN A 1 309 ? 28.298 -30.158 -35.112 1.00 85.81 309 ASN A N 1
ATOM 2495 C CA . ASN A 1 309 ? 26.931 -30.663 -34.937 1.00 85.81 309 ASN A CA 1
ATOM 2496 C C . ASN A 1 309 ? 26.433 -30.654 -33.486 1.00 85.81 309 ASN A C 1
ATOM 2498 O O . ASN A 1 309 ? 25.275 -30.991 -33.232 1.00 85.81 309 ASN A O 1
ATOM 2502 N N . LEU A 1 310 ? 27.304 -30.316 -32.536 1.00 89.62 310 LEU A N 1
ATOM 2503 C CA . LEU A 1 310 ? 27.019 -30.386 -31.108 1.00 89.62 310 LEU A CA 1
ATOM 2504 C C . LEU A 1 310 ? 27.782 -29.295 -30.366 1.00 89.62 310 LEU A C 1
ATOM 2506 O O . LEU A 1 310 ? 29.008 -29.222 -30.469 1.00 89.62 310 LEU A O 1
ATOM 2510 N N . ILE A 1 311 ? 27.067 -28.550 -29.528 1.00 90.81 311 ILE A N 1
ATOM 2511 C CA . ILE A 1 311 ? 27.660 -27.779 -28.439 1.00 90.81 311 ILE A CA 1
ATOM 2512 C C . ILE A 1 311 ? 27.051 -28.208 -27.105 1.00 90.81 311 ILE A C 1
ATOM 2514 O O . ILE A 1 311 ? 25.835 -28.331 -26.979 1.00 90.81 311 ILE A O 1
ATOM 2518 N N . SER A 1 312 ? 27.882 -28.430 -26.089 1.00 90.62 312 SER A N 1
ATOM 2519 C CA . SER A 1 312 ? 27.421 -28.651 -24.723 1.00 90.62 312 SER A CA 1
ATOM 2520 C C . SER A 1 312 ? 28.289 -27.965 -23.681 1.00 90.62 312 SER A C 1
ATOM 2522 O O . SER A 1 312 ? 29.509 -27.872 -23.828 1.00 90.62 312 SER A O 1
ATOM 2524 N N . ILE A 1 313 ? 27.641 -27.532 -22.602 1.00 89.75 313 ILE A N 1
ATOM 2525 C CA . ILE A 1 313 ? 28.255 -26.906 -21.434 1.00 89.75 313 ILE A CA 1
ATOM 2526 C C . ILE A 1 313 ? 27.748 -27.634 -20.196 1.00 89.75 313 ILE A C 1
ATOM 2528 O O . ILE A 1 313 ? 26.540 -27.710 -19.977 1.00 89.75 313 ILE A O 1
ATOM 2532 N N . HIS A 1 314 ? 28.667 -28.126 -19.370 1.00 89.31 314 HIS A N 1
ATOM 2533 C CA . HIS A 1 314 ? 28.358 -28.649 -18.046 1.00 89.31 314 HIS A CA 1
ATOM 2534 C C . HIS A 1 314 ? 29.066 -27.808 -16.989 1.00 89.31 314 HIS A C 1
ATOM 2536 O O . HIS A 1 314 ? 30.280 -27.900 -16.833 1.00 89.31 314 HIS A O 1
ATOM 2542 N N . PHE A 1 315 ? 28.319 -26.974 -16.276 1.00 86.38 315 PHE A N 1
ATOM 2543 C CA . PHE A 1 315 ? 28.828 -26.148 -15.186 1.00 86.38 315 PHE A CA 1
ATOM 2544 C C . PHE A 1 315 ? 28.599 -26.857 -13.853 1.00 86.38 315 PHE A C 1
ATOM 2546 O O . PHE A 1 315 ? 27.455 -27.124 -13.493 1.00 86.38 315 PHE A O 1
ATOM 2553 N N . CYS A 1 316 ? 29.679 -27.138 -13.120 1.00 83.31 316 CYS A N 1
ATOM 2554 C CA . CYS A 1 316 ? 29.626 -27.793 -11.813 1.00 83.31 316 CYS A CA 1
ATOM 2555 C C . CYS A 1 316 ? 30.866 -27.398 -10.979 1.00 83.31 316 CYS A C 1
ATOM 2557 O O . CYS A 1 316 ? 31.897 -28.074 -11.044 1.00 83.31 316 CYS A O 1
ATOM 2559 N N . PRO A 1 317 ? 30.799 -26.303 -10.193 1.00 72.44 317 PRO A N 1
ATOM 2560 C CA . PRO A 1 317 ? 31.907 -25.789 -9.377 1.00 72.44 317 PRO A CA 1
ATOM 2561 C C . PRO A 1 317 ? 32.490 -26.778 -8.369 1.00 72.44 317 PRO A C 1
ATOM 2563 O O . PRO A 1 317 ? 33.650 -26.655 -7.993 1.00 72.44 317 PRO A O 1
ATOM 2566 N N . SER A 1 318 ? 31.699 -27.755 -7.922 1.00 71.75 318 SER A N 1
ATOM 2567 C CA . SER A 1 318 ? 32.157 -28.827 -7.032 1.00 71.75 318 SER A CA 1
ATOM 2568 C C . SER A 1 318 ? 32.933 -29.932 -7.749 1.00 71.75 318 SER A C 1
ATOM 2570 O O . SER A 1 318 ? 33.597 -30.720 -7.084 1.00 71.75 318 SER A O 1
ATOM 2572 N N . HIS A 1 319 ? 32.825 -30.026 -9.077 1.00 74.75 319 HIS A N 1
ATOM 2573 C CA . HIS A 1 319 ? 33.419 -31.101 -9.872 1.00 74.75 319 HIS A CA 1
ATOM 2574 C C . HIS A 1 319 ? 34.553 -30.614 -10.788 1.00 74.75 319 HIS A C 1
ATOM 2576 O O . HIS A 1 319 ? 35.520 -31.341 -11.001 1.00 74.75 319 HIS A O 1
ATOM 2582 N N . TYR A 1 320 ? 34.477 -29.379 -11.296 1.00 76.44 320 TYR A N 1
ATOM 2583 C CA . TYR A 1 320 ? 35.475 -28.809 -12.202 1.00 76.44 320 TYR A CA 1
ATOM 2584 C C . TYR A 1 320 ? 36.287 -27.699 -11.532 1.00 76.44 320 TYR A C 1
ATOM 2586 O O . TYR A 1 320 ? 35.737 -26.787 -10.924 1.00 76.44 320 TYR A O 1
ATOM 2594 N N . SER A 1 321 ? 37.608 -27.732 -11.703 1.00 57.41 321 SER A N 1
ATOM 2595 C CA . SER A 1 321 ? 38.554 -26.800 -11.076 1.00 57.41 321 SER A CA 1
ATOM 2596 C C . SER A 1 321 ? 38.800 -25.496 -11.852 1.00 57.41 321 SER A C 1
ATOM 2598 O O . SER A 1 321 ? 39.577 -24.682 -11.367 1.00 57.41 321 SER A O 1
ATOM 2600 N N . ILE A 1 322 ? 38.106 -25.287 -12.987 1.00 64.56 322 ILE A N 1
ATOM 2601 C CA . ILE A 1 322 ? 38.209 -24.219 -14.017 1.00 64.56 322 ILE A CA 1
ATOM 2602 C C . ILE A 1 322 ? 38.664 -24.805 -15.365 1.00 64.56 322 ILE A C 1
ATOM 2604 O O . ILE A 1 322 ? 39.719 -25.425 -15.467 1.00 64.56 322 ILE A O 1
ATOM 2608 N N . SER A 1 323 ? 37.884 -24.567 -16.421 1.00 56.88 323 SER A N 1
ATOM 2609 C CA . SER A 1 323 ? 38.177 -25.007 -17.794 1.00 56.88 323 SER A CA 1
ATOM 2610 C C . SER A 1 323 ? 37.705 -23.988 -18.839 1.00 56.88 323 SER A C 1
ATOM 2612 O O . SER A 1 323 ? 37.034 -23.007 -18.520 1.00 56.88 323 SER A O 1
ATOM 2614 N N . LYS A 1 324 ? 38.125 -24.182 -20.097 1.00 58.75 324 LYS A N 1
ATOM 2615 C CA . LYS A 1 324 ? 37.803 -23.316 -21.241 1.00 58.75 324 LYS A CA 1
ATOM 2616 C C . LYS A 1 324 ? 37.265 -24.135 -22.425 1.00 58.75 324 LYS A C 1
ATOM 2618 O O . LYS A 1 324 ? 37.575 -25.328 -22.489 1.00 58.75 324 LYS A O 1
ATOM 2623 N N . PRO A 1 325 ? 36.528 -23.526 -23.373 1.00 57.50 325 PRO A N 1
ATOM 2624 C CA . PRO A 1 325 ? 36.243 -24.155 -24.659 1.00 57.50 325 PRO A CA 1
ATOM 2625 C C . PRO A 1 325 ? 37.536 -24.489 -25.415 1.00 57.50 325 PRO A C 1
ATOM 2627 O O . PRO A 1 325 ? 38.591 -23.892 -25.180 1.00 57.50 325 PRO A O 1
ATOM 2630 N N . THR A 1 326 ? 37.464 -25.439 -26.347 1.00 58.81 326 THR A N 1
ATOM 2631 C CA . THR A 1 326 ? 38.622 -25.949 -27.104 1.00 58.81 326 THR A CA 1
ATOM 2632 C C . THR A 1 326 ? 39.346 -24.854 -27.905 1.00 58.81 326 THR A C 1
ATOM 2634 O O . THR A 1 326 ? 40.535 -24.988 -28.195 1.00 58.81 326 THR A O 1
ATOM 2637 N N . ARG A 1 327 ? 38.656 -23.750 -28.229 1.00 63.22 327 ARG A N 1
ATOM 2638 C CA . ARG A 1 327 ? 39.185 -22.548 -28.892 1.00 63.22 327 ARG A CA 1
ATOM 2639 C C . ARG A 1 327 ? 38.682 -21.285 -28.199 1.00 63.22 327 ARG A C 1
ATOM 2641 O O . ARG A 1 327 ? 37.642 -21.307 -27.546 1.00 63.22 327 ARG A O 1
ATOM 2648 N N . ASP A 1 328 ? 39.437 -20.201 -28.327 1.00 62.56 328 ASP A N 1
ATOM 2649 C CA . ASP A 1 328 ? 39.062 -18.915 -27.747 1.00 62.56 328 ASP A CA 1
ATOM 2650 C C . ASP A 1 328 ? 37.908 -18.321 -28.580 1.00 62.56 328 ASP A C 1
ATOM 2652 O O . ASP A 1 328 ? 38.082 -18.019 -29.759 1.00 62.56 328 ASP A O 1
ATOM 2656 N N . ALA A 1 329 ? 36.719 -18.209 -27.981 1.00 62.81 329 ALA A N 1
ATOM 2657 C CA . ALA A 1 329 ? 35.527 -17.678 -28.638 1.00 62.81 329 ALA A CA 1
ATOM 2658 C C . ALA A 1 329 ? 35.565 -16.144 -28.661 1.00 62.81 329 ALA A C 1
ATOM 2660 O O . ALA A 1 329 ? 35.601 -15.501 -27.607 1.00 62.81 329 ALA A O 1
ATOM 2661 N N . VAL A 1 330 ? 35.559 -15.561 -29.858 1.00 59.88 330 VAL A N 1
ATOM 2662 C CA . VAL A 1 330 ? 35.581 -14.108 -30.099 1.00 59.88 330 VAL A CA 1
ATOM 2663 C C . VAL A 1 330 ? 34.208 -13.685 -30.631 1.00 59.88 330 VAL A C 1
ATOM 2665 O O . VAL A 1 330 ? 33.630 -14.410 -31.434 1.00 59.88 330 VAL A O 1
ATOM 2668 N N . ASN A 1 331 ? 33.691 -12.523 -30.214 1.00 59.97 331 ASN A N 1
ATOM 2669 C CA . ASN A 1 331 ? 32.412 -11.942 -30.674 1.00 59.97 331 ASN A CA 1
ATOM 2670 C C . ASN A 1 331 ? 31.137 -12.662 -30.216 1.00 59.97 331 ASN A C 1
ATOM 2672 O O . ASN A 1 331 ? 30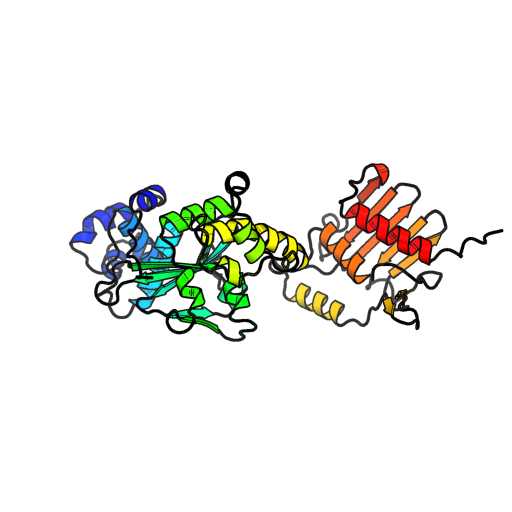.107 -12.574 -30.879 1.00 59.97 331 ASN A O 1
ATOM 2676 N N . VAL A 1 332 ? 31.161 -13.327 -29.060 1.00 61.72 332 VAL A N 1
ATOM 2677 C CA . VAL A 1 332 ? 29.915 -13.827 -28.458 1.00 61.72 332 VAL A CA 1
ATOM 2678 C C . VAL A 1 332 ? 29.107 -12.621 -27.966 1.00 61.72 332 VAL A C 1
ATOM 2680 O O . VAL A 1 332 ? 29.559 -11.895 -27.080 1.00 61.72 332 VAL A O 1
ATOM 2683 N N . GLY A 1 333 ? 27.925 -12.395 -28.549 1.00 51.69 333 GLY A N 1
ATOM 2684 C CA . GLY A 1 333 ? 27.062 -11.230 -28.292 1.00 51.69 333 GLY A CA 1
ATOM 2685 C C . GLY A 1 333 ? 26.464 -11.142 -26.881 1.00 51.69 333 GLY A C 1
ATOM 2686 O O . GLY A 1 333 ? 25.718 -10.210 -26.592 1.00 51.69 333 GLY A O 1
ATOM 2687 N N . GLY A 1 334 ? 26.791 -12.085 -25.993 1.00 55.78 334 GLY A N 1
ATOM 2688 C CA . GLY A 1 334 ? 26.359 -12.109 -24.601 1.00 55.78 334 GLY A CA 1
ATOM 2689 C C . GLY A 1 334 ? 27.441 -12.678 -23.692 1.00 55.78 334 GLY A C 1
ATOM 2690 O O . GLY A 1 334 ? 28.173 -13.600 -24.055 1.00 55.78 334 GLY A O 1
ATOM 2691 N N . ASN A 1 335 ? 27.541 -12.143 -22.480 1.00 61.78 335 ASN A N 1
ATOM 2692 C CA . ASN A 1 335 ? 28.420 -12.709 -21.465 1.00 61.78 335 ASN A CA 1
ATOM 2693 C C . ASN A 1 335 ? 27.726 -13.923 -20.807 1.00 61.78 335 ASN A C 1
ATOM 2695 O O . ASN A 1 335 ? 26.525 -14.149 -20.953 1.00 61.78 335 ASN A O 1
ATOM 2699 N N . PHE A 1 336 ? 28.460 -14.737 -20.052 1.00 66.19 336 PHE A N 1
ATOM 2700 C CA . PHE A 1 336 ? 27.834 -15.864 -19.348 1.00 66.19 336 PHE A CA 1
ATOM 2701 C C . PHE A 1 336 ? 26.909 -15.455 -18.225 1.00 66.19 336 PHE A C 1
ATOM 2703 O O . PHE A 1 336 ? 26.063 -16.243 -17.839 1.00 66.19 336 PHE A O 1
ATOM 2710 N N . TYR A 1 337 ? 27.070 -14.265 -17.661 1.00 65.00 337 TYR A N 1
ATOM 2711 C CA . TYR A 1 337 ? 26.118 -13.785 -16.678 1.00 65.00 337 TYR A CA 1
ATOM 2712 C C . TYR A 1 337 ? 24.724 -13.611 -17.311 1.00 65.00 337 TYR A C 1
ATOM 2714 O O . TYR A 1 337 ? 23.728 -13.895 -16.649 1.00 65.00 337 TYR A O 1
ATOM 2722 N N . ASP A 1 338 ? 24.647 -13.297 -18.607 1.00 68.12 338 ASP A N 1
ATOM 2723 C CA . ASP A 1 338 ? 23.402 -13.297 -19.378 1.00 68.12 338 ASP A CA 1
ATOM 2724 C C . ASP A 1 338 ? 22.836 -14.721 -19.513 1.00 68.12 338 ASP A C 1
ATOM 2726 O O . ASP A 1 338 ? 21.665 -14.942 -19.204 1.00 68.12 338 ASP A O 1
ATOM 2730 N N . LEU A 1 339 ? 23.671 -15.716 -19.855 1.00 76.75 339 LEU A N 1
ATOM 2731 C CA . LEU A 1 339 ? 23.262 -17.131 -19.855 1.00 76.75 339 LEU A CA 1
ATOM 2732 C C . LEU A 1 339 ? 22.820 -17.595 -18.459 1.00 76.75 339 LEU A C 1
ATOM 2734 O O . LEU A 1 339 ? 21.782 -18.227 -18.304 1.00 76.75 339 LEU A O 1
ATOM 2738 N N . TYR A 1 340 ? 23.590 -17.268 -17.429 1.00 74.75 340 TYR A N 1
ATOM 2739 C CA . TYR A 1 340 ? 23.323 -17.627 -16.043 1.00 74.75 340 TYR A CA 1
ATOM 2740 C C . TYR A 1 340 ? 21.972 -17.065 -15.596 1.00 74.75 340 TYR A C 1
ATOM 2742 O O . TYR A 1 340 ? 21.173 -17.796 -15.016 1.00 74.75 340 TYR A O 1
ATOM 2750 N N . ARG A 1 341 ? 21.662 -15.810 -15.948 1.00 71.12 341 ARG A N 1
ATOM 2751 C CA . ARG A 1 341 ? 20.341 -15.207 -15.725 1.00 71.12 341 ARG A CA 1
ATOM 2752 C C . ARG A 1 341 ? 19.235 -15.925 -16.492 1.00 71.12 341 ARG A C 1
ATOM 2754 O O . ARG A 1 341 ? 18.197 -16.204 -15.900 1.00 71.12 341 ARG A O 1
ATOM 2761 N N . LEU A 1 342 ? 19.450 -16.268 -17.765 1.00 77.00 342 LEU A N 1
ATOM 2762 C CA . LEU A 1 342 ? 18.482 -17.049 -18.550 1.00 77.00 342 LEU A CA 1
ATOM 2763 C C . LEU A 1 342 ? 18.178 -18.405 -17.896 1.00 77.00 342 LEU A C 1
ATOM 2765 O O . LEU A 1 342 ? 17.027 -18.832 -17.882 1.00 77.00 342 LEU A O 1
ATOM 2769 N N . LEU A 1 343 ? 19.179 -19.059 -17.305 1.00 81.88 343 LEU A N 1
ATOM 2770 C CA . LEU A 1 343 ? 19.012 -20.329 -16.594 1.00 81.88 343 LEU A CA 1
ATOM 2771 C C . LEU A 1 343 ? 18.287 -20.164 -15.253 1.00 81.88 343 LEU A C 1
ATOM 2773 O O . LEU A 1 343 ? 17.464 -21.005 -14.892 1.00 81.88 343 LEU A O 1
ATOM 2777 N N . GLN A 1 344 ? 18.551 -19.076 -14.525 1.00 74.62 344 GLN A N 1
ATOM 2778 C CA . GLN A 1 344 ? 17.811 -18.745 -13.306 1.00 74.62 344 GLN A CA 1
ATOM 2779 C C . GLN A 1 344 ? 16.326 -18.463 -13.599 1.00 74.62 344 GLN A C 1
ATOM 2781 O O . GLN A 1 344 ? 15.456 -18.959 -12.879 1.00 74.62 344 GLN A O 1
ATOM 2786 N N . LEU A 1 345 ? 16.049 -17.726 -14.681 1.00 70.38 345 LEU A N 1
ATOM 2787 C CA . LEU A 1 345 ? 14.707 -17.470 -15.217 1.00 70.38 345 LEU A CA 1
ATOM 2788 C C . LEU A 1 345 ? 14.012 -18.771 -15.631 1.00 70.38 345 LEU A C 1
ATOM 2790 O O . LEU A 1 345 ? 12.877 -19.027 -15.237 1.00 70.38 345 LEU A O 1
ATOM 2794 N N . TYR A 1 346 ? 14.713 -19.621 -16.384 1.00 79.25 346 TYR A N 1
ATOM 2795 C CA . TYR A 1 346 ? 14.202 -20.915 -16.830 1.00 79.25 346 TYR A CA 1
ATOM 2796 C C . TYR A 1 346 ? 13.788 -21.812 -15.656 1.00 79.25 346 TYR A C 1
ATOM 2798 O O . TYR A 1 346 ? 12.737 -22.446 -15.710 1.00 79.25 346 TYR A O 1
ATOM 2806 N N . ASN A 1 347 ? 14.570 -21.831 -14.571 1.00 75.00 347 ASN A N 1
ATOM 2807 C CA . ASN A 1 347 ? 14.247 -22.618 -13.379 1.00 75.00 347 ASN A CA 1
ATOM 2808 C C . ASN A 1 347 ? 13.214 -21.936 -12.455 1.00 75.00 347 ASN A C 1
ATOM 2810 O O . ASN A 1 347 ? 13.014 -22.399 -11.334 1.00 75.00 347 ASN A O 1
ATOM 2814 N N . GLN A 1 348 ? 12.601 -20.818 -12.880 1.00 72.56 348 GLN A N 1
ATOM 2815 C CA . GLN A 1 348 ? 11.674 -19.991 -12.088 1.00 72.56 348 GLN A CA 1
ATOM 2816 C C . GLN A 1 348 ? 12.245 -19.598 -10.711 1.00 72.56 348 GLN A C 1
ATOM 2818 O O . GLN A 1 348 ? 11.522 -19.435 -9.729 1.00 72.56 348 GLN A O 1
ATOM 2823 N N . ARG A 1 349 ? 13.577 -19.491 -10.617 1.00 66.56 349 ARG A N 1
ATOM 2824 C CA . ARG A 1 349 ? 14.333 -19.317 -9.367 1.00 66.56 349 ARG A CA 1
ATOM 2825 C C . ARG A 1 349 ? 15.411 -18.248 -9.540 1.00 66.56 349 ARG A C 1
ATOM 2827 O O . ARG A 1 349 ? 16.585 -18.472 -9.254 1.00 66.56 349 ARG A O 1
ATOM 2834 N N . GLU A 1 350 ? 14.990 -17.063 -9.978 1.00 61.84 350 GLU A N 1
ATOM 2835 C CA . GLU A 1 350 ? 15.840 -15.891 -10.254 1.00 61.84 350 GLU A CA 1
ATOM 2836 C C . GLU A 1 350 ? 16.739 -15.459 -9.085 1.00 61.84 350 GLU A C 1
ATOM 2838 O O . GLU A 1 350 ? 17.857 -14.987 -9.288 1.00 61.84 350 GLU A O 1
ATOM 2843 N N . ASN A 1 351 ? 16.281 -15.678 -7.849 1.00 58.09 351 ASN A N 1
ATOM 2844 C CA . ASN A 1 351 ? 17.006 -15.302 -6.633 1.00 58.09 351 ASN A CA 1
ATOM 2845 C C . ASN A 1 351 ? 17.863 -16.429 -6.041 1.00 58.09 351 ASN A C 1
ATOM 2847 O O . ASN A 1 351 ? 18.513 -16.218 -5.016 1.00 58.09 351 ASN A O 1
ATOM 2851 N N . MET A 1 352 ? 17.878 -17.617 -6.652 1.00 63.44 352 MET A N 1
ATOM 2852 C CA . MET A 1 352 ? 18.739 -18.712 -6.212 1.00 63.44 352 MET A CA 1
ATOM 2853 C C . MET A 1 352 ? 19.950 -18.835 -7.140 1.00 63.44 352 MET A C 1
ATOM 2855 O O . MET A 1 352 ? 19.797 -18.763 -8.364 1.00 63.44 352 MET A O 1
ATOM 2859 N N . PRO A 1 353 ? 21.162 -19.039 -6.600 1.00 70.62 353 PRO A N 1
ATOM 2860 C CA . PRO A 1 353 ? 22.316 -19.321 -7.438 1.00 70.62 353 PRO A CA 1
ATOM 2861 C C . PRO A 1 353 ? 22.089 -20.640 -8.188 1.00 70.62 353 PRO A C 1
ATOM 2863 O O . PRO A 1 353 ? 21.771 -21.659 -7.576 1.00 70.62 353 PRO A O 1
ATOM 2866 N N . VAL A 1 354 ? 22.289 -20.643 -9.508 1.00 78.75 354 VAL A N 1
ATOM 2867 C CA . VAL A 1 354 ? 22.466 -21.893 -10.257 1.00 78.75 354 VAL A CA 1
ATOM 2868 C C . VAL A 1 354 ? 23.761 -22.534 -9.768 1.00 78.75 354 VAL A C 1
ATOM 2870 O O . VAL A 1 354 ? 24.850 -21.969 -9.924 1.00 78.75 354 VAL A O 1
ATOM 2873 N N . ARG A 1 355 ? 23.626 -23.690 -9.121 1.00 79.81 355 ARG A N 1
ATOM 2874 C CA . ARG A 1 355 ? 24.742 -24.463 -8.565 1.00 79.81 355 ARG A CA 1
ATOM 2875 C C . ARG A 1 355 ? 25.347 -25.383 -9.609 1.00 79.81 355 ARG A C 1
ATOM 2877 O O . ARG A 1 355 ? 26.555 -25.574 -9.623 1.00 79.81 355 ARG A O 1
ATOM 2884 N N . GLU A 1 356 ? 24.501 -25.928 -10.470 1.00 85.75 356 GLU A N 1
ATOM 2885 C CA . GLU A 1 356 ? 24.881 -26.869 -11.510 1.00 85.75 356 GLU A CA 1
ATOM 2886 C C . GLU A 1 356 ? 23.930 -26.710 -12.691 1.00 85.75 356 GLU A C 1
ATOM 2888 O O . GLU A 1 356 ? 22.730 -26.486 -12.504 1.00 85.75 356 GLU A O 1
ATOM 2893 N N . PHE A 1 357 ? 24.458 -26.806 -13.906 1.00 90.19 357 PHE A N 1
ATOM 2894 C CA . PHE A 1 357 ? 23.614 -26.907 -15.085 1.00 90.19 357 PHE A CA 1
ATOM 2895 C C . PHE A 1 357 ? 24.302 -27.676 -16.204 1.00 90.19 357 PHE A C 1
ATOM 2897 O O . PHE A 1 357 ? 25.525 -27.642 -16.349 1.00 90.19 357 PHE A O 1
ATOM 2904 N N . PHE A 1 358 ? 23.485 -28.294 -17.046 1.00 91.75 358 PHE A N 1
ATOM 2905 C CA . PHE A 1 358 ? 23.883 -28.926 -18.289 1.00 91.75 358 PHE A CA 1
ATOM 2906 C C . PHE A 1 358 ? 23.036 -28.372 -19.434 1.00 91.75 358 PHE A C 1
ATOM 2908 O O . PHE A 1 358 ? 21.809 -28.427 -19.376 1.00 91.75 358 PHE A O 1
ATOM 2915 N N . ILE A 1 359 ? 23.687 -27.867 -20.478 1.00 93.50 359 ILE A N 1
ATOM 2916 C CA . ILE A 1 359 ? 23.044 -27.469 -21.734 1.00 93.50 359 ILE A CA 1
ATOM 2917 C C . ILE A 1 359 ? 23.700 -28.256 -22.853 1.00 93.50 359 ILE A C 1
ATOM 2919 O O . ILE A 1 359 ? 24.925 -28.301 -22.927 1.00 93.50 359 ILE A O 1
ATOM 2923 N N . SER A 1 360 ? 22.909 -28.840 -23.741 1.00 94.62 360 SER A N 1
ATOM 2924 C CA . SER A 1 360 ? 23.405 -29.459 -24.965 1.00 94.62 360 SER A CA 1
ATOM 2925 C C . SER A 1 360 ? 22.483 -29.121 -26.126 1.00 94.62 360 SER A C 1
ATOM 2927 O O . SER A 1 360 ? 21.268 -29.236 -26.012 1.00 94.62 360 SER A O 1
ATOM 2929 N N . LEU A 1 361 ? 23.070 -28.681 -27.231 1.00 94.31 361 LEU A N 1
ATOM 2930 C CA . LEU A 1 361 ? 22.385 -28.357 -28.470 1.00 94.31 361 LEU A CA 1
ATOM 2931 C C . LEU A 1 361 ? 22.908 -29.289 -29.565 1.00 94.31 361 LEU A C 1
ATOM 2933 O O . LEU A 1 361 ? 24.105 -29.267 -29.855 1.00 94.31 361 LEU A O 1
ATOM 2937 N N . SER A 1 362 ? 22.032 -30.092 -30.166 1.00 92.19 362 SER A N 1
ATOM 2938 C CA . SER A 1 362 ? 22.378 -30.998 -31.268 1.00 92.19 362 SER A CA 1
ATOM 2939 C C . SER A 1 362 ? 21.271 -31.029 -32.317 1.00 92.19 362 SER A C 1
ATOM 2941 O O . SER A 1 362 ? 20.113 -31.207 -31.964 1.00 92.19 362 SER A O 1
ATOM 2943 N N . GLN A 1 363 ? 21.624 -30.834 -33.595 1.00 80.56 363 GLN A N 1
ATOM 2944 C CA . GLN A 1 363 ? 20.781 -31.006 -34.801 1.00 80.56 363 GLN A CA 1
ATOM 2945 C C . GLN A 1 363 ? 19.249 -30.946 -34.572 1.00 80.56 363 GLN A C 1
ATOM 2947 O O . GLN A 1 363 ? 18.529 -31.911 -34.820 1.00 80.56 363 GLN A O 1
ATOM 2952 N N . GLY A 1 364 ? 18.749 -29.805 -34.079 1.00 85.12 364 GLY A N 1
ATOM 2953 C CA . GLY A 1 364 ? 17.312 -29.558 -33.886 1.00 85.12 364 GLY A CA 1
ATOM 2954 C C . GLY A 1 364 ? 16.770 -29.759 -32.466 1.00 85.12 364 GLY A C 1
ATOM 2955 O O . GLY A 1 364 ? 15.600 -29.474 -32.234 1.00 85.12 364 GLY A O 1
ATOM 2956 N N . ASN A 1 365 ? 17.590 -30.185 -31.504 1.00 92.94 365 ASN A N 1
ATOM 2957 C CA . ASN A 1 365 ? 17.189 -30.401 -30.116 1.00 92.94 365 ASN A CA 1
ATOM 2958 C C . ASN A 1 365 ? 18.018 -29.565 -29.136 1.00 92.94 365 ASN A C 1
ATOM 2960 O O . ASN A 1 365 ? 19.238 -29.447 -29.262 1.00 92.94 365 ASN A O 1
ATOM 2964 N N . LEU A 1 366 ? 17.340 -29.046 -28.114 1.00 94.31 366 LEU A N 1
ATOM 2965 C CA . LEU A 1 366 ? 17.928 -28.463 -26.915 1.00 94.31 366 LEU A CA 1
ATOM 2966 C C . LEU A 1 366 ? 17.680 -29.412 -25.739 1.00 94.31 366 LEU A C 1
ATOM 2968 O O . LEU A 1 366 ? 16.539 -29.676 -25.377 1.00 94.31 366 LEU A O 1
ATOM 2972 N N . THR A 1 367 ? 18.747 -29.871 -25.099 1.00 94.12 367 THR A N 1
ATOM 2973 C CA . THR A 1 367 ? 18.707 -30.548 -23.803 1.00 94.12 367 THR A CA 1
ATOM 2974 C C . THR A 1 367 ? 19.141 -29.581 -22.713 1.00 94.12 367 THR A C 1
ATOM 2976 O O . THR A 1 367 ? 20.190 -28.945 -22.832 1.00 94.12 367 THR A O 1
ATOM 2979 N N . LEU A 1 368 ? 18.371 -29.500 -21.630 1.00 92.19 368 LEU A N 1
ATOM 2980 C CA . LEU A 1 368 ? 18.615 -28.572 -20.536 1.00 92.19 368 LEU A CA 1
ATOM 2981 C C . LEU A 1 368 ? 18.365 -29.225 -19.172 1.00 92.19 368 LEU A C 1
ATOM 2983 O O . LEU A 1 368 ? 17.326 -29.836 -18.941 1.00 92.19 368 LEU A O 1
ATOM 2987 N N . SER A 1 369 ? 19.303 -29.060 -18.246 1.00 90.31 369 SER A N 1
ATOM 2988 C CA . SER A 1 369 ? 19.139 -29.360 -16.823 1.00 90.31 369 SER A CA 1
ATOM 2989 C C . SER A 1 369 ? 19.725 -28.212 -16.009 1.00 90.31 369 SER A C 1
ATOM 2991 O O . SER A 1 369 ? 20.826 -27.753 -16.301 1.00 90.31 369 SER A O 1
ATOM 2993 N N . VAL A 1 370 ? 18.987 -27.725 -15.010 1.00 87.12 370 VAL A N 1
ATOM 2994 C CA . VAL A 1 370 ? 19.397 -26.602 -14.152 1.00 87.12 370 VAL A CA 1
ATOM 2995 C C . VAL A 1 370 ? 19.038 -26.918 -12.709 1.00 87.12 370 VAL A C 1
ATOM 2997 O O . VAL A 1 370 ? 17.895 -27.271 -12.427 1.00 87.12 370 VAL A O 1
ATOM 3000 N N . ARG A 1 371 ? 19.997 -26.764 -11.794 1.00 83.19 371 ARG A N 1
ATOM 3001 C CA . ARG A 1 371 ? 19.822 -27.014 -10.361 1.00 83.19 371 ARG A CA 1
ATOM 3002 C C . ARG A 1 371 ? 20.170 -25.772 -9.548 1.00 83.19 371 ARG A C 1
ATOM 3004 O O . ARG A 1 371 ? 21.294 -25.267 -9.631 1.00 83.19 371 ARG A O 1
ATOM 3011 N N . SER A 1 372 ? 19.234 -25.321 -8.710 1.00 73.19 372 SER A N 1
ATOM 3012 C CA . SER A 1 372 ? 19.394 -24.081 -7.931 1.00 73.19 372 SER A CA 1
ATOM 3013 C C . SER A 1 372 ? 19.357 -24.276 -6.400 1.00 73.19 372 SER A C 1
ATOM 3015 O O . SER A 1 372 ? 19.738 -23.364 -5.672 1.00 73.19 372 SER A O 1
ATOM 3017 N N . GLY A 1 373 ? 18.972 -25.453 -5.875 1.00 65.62 373 GLY A N 1
ATOM 3018 C CA . GLY A 1 373 ? 18.894 -25.748 -4.428 1.00 65.62 373 GLY A CA 1
ATOM 3019 C C . GLY A 1 373 ? 19.571 -27.052 -3.952 1.00 65.62 373 GLY A C 1
ATOM 3020 O O . GLY A 1 373 ? 20.143 -27.811 -4.734 1.00 65.62 373 GLY A O 1
ATOM 3021 N N . MET A 1 374 ? 19.496 -27.326 -2.636 1.00 52.44 374 MET A N 1
ATOM 3022 C CA . MET A 1 374 ? 20.036 -28.543 -1.981 1.00 52.44 374 MET A CA 1
ATOM 3023 C C . MET A 1 374 ? 19.076 -29.750 -1.988 1.00 52.44 374 MET A C 1
ATOM 3025 O O . MET A 1 374 ? 19.269 -30.686 -1.216 1.00 52.44 374 MET A O 1
ATOM 3029 N N . ALA A 1 375 ? 18.023 -29.735 -2.807 1.00 46.06 375 ALA A N 1
ATOM 3030 C CA . ALA A 1 375 ? 16.992 -30.767 -2.748 1.00 46.06 375 ALA A CA 1
ATOM 3031 C C . ALA A 1 375 ? 17.559 -32.184 -2.980 1.00 46.06 375 ALA A C 1
ATOM 3033 O O . ALA A 1 375 ? 18.492 -32.383 -3.769 1.00 46.06 375 ALA A O 1
ATOM 3034 N N . THR A 1 376 ? 16.975 -33.146 -2.261 1.00 36.38 376 THR A N 1
ATOM 3035 C CA . THR A 1 376 ? 17.158 -34.592 -2.426 1.00 36.38 376 THR A CA 1
ATOM 3036 C C . THR A 1 376 ? 16.783 -35.023 -3.846 1.00 36.38 376 THR A C 1
ATOM 3038 O O . THR A 1 376 ? 15.976 -34.368 -4.508 1.00 36.38 376 THR A O 1
ATOM 3041 N N . MET A 1 377 ? 17.404 -36.105 -4.334 1.00 34.47 377 MET A N 1
ATOM 3042 C CA . MET A 1 377 ? 17.223 -36.601 -5.705 1.00 34.47 377 MET A CA 1
ATOM 3043 C C . MET A 1 377 ? 15.739 -36.640 -6.113 1.00 34.47 377 MET A C 1
ATOM 3045 O O . MET A 1 377 ? 14.959 -37.377 -5.516 1.00 34.47 377 MET A O 1
ATOM 3049 N N . GLY A 1 378 ? 15.368 -35.864 -7.142 1.00 45.00 378 GLY A N 1
ATOM 3050 C CA . GLY A 1 378 ? 14.085 -35.995 -7.845 1.00 45.00 378 GLY A CA 1
ATOM 3051 C C . GLY A 1 378 ? 13.265 -34.716 -8.076 1.00 45.00 378 GLY A C 1
ATOM 3052 O O . GLY A 1 378 ? 12.393 -34.742 -8.948 1.00 45.00 378 GLY A O 1
ATOM 3053 N N . SER A 1 379 ? 13.517 -33.605 -7.369 1.00 49.75 379 SER A N 1
ATOM 3054 C CA . SER A 1 379 ? 12.653 -32.402 -7.440 1.00 49.75 379 SER A CA 1
ATOM 3055 C C . SER A 1 379 ? 13.283 -31.128 -8.032 1.00 49.75 379 SER A C 1
ATOM 3057 O O . SER A 1 379 ? 12.542 -30.215 -8.383 1.00 49.75 379 SER A O 1
ATOM 3059 N N . ASP A 1 380 ? 14.606 -31.063 -8.217 1.00 57.31 380 ASP A N 1
ATOM 3060 C CA . ASP A 1 380 ? 15.341 -29.931 -8.824 1.00 57.31 380 ASP A CA 1
ATOM 3061 C C . ASP A 1 380 ? 16.424 -30.497 -9.769 1.00 57.31 380 ASP A C 1
ATOM 3063 O O . ASP A 1 380 ? 17.048 -31.505 -9.429 1.00 57.31 380 ASP A O 1
ATOM 3067 N N . GLY A 1 381 ? 16.625 -29.919 -10.961 1.00 62.03 381 GLY A N 1
ATOM 3068 C CA . GLY A 1 381 ? 17.596 -30.435 -11.947 1.00 62.03 381 GLY A CA 1
ATOM 3069 C C . GLY A 1 381 ? 17.110 -31.544 -12.890 1.00 62.03 381 GLY A C 1
ATOM 3070 O O . GLY A 1 381 ? 17.930 -32.307 -13.409 1.00 62.03 381 GLY A O 1
ATOM 3071 N N . LYS A 1 382 ? 15.798 -31.667 -13.145 1.00 75.94 382 LYS A N 1
ATOM 3072 C CA . LYS A 1 382 ? 15.299 -32.608 -14.166 1.00 75.94 382 LYS A CA 1
ATOM 3073 C C . LYS A 1 382 ? 15.830 -32.219 -15.546 1.00 75.94 382 LYS A C 1
ATOM 3075 O O . LYS A 1 382 ? 15.738 -31.063 -15.954 1.00 75.94 382 LYS A O 1
ATOM 3080 N N . ARG A 1 383 ? 16.371 -33.205 -16.264 1.00 83.56 383 ARG A N 1
ATOM 3081 C CA . ARG A 1 383 ? 16.766 -33.062 -17.665 1.00 83.56 383 ARG A CA 1
ATOM 3082 C C . ARG A 1 383 ? 15.510 -32.958 -18.527 1.00 83.56 383 ARG A C 1
ATOM 3084 O O . ARG A 1 383 ? 14.674 -33.855 -18.505 1.00 83.56 383 ARG A O 1
ATOM 3091 N N . MET A 1 384 ? 15.407 -31.862 -19.263 1.00 87.31 384 MET A N 1
ATOM 3092 C CA . MET A 1 384 ? 14.327 -31.556 -20.192 1.00 87.31 384 MET A CA 1
ATOM 3093 C C . MET A 1 384 ? 14.889 -31.519 -21.609 1.00 87.31 384 MET A C 1
ATOM 3095 O O . MET A 1 384 ? 16.002 -31.035 -21.820 1.00 87.31 384 MET A O 1
ATOM 3099 N N . GLU A 1 385 ? 14.121 -32.018 -22.570 1.00 90.69 385 GLU A N 1
ATOM 3100 C CA . GLU A 1 385 ? 14.488 -32.020 -23.985 1.00 90.69 385 GLU A CA 1
ATOM 3101 C C . GLU A 1 385 ? 13.411 -31.291 -24.789 1.00 90.69 385 GLU A C 1
ATOM 3103 O O . GLU A 1 385 ? 12.216 -31.515 -24.601 1.00 90.69 385 GLU A O 1
ATOM 3108 N N . PHE A 1 386 ? 13.848 -30.386 -25.659 1.00 91.62 386 PHE A N 1
ATOM 3109 C CA . PHE A 1 386 ? 13.000 -29.525 -26.469 1.00 91.62 386 PHE A CA 1
ATOM 3110 C C . PHE A 1 386 ? 13.377 -29.669 -27.936 1.00 91.62 386 PHE A C 1
ATOM 3112 O O . PHE A 1 386 ? 14.559 -29.626 -28.281 1.00 91.62 386 PHE A O 1
ATOM 3119 N N . ARG A 1 387 ? 12.367 -29.757 -28.801 1.00 93.12 387 ARG A N 1
ATOM 3120 C CA . ARG A 1 387 ? 12.543 -29.616 -30.245 1.00 93.12 387 ARG A CA 1
ATOM 3121 C C . ARG A 1 387 ? 12.562 -28.136 -30.612 1.00 93.12 387 ARG A C 1
ATOM 3123 O O . ARG A 1 387 ? 11.630 -27.411 -30.273 1.00 93.12 387 ARG A O 1
ATOM 3130 N N . ILE A 1 388 ? 13.635 -27.679 -31.252 1.00 91.06 388 ILE A N 1
ATOM 3131 C CA . ILE A 1 388 ? 13.897 -26.252 -31.500 1.00 91.06 388 ILE A CA 1
ATOM 3132 C C . ILE A 1 388 ? 12.835 -25.639 -32.418 1.00 91.06 388 ILE A C 1
ATOM 3134 O O . ILE A 1 388 ? 12.392 -24.524 -32.170 1.00 91.06 388 ILE A O 1
ATOM 3138 N N . ASP A 1 389 ? 12.388 -26.374 -33.434 1.00 90.75 389 ASP A N 1
ATOM 3139 C CA . ASP A 1 389 ? 11.350 -25.961 -34.389 1.00 90.75 389 ASP A CA 1
ATOM 3140 C C . ASP A 1 389 ? 9.964 -25.762 -33.750 1.00 90.75 389 ASP A C 1
ATOM 3142 O O . ASP A 1 389 ? 9.087 -25.144 -34.347 1.00 90.75 389 ASP A O 1
ATOM 3146 N N . GLN A 1 390 ? 9.769 -26.255 -32.526 1.00 90.56 390 GLN A N 1
ATOM 3147 C CA . GLN A 1 390 ? 8.525 -26.130 -31.765 1.00 90.56 390 GLN A CA 1
ATOM 3148 C C . GLN A 1 390 ? 8.587 -25.039 -30.688 1.00 90.56 390 GLN A C 1
ATOM 3150 O O . GLN A 1 390 ? 7.591 -24.771 -30.015 1.00 90.56 390 GLN A O 1
ATOM 3155 N N . LEU A 1 391 ? 9.748 -24.412 -30.490 1.00 83.81 391 LEU A N 1
ATOM 3156 C CA . LEU A 1 391 ? 9.912 -23.345 -29.512 1.00 83.81 391 LEU A CA 1
ATOM 3157 C C . LEU A 1 391 ? 9.399 -22.018 -30.082 1.00 83.81 391 LEU A C 1
ATOM 3159 O O . LEU A 1 391 ? 9.793 -21.597 -31.167 1.00 83.81 391 LEU A O 1
ATOM 3163 N N . ALA A 1 392 ? 8.572 -21.307 -29.312 1.00 85.38 392 ALA A N 1
ATOM 3164 C CA . ALA A 1 392 ? 8.179 -19.944 -29.657 1.00 85.38 392 ALA A CA 1
ATOM 3165 C C . ALA A 1 392 ? 9.414 -19.026 -29.720 1.00 85.38 392 ALA A C 1
ATOM 3167 O O . ALA A 1 392 ? 10.286 -19.099 -28.847 1.00 85.38 392 ALA A O 1
ATOM 3168 N N . GLU A 1 393 ? 9.474 -18.123 -30.703 1.00 77.62 393 GLU A N 1
ATOM 3169 C CA . GLU A 1 393 ? 10.642 -17.252 -30.925 1.00 77.62 393 GLU A CA 1
ATOM 3170 C C . GLU A 1 393 ? 10.987 -16.347 -29.734 1.00 77.62 393 GLU A C 1
ATOM 3172 O O . GLU A 1 393 ? 12.145 -15.964 -29.552 1.00 77.62 393 GLU A O 1
ATOM 3177 N N . SER A 1 394 ? 9.980 -16.000 -28.931 1.00 75.44 394 SER A N 1
ATOM 3178 C CA . SER A 1 394 ? 10.101 -15.176 -27.727 1.00 75.44 394 SER A CA 1
ATOM 3179 C C . SER A 1 394 ? 10.357 -15.986 -26.449 1.00 75.44 394 SER A C 1
ATOM 3181 O O . SER A 1 394 ? 10.488 -15.401 -25.374 1.00 75.44 394 SER A O 1
ATOM 3183 N N . SER A 1 395 ? 10.425 -17.320 -26.531 1.00 78.62 395 SER A N 1
ATOM 3184 C CA . SER A 1 395 ? 10.615 -18.183 -25.361 1.00 78.62 395 SER A CA 1
ATOM 3185 C C . SER A 1 395 ? 12.026 -18.078 -24.769 1.00 78.62 395 SER A C 1
ATOM 3187 O O . SER A 1 395 ? 13.013 -17.828 -25.465 1.00 78.62 395 SER A O 1
ATOM 3189 N N . LEU A 1 396 ? 12.141 -18.333 -23.462 1.00 80.25 396 LEU A N 1
ATOM 3190 C CA . LEU A 1 396 ? 13.431 -18.393 -22.763 1.00 80.25 396 LEU A CA 1
ATOM 3191 C C . LEU A 1 396 ? 14.346 -19.474 -23.350 1.00 80.25 396 LEU A C 1
ATOM 3193 O O . LEU A 1 396 ? 15.543 -19.250 -23.515 1.00 80.25 396 LEU A O 1
ATOM 3197 N N . GLN A 1 397 ? 13.777 -20.624 -23.707 1.00 90.75 397 GLN A N 1
ATOM 3198 C CA . GLN A 1 397 ? 14.480 -21.737 -24.334 1.00 90.75 397 GLN A CA 1
ATOM 3199 C C . GLN A 1 397 ? 15.092 -21.303 -25.668 1.00 90.75 397 GLN A C 1
ATOM 3201 O O . GLN A 1 397 ? 16.257 -21.597 -25.915 1.00 90.75 397 GLN A O 1
ATOM 3206 N N . MET A 1 398 ? 14.359 -20.541 -26.490 1.00 89.38 398 MET A N 1
ATOM 3207 C CA . MET A 1 398 ? 14.889 -20.021 -27.753 1.00 89.38 398 MET A CA 1
ATOM 3208 C C . MET A 1 398 ? 16.027 -19.011 -27.538 1.00 89.38 398 MET A C 1
ATOM 3210 O O . MET A 1 398 ? 17.008 -19.017 -28.279 1.00 89.38 398 MET A O 1
ATOM 3214 N N . ASN A 1 399 ? 15.962 -18.184 -26.492 1.00 81.94 399 ASN A N 1
ATOM 3215 C CA . ASN A 1 399 ? 17.071 -17.289 -26.144 1.00 81.94 399 ASN A CA 1
ATOM 3216 C C . ASN A 1 399 ? 18.327 -18.063 -25.704 1.00 81.94 399 ASN A C 1
ATOM 3218 O O . ASN A 1 399 ? 19.437 -17.676 -26.065 1.00 81.94 399 ASN A O 1
ATOM 3222 N N . ILE A 1 400 ? 18.161 -19.181 -24.986 1.00 87.88 400 ILE A N 1
ATOM 3223 C CA . ILE A 1 400 ? 19.265 -20.098 -24.651 1.00 87.88 400 ILE A CA 1
ATOM 3224 C C . ILE A 1 400 ? 19.828 -20.752 -25.922 1.00 87.88 400 ILE A C 1
ATOM 3226 O O . ILE A 1 400 ? 21.046 -20.828 -26.066 1.00 87.88 400 ILE A O 1
ATOM 3230 N N . VAL A 1 401 ? 18.972 -21.179 -26.862 1.00 90.00 401 VAL A N 1
ATOM 3231 C CA . VAL A 1 401 ? 19.402 -21.726 -28.164 1.00 90.00 401 VAL A CA 1
ATOM 3232 C C . VAL A 1 401 ? 20.267 -20.719 -28.918 1.00 90.00 401 VAL A C 1
ATOM 3234 O O . VAL A 1 401 ? 21.380 -21.068 -29.298 1.00 90.00 401 VAL A O 1
ATOM 3237 N N . ARG A 1 402 ? 19.801 -19.473 -29.077 1.00 87.56 402 ARG A N 1
ATOM 3238 C CA . ARG A 1 402 ? 20.547 -18.408 -29.771 1.00 87.56 402 ARG A CA 1
ATOM 3239 C C . ARG A 1 402 ? 21.911 -18.172 -29.132 1.00 87.56 402 ARG A C 1
ATOM 3241 O O . ARG A 1 402 ? 22.923 -18.205 -29.819 1.00 87.56 402 ARG A O 1
ATOM 3248 N N . TRP A 1 403 ? 21.948 -18.053 -27.804 1.00 85.94 403 TRP A N 1
ATOM 3249 C CA . TRP A 1 403 ? 23.202 -17.867 -27.075 1.00 85.94 403 TRP A CA 1
ATOM 3250 C C . TRP A 1 403 ? 24.183 -19.033 -27.303 1.00 85.94 403 TRP A C 1
ATOM 3252 O O . TRP A 1 403 ? 25.373 -18.821 -27.533 1.00 85.94 403 TRP A O 1
ATOM 3262 N N . MET A 1 404 ? 23.692 -20.278 -27.274 1.00 87.06 404 MET A N 1
ATOM 3263 C CA . MET A 1 404 ? 24.510 -21.472 -27.519 1.00 87.06 404 MET A CA 1
ATOM 3264 C C . MET A 1 404 ? 25.002 -21.554 -28.971 1.00 87.06 404 MET A C 1
ATOM 3266 O O . MET A 1 404 ? 26.139 -21.961 -29.197 1.00 87.06 404 MET A O 1
ATOM 3270 N N . GLN A 1 405 ? 24.182 -21.156 -29.945 1.00 88.00 405 GLN A N 1
ATOM 3271 C CA . GLN A 1 405 ? 24.565 -21.094 -31.360 1.00 88.00 405 GLN A CA 1
ATOM 3272 C C . GLN A 1 405 ? 25.639 -20.034 -31.604 1.00 88.00 405 GLN A C 1
ATOM 3274 O O . GLN A 1 405 ? 26.632 -20.329 -32.265 1.00 88.00 405 GLN A O 1
ATOM 3279 N N . ASP A 1 406 ? 25.497 -18.846 -31.012 1.00 82.00 406 ASP A N 1
ATOM 3280 C CA . ASP A 1 406 ? 26.503 -17.783 -31.093 1.00 82.00 406 ASP A CA 1
ATOM 3281 C C . ASP A 1 406 ? 27.845 -18.254 -30.518 1.00 82.00 406 ASP A C 1
ATOM 3283 O O . ASP A 1 406 ? 28.901 -18.050 -31.122 1.00 82.00 406 ASP A O 1
ATOM 3287 N N . LEU A 1 407 ? 27.814 -18.955 -29.378 1.00 81.38 407 LEU A N 1
ATOM 3288 C CA . LEU A 1 407 ? 29.015 -19.546 -28.791 1.00 81.38 407 LEU A CA 1
ATOM 3289 C C . LEU A 1 407 ? 29.623 -20.631 -29.691 1.00 81.38 407 LEU A C 1
ATOM 3291 O O . LEU A 1 407 ? 30.843 -20.670 -29.857 1.00 81.38 407 LEU A O 1
ATOM 3295 N N . GLN A 1 408 ? 28.797 -21.513 -30.261 1.00 85.50 408 GLN A N 1
ATOM 3296 C CA . GLN A 1 408 ? 29.249 -22.560 -31.176 1.00 85.50 408 GLN A CA 1
ATOM 3297 C C . GLN A 1 408 ? 29.946 -21.948 -32.391 1.00 85.50 408 GLN A C 1
ATOM 3299 O O . GLN A 1 408 ? 31.094 -22.296 -32.659 1.00 85.50 408 GLN A O 1
ATOM 3304 N N . LEU A 1 409 ? 29.308 -20.983 -33.058 1.00 81.94 409 LEU A N 1
ATOM 3305 C CA . LEU A 1 409 ? 29.870 -20.266 -34.203 1.00 81.94 409 LEU A CA 1
ATOM 3306 C C . LEU A 1 409 ? 31.201 -19.594 -33.855 1.00 81.94 409 LEU A C 1
ATOM 3308 O O . LEU A 1 409 ? 32.164 -19.722 -34.607 1.00 81.94 409 LEU A O 1
ATOM 3312 N N . ALA A 1 410 ? 31.288 -18.951 -32.690 1.00 76.31 410 ALA A N 1
ATOM 3313 C CA . ALA A 1 410 ? 32.513 -18.306 -32.225 1.00 76.31 410 ALA A CA 1
ATOM 3314 C C . ALA A 1 410 ? 33.654 -19.294 -31.906 1.00 76.31 410 ALA A C 1
ATOM 3316 O O . ALA A 1 410 ? 34.821 -18.905 -31.899 1.00 76.31 410 ALA A O 1
ATOM 3317 N N . CYS A 1 411 ? 33.340 -20.562 -31.619 1.00 76.69 411 CYS A N 1
ATOM 3318 C CA . CYS A 1 411 ? 34.321 -21.607 -31.308 1.00 76.69 411 CYS A CA 1
ATOM 3319 C C . CYS A 1 411 ? 34.755 -22.429 -32.532 1.00 76.69 411 CYS A C 1
ATOM 3321 O O . CYS A 1 411 ? 35.781 -23.117 -32.470 1.00 76.69 411 CYS A O 1
ATOM 3323 N N . LEU A 1 412 ? 33.981 -22.407 -33.620 1.00 78.31 412 LEU A N 1
ATOM 3324 C CA . LEU A 1 412 ? 34.293 -23.139 -34.844 1.00 78.31 412 LEU A CA 1
ATOM 3325 C C . LEU A 1 412 ? 35.418 -22.449 -35.638 1.00 78.31 412 LEU A C 1
ATOM 3327 O O . LEU A 1 412 ? 35.652 -21.248 -35.496 1.00 78.31 412 LEU A O 1
ATOM 3331 N N . PRO A 1 413 ? 36.192 -23.196 -36.452 1.00 70.69 413 PRO A N 1
ATOM 3332 C CA . PRO A 1 413 ? 37.125 -22.575 -37.384 1.00 70.69 413 PRO A CA 1
ATOM 3333 C C . PRO A 1 413 ? 36.386 -21.576 -38.284 1.00 70.69 413 PRO A C 1
ATOM 3335 O O . PRO A 1 413 ? 35.281 -21.895 -38.722 1.00 70.69 413 PRO A O 1
ATOM 3338 N N . PRO A 1 414 ? 36.992 -20.423 -38.631 1.00 65.88 414 PRO A N 1
ATOM 3339 C CA . PRO A 1 414 ? 36.445 -19.599 -39.698 1.00 65.88 414 PRO A CA 1
ATOM 3340 C C . PRO A 1 414 ? 36.292 -20.476 -40.941 1.00 65.88 414 PRO A C 1
ATOM 3342 O O . PRO A 1 414 ? 37.229 -21.195 -41.312 1.00 65.88 414 PRO A O 1
ATOM 3345 N N . LEU A 1 415 ? 35.100 -20.453 -41.543 1.00 59.38 415 LEU A N 1
ATOM 3346 C CA . LEU A 1 415 ? 34.847 -21.128 -42.810 1.00 59.38 415 LEU A CA 1
ATOM 3347 C C . LEU A 1 415 ? 35.917 -20.646 -43.788 1.00 59.38 415 LEU A C 1
ATOM 3349 O O . LEU A 1 415 ? 36.009 -19.453 -44.079 1.00 59.38 415 LEU A O 1
ATOM 3353 N N . ARG A 1 416 ? 36.776 -21.564 -44.244 1.00 48.19 416 ARG A N 1
ATOM 3354 C CA . ARG A 1 416 ? 37.690 -21.266 -45.342 1.00 48.19 416 ARG A CA 1
ATOM 3355 C C . ARG A 1 416 ? 36.812 -21.006 -46.555 1.00 48.19 416 ARG A C 1
ATOM 3357 O O . ARG A 1 416 ? 36.262 -21.946 -47.121 1.00 48.19 416 ARG A O 1
ATOM 3364 N N . VAL A 1 417 ? 36.640 -19.734 -46.891 1.00 43.91 417 VAL A N 1
ATOM 3365 C CA . VAL A 1 417 ? 36.084 -19.323 -48.175 1.00 43.91 417 VAL A CA 1
ATOM 3366 C C . VAL A 1 417 ? 37.120 -19.756 -49.210 1.00 43.91 417 VAL A C 1
ATOM 3368 O O . VAL A 1 417 ? 38.202 -19.174 -49.268 1.00 43.91 417 VAL A O 1
ATOM 3371 N N . TYR A 1 418 ? 36.840 -20.863 -49.893 1.00 42.16 418 TYR A N 1
ATOM 3372 C CA . TYR A 1 418 ? 37.609 -21.323 -51.047 1.00 42.16 418 TYR A CA 1
ATOM 3373 C C . TYR A 1 418 ? 37.087 -20.660 -52.313 1.00 42.16 418 TYR A C 1
ATOM 3375 O O . TYR A 1 418 ? 35.846 -20.524 -52.422 1.00 42.16 418 TYR A O 1
#

Secondary structure (DSSP, 8-state):
---------HHHHHHHSPP-TTHHHHHHHTTT--SHHHHHHT-HHHHTS-HHHHHHHHHHHHHHTT-----TT-GGGHHHHHHHHHHHHHHHHS--BPPPTT--S-SEEETTEEEEEEEESSSEEEEEHHHHHH-SEEEEEEE-TTT--EEEEEEEEHHHHHHHS---SSEEEEETTT-GGGGGGEE-HHHHHHHHHHHH-GGGSTTSPPPHHHHHHHEETTEE-HHHHHSPPSS--SS-HHHHHHHHHHHHHHHHTTT----S---HHHHHHHHHHHHS---SEEE-STT--EEE-S-BSEEEEE-SSEEEEEE-TTT-S-B--SS--B--SS-HHHHHHHHHHHTT-TTS---EEEEEEETTEEEEEEE-S---TTSS---EEEEGGGS-TTSHHHHHHHHHHHHHHHHSPP----

Nearest PDB structures (foldseek):
  7d3e-assembly1_B  TM=4.772E-01  e=6.740E+00  Homo sapiens
  6l7y-assembly1_A  TM=1.747E-01  e=1.227E+00  Trypanosoma cruzi strain CL Brener
  8sod-assembly1_B  TM=2.562E-01  e=3.410E+00  Sus scrofa

pLDDT: mean 78.58, std 17.0, range [28.53, 98.31]

Mean predicted aligned error: 16.89 Å

Sequence (418 aa):
MSDKVSKLPFHIFLKNKPTKPWDDYIKENIVEIKTFDELIEGNIFLRDLKKPDAWKEVAKTLLALGIEPALIGQGFDINSIMGSVGEALTELLLPGDDIPINNKGYDINHKGNYIEVKSTVTKKVKMSNAQYRQADYLIMHRYYKKSGNYYNSYLIPMRVLQNYKPNRENSVSVDLEVDKWARNLIITPQRLIAFFDRIIDLSTLESNPPCLACHTKVMLRGEPDLKMLVESCVFCDCLLWEQRYAQYERSFYASHSKASSHAATSTERDQKTLTEHKLSKWQFSRTSTADGNHILIKSVPAHFTVTDNLISIHFCPSHYSISKPTRDAVNVGGNFYDLYRLLQLYNQRENMPVREFFISLSQGNLTLSVRSGMATMGSDGKRMEFRIDQLAESSLQMNIVRWMQDLQLACLPPLRVY

Organism: NCBI:txid629260

Solvent-accessible surface area (backbone atoms only — not comparable to full-atom values): 23759 Å² total; per-residue (Å²): 134,80,89,66,80,46,77,80,63,33,75,50,23,41,72,57,52,78,90,55,97,58,49,65,58,50,70,73,40,54,87,80,47,83,41,69,65,62,57,26,70,76,30,74,73,40,54,76,40,58,68,62,59,28,44,17,55,50,35,38,46,35,32,32,73,63,38,81,65,68,47,60,86,47,66,91,52,33,70,60,50,42,36,25,38,38,45,27,53,46,44,33,63,48,71,48,58,90,75,65,98,81,63,68,25,44,75,43,36,41,90,88,42,32,28,26,69,45,45,30,59,64,62,55,50,76,40,49,38,53,28,67,71,57,19,50,29,37,38,39,39,30,27,37,77,87,66,30,46,76,31,42,34,30,57,43,48,32,69,51,52,42,72,78,55,61,92,63,82,68,55,50,70,54,34,51,83,78,39,62,69,61,59,59,30,59,42,43,71,68,54,50,42,53,44,56,53,43,64,69,38,70,77,66,55,76,77,66,72,70,55,68,73,60,41,57,65,21,39,55,94,87,40,75,39,64,68,51,36,47,45,83,60,92,89,46,89,84,63,57,42,64,60,47,39,49,64,47,47,55,58,50,50,61,66,28,68,79,74,58,78,82,83,69,90,61,55,74,66,39,50,47,51,40,48,50,57,72,66,42,84,60,39,45,54,43,78,76,46,99,85,66,41,35,33,51,44,76,38,38,30,31,52,56,46,79,56,99,62,36,37,33,44,39,36,29,65,92,80,34,99,51,39,56,59,99,42,77,27,50,62,40,93,62,49,52,69,58,52,51,49,52,50,18,52,71,66,76,34,70,65,36,46,72,59,32,36,38,40,37,41,41,91,59,35,40,37,41,24,53,24,53,74,90,68,66,98,85,82,65,42,67,78,44,78,43,54,53,92,74,49,53,84,86,36,70,68,40,53,52,48,51,55,51,49,44,46,45,61,28,45,47,78,79,79,78,84,125

Foldseek 3Di:
DDQDFFDAPLVLLLVQDDDDPLLVVLVVCVVPDQELVVSQVVDPVLVPDDPLVSLLNSLSSCSNVVHHRFLPPNPPCSQSSQQSNQLSSVCSLAVADDDDPPDQAASGHRPNAGEHEAEDQAQKDKHFPSNLPRGQWYKYWHANPPGRGTGWIFIGGSVLVCVVPPDDDTMDMDGVVVPVLRVLRTDHSVRVSVLVVLLPDPVNLVPQDDPPVLVVQQQDPNAGDSSSLSDDDPPDPRDRSSSSCSNCVVVCVVVCVVPPPPDDDDDPVQVVVVVVVVVQPQWQWDQDDPVRKIKGDFGFQWDWDADPFKTKIKGAVVPGPTGDAPAIFIRQVDTVVVVQCLLCVVQVNNSFGFNIKMWMDGDQKIWIFTARDPDDPDDHGDIDMDGQVPDDCPDSSVVNVVSRVSRNVRRDDDPPPD